Protein AF-0000000072684811 (afdb_homodimer)

Organism: Carya illinoinensis (NCBI:txid32201)

Solvent-accessible surface area (backbone atoms only — not comparable to full-atom values): 31897 Å² total; per-residue (Å²): 138,84,77,80,78,78,78,79,78,76,81,78,76,78,75,79,83,72,78,75,75,75,71,75,68,74,71,71,73,69,72,66,71,70,75,69,68,48,78,41,71,23,36,31,42,34,60,44,72,69,71,34,32,23,38,40,35,23,22,73,71,52,10,38,34,35,30,30,27,61,14,56,20,38,48,39,40,23,39,50,95,50,65,58,49,30,25,57,48,91,82,46,50,52,75,75,81,54,53,59,46,35,7,36,27,38,18,27,60,26,54,50,76,67,95,47,62,64,22,32,51,45,25,64,34,72,26,26,43,66,41,30,43,65,63,92,50,23,14,30,42,30,33,39,42,63,56,45,75,72,49,35,73,71,46,80,54,45,39,39,36,39,42,34,42,37,38,40,63,52,33,45,33,39,35,43,35,42,33,27,68,24,94,55,66,52,69,31,24,31,31,37,59,24,25,28,36,20,29,26,89,56,23,34,37,34,54,54,48,70,20,44,28,38,28,24,68,90,38,70,89,60,47,45,76,47,62,35,78,50,67,61,46,68,54,95,47,71,37,44,34,37,29,45,73,32,62,50,50,36,39,34,34,25,46,75,85,49,54,35,39,45,33,45,42,77,40,43,17,32,35,40,37,32,60,26,78,83,36,67,90,52,33,57,47,29,40,28,67,18,49,18,27,77,64,72,45,77,31,49,54,74,31,72,50,67,34,37,40,41,38,33,51,128,139,85,78,79,80,79,80,79,78,77,79,78,76,77,76,80,83,74,78,74,77,76,72,76,70,76,71,74,72,70,73,66,70,73,75,70,68,48,78,40,69,22,36,31,41,34,59,43,70,70,70,34,32,22,38,38,35,23,22,74,71,53,10,36,35,35,33,29,25,60,15,56,18,38,46,38,39,24,39,51,94,50,64,58,51,31,25,59,46,89,82,44,51,55,74,74,81,52,54,60,46,36,8,36,26,39,18,27,59,26,53,50,75,66,96,48,59,64,22,32,52,47,25,64,34,72,25,26,43,66,40,30,42,65,60,93,50,23,15,30,41,29,32,40,43,63,57,45,75,73,49,34,73,71,47,80,55,47,39,39,35,39,41,34,40,36,39,40,63,51,32,44,34,38,37,43,35,41,32,26,67,23,93,56,66,51,68,31,22,31,30,36,59,24,24,28,36,21,29,28,90,54,24,36,38,33,54,54,48,70,20,43,29,39,27,24,69,91,38,69,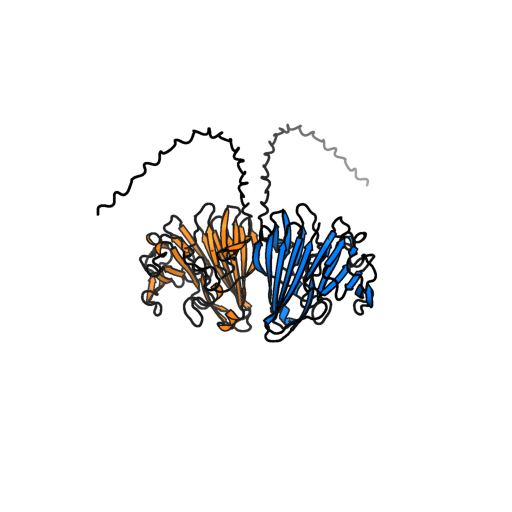89,62,46,46,76,49,65,36,80,49,66,61,46,69,53,94,46,73,38,43,33,38,28,47,74,33,63,54,50,37,39,34,35,24,46,74,84,48,54,35,40,44,33,48,44,77,30,51,22,32,35,41,39,32,60,26,77,82,36,68,90,52,34,56,47,29,41,28,67,18,52,18,26,78,66,72,45,77,32,48,53,75,31,69,49,68,32,38,38,41,36,34,53,126

Foldseek 3Di:
DPPPPPPPPPDPPPPDPPDPPPPPPPPPPPPPVPCPVPPDAAWDWAQDPQRFIWIWHAFPQGWIWIATQQQRFTAFTAAHVGDTFKDFDPPADDNLPDFGRIGFGKQPQEDADDQAPHSACSSSGGWAWDDWDQDPRKIKTKTKDWDDPVRCVRPNFTKIWIWMWIDDNFKIKIKIKIAGQGQFKDKGKMKTFTKTFAQQQQKKKAQQAQFWKFWCPPPVVHTDTDGHHDRIGGPPAFGWMKTFQTDQWMWMDRHPPWIKIKGKDPLRIWIKGAHGVVCPPPSRTIITIMRIGNDMDMDHHGDMDMMMIMIGTD/DPPPPDPPPPDPPPDDPPPPPPPPPPPPPPPPVPCPVPPDAAWDWAQDPQRFIWIWHAFPQGWIWIATQQQRFTAFTAAHVGDTFKDFDPPADDNLPDFGRIGFGKQPQEDADDQAPHSACSSSGGWAWDDWDQDPRKIKTKTKDWDDPVRCVRPVFTKIWIWMWIDDNFKIKIKIKIAGQGQFKDKGKMKTFTKTFAQQQQKKKAQQAQFWKFWCPPPVVHTDTDGHHDRIGGPPAFGWMKTAQTDQWMWMDRHPPWIKIKGKPPLRIWIKGAHGVVCPPPSRTIITIMRIGNDMDMDHHGDMDMMMIMIGTD

Radius of gyration: 33.16 Å; Cα contacts (8 Å, |Δi|>4): 1675; chains: 2; bounding box: 83×86×167 Å

Secondary structure (DSSP, 8-state):
----------------------------------------SEEEEEE-GGG-EEEEEE-TTS-EEEEETBTTEEEEEE-TT--BSB-B-TT---SSSS--SBSS-EEBS--SSSSSSTTBSGGGSB-EEEEEEEETTEEEEEEEEE--HHHHHHS---EEEEEEEEE-SSEEEEEEEEEE-SSS-EEEEEEE--EEE--TTT-EEES-TT-EEEE-SS-TTSPEEEE---SEEE-SS-EEEEEET--SEEEEE-SSS-EEEEEEES--EEEEEE-GGGGTTTGGGEEEEEEEEEEEEEE-TT-EEEEEEEEEE-/----------------------------------------SEEEEEE-GGG-EEEEEE-TTS-EEEEETBTTEEEEEE-TT--BSB-B-TT---SSSS--SBSS-EEBS-SSSSSSSTTBSGGGSB-EEEEEEEETTEEEEEEEEE--HHHHHHS---EEEEEEEEE-SSEEEEEEEEEE-SSS-EEEEEEE--EEE--TTT-EEES-TT-EEEE-SS-TTSPEEEE---SEEE-SS-EEEEEET--SEEEEE-SSS-EEEEEEES--EEEEEE-GGGGTTTGGGEEEEEEEEEEEEEE-TT-EEEEEEEEEE-

Sequence (628 aa):
MALVSMAFSLSTLCPPNLRRVNRYNSGKAYATVGKEASTSLGVRVTEGEGNLPKAVLTSATGSEADVYLFGGCVTSWKVANGKDLLFVRPDAVFNKKKPISGGLPHCFPQFGPGQIQQHGFARNLDWSVVDSENVEGNPVVTLELKDGTYSRSMWDYSFQALYKVILHTRSLSTELTITNTDNKPFSFNTALHTYFSASVTGASVKGLKGCKTLNKDPDPKNPLEGKEERDVVTFPGFVDCVYLDAPNELQLDNGLGDMISIRNTNWTDAVLWNPYLQMEACYKDFVCVENAKIGNVQLEPAQSWTATQHLSIDMALVSMAFSLSTLCPPNLRRVNRYNSGKAYATVGKEASTSLGVRVTEGEGNLPKAVLTSATGSEADVYLFGGCVTSWKVANGKDLLFVRPDAVFNKKKPISGGLPHCFPQFGPGQIQQHGFARNLDWSVVDSENVEGNPVVTLELKDGTYSRSMWDYSFQALYKVILHTRSLSTELTITNTDNKPFSFNTALHTYFSASVTGASVKGLKGCKTLNKDPDPKNPLEGKEERDVVTFPGFVDCVYLDAPNELQLDNGLGDMISIRNTNWTDAVLWNPYLQMEACYKDFVCVENAKIGNVQLEPAQSWTATQHLSID

pLDDT: mean 87.81, std 23.79, range [20.56, 98.94]

InterPro domains:
  IPR008183 Aldose 1-/Glucose-6-phosphate 1-epimerase [PF01263] (56-311)
  IPR025532 Glucose-6-phosphate 1-epimerase [PIRSF016020] (56-312)
  IPR025532 Glucose-6-phosphate 1-epimerase [cd09020] (55-312)

Nearest PDB structures (foldseek):
  3k25-assembly2_B  TM=8.082E-01  e=4.447E-17  Synechocystis sp. PCC 6803
  3os7-assembly1_A  TM=8.405E-01  e=4.283E-15  Clostridium acetobutylicum
  3mwx-assembly2_B  TM=8.320E-01  e=1.224E-14  Bacillus subtilis
  3dcd-assembly2_B  TM=7.575E-01  e=1.754E-15  Lactobacillus acidophilus
  3q1n-assembly1_A  TM=7.123E-01  e=1.767E-14  Lacticaseibacillus paracasei ATCC 334

Structure (mmCIF, N/CA/C/O backbone):
data_AF-0000000072684811-model_v1
#
loop_
_entity.id
_entity.type
_entity.pdbx_description
1 polymer 'Glucose-6-phosphate 1-epimerase'
#
loop_
_atom_site.group_PDB
_atom_site.id
_atom_site.type_symbol
_atom_site.label_atom_id
_atom_site.label_alt_id
_atom_site.label_comp_id
_atom_site.label_asym_id
_atom_site.label_entity_id
_atom_site.label_seq_id
_atom_site.pdbx_PDB_ins_code
_atom_site.Cartn_x
_atom_site.Cartn_y
_atom_site.Cartn_z
_atom_site.occupancy
_atom_site.B_iso_or_equiv
_atom_site.auth_seq_id
_atom_site.auth_comp_id
_atom_site.auth_asym_id
_atom_site.auth_atom_id
_atom_site.pdbx_PDB_model_num
ATOM 1 N N . MET A 1 1 ? 35.625 -8.141 79.562 1 21.81 1 MET A N 1
ATOM 2 C CA . MET A 1 1 ? 36.594 -9.164 79.188 1 21.81 1 MET A CA 1
ATOM 3 C C . MET A 1 1 ? 37 -9.016 77.688 1 21.81 1 MET A C 1
ATOM 5 O O . MET A 1 1 ? 36.188 -9.172 76.812 1 21.81 1 MET A O 1
ATOM 9 N N . ALA A 1 2 ? 37.938 -8.102 77.5 1 23.25 2 ALA A N 1
ATOM 10 C CA . ALA A 1 2 ? 38.531 -7.168 76.562 1 23.25 2 ALA A CA 1
ATOM 11 C C . ALA A 1 2 ? 39.375 -7.906 75.5 1 23.25 2 ALA A C 1
ATOM 13 O O . ALA A 1 2 ? 40.469 -8.383 75.812 1 23.25 2 ALA A O 1
ATOM 14 N N . LEU A 1 3 ? 38.562 -8.82 74.75 1 22.66 3 LEU A N 1
ATOM 15 C CA . LEU A 1 3 ? 39.125 -9.875 73.875 1 22.66 3 LEU A CA 1
ATOM 16 C C . LEU A 1 3 ? 40.125 -9.297 72.875 1 22.66 3 LEU A C 1
ATOM 18 O O . LEU A 1 3 ? 39.906 -8.211 72.312 1 22.66 3 LEU A O 1
ATOM 22 N N . VAL A 1 4 ? 41.375 -9.672 73 1 23.28 4 VAL A N 1
ATOM 23 C CA . VAL A 1 4 ? 42.719 -9.375 72.5 1 23.28 4 VAL A CA 1
ATOM 24 C C . VAL A 1 4 ? 42.812 -9.641 71 1 23.28 4 VAL A C 1
ATOM 26 O O . VAL A 1 4 ? 42.688 -10.789 70.562 1 23.28 4 VAL A O 1
ATOM 29 N N . SER A 1 5 ? 42.219 -8.75 70.125 1 23.73 5 SER A N 1
ATOM 30 C CA . SER A 1 5 ? 41.906 -8.789 68.688 1 23.73 5 SER A CA 1
ATOM 31 C C . SER A 1 5 ? 43.156 -8.852 67.875 1 23.73 5 SER A C 1
ATOM 33 O O . SER A 1 5 ? 43.969 -7.918 67.875 1 23.73 5 SER A O 1
ATOM 35 N N . MET A 1 6 ? 43.844 -10.062 67.938 1 21.19 6 MET A N 1
ATOM 36 C CA . MET A 1 6 ? 45.219 -10.242 67.438 1 21.19 6 MET A CA 1
ATOM 37 C C . MET A 1 6 ? 45.281 -9.922 65.938 1 21.19 6 MET A C 1
ATOM 39 O O . MET A 1 6 ? 44.5 -10.43 65.125 1 21.19 6 MET A O 1
ATOM 43 N N . ALA A 1 7 ? 45.969 -8.859 65.438 1 22.55 7 ALA A N 1
ATOM 44 C CA . ALA A 1 7 ? 46.188 -8.055 64.25 1 22.55 7 ALA A CA 1
ATOM 45 C C . ALA A 1 7 ? 47.094 -8.797 63.281 1 22.55 7 ALA A C 1
ATOM 47 O O . ALA A 1 7 ? 48.281 -8.969 63.5 1 22.55 7 ALA A O 1
ATOM 48 N N . PHE A 1 8 ? 46.656 -10.102 62.875 1 21.11 8 PHE A N 1
ATOM 49 C CA . PHE A 1 8 ? 47.656 -10.875 62.125 1 21.11 8 PHE A CA 1
ATOM 50 C C . PHE A 1 8 ? 48.062 -10.156 60.844 1 21.11 8 PHE A C 1
ATOM 52 O O . PHE A 1 8 ? 47.188 -9.711 60.094 1 21.11 8 PHE A O 1
ATOM 59 N N . SER A 1 9 ? 49.219 -9.539 60.75 1 21.52 9 SER A N 1
ATOM 60 C CA . SER A 1 9 ? 49.938 -8.672 59.812 1 21.52 9 SER A CA 1
ATOM 61 C C . SER A 1 9 ? 50.281 -9.422 58.531 1 21.52 9 SER A C 1
ATOM 63 O O . SER A 1 9 ? 51.188 -10.273 58.531 1 21.52 9 SER A O 1
ATOM 65 N N . LEU A 1 10 ? 49.312 -10.141 57.906 1 23.23 10 LEU A N 1
ATOM 66 C CA . LEU A 1 10 ? 49.719 -11.016 56.812 1 23.23 10 LEU A CA 1
ATOM 67 C C . LEU A 1 10 ? 50.531 -10.242 55.75 1 23.23 10 LEU A C 1
ATOM 69 O O . LEU A 1 10 ? 50.156 -9.117 55.406 1 23.23 10 LEU A O 1
ATOM 73 N N . SER A 1 11 ? 51.812 -10.633 55.562 1 22.14 11 SER A N 1
ATOM 74 C CA . SER A 1 11 ? 52.938 -10.211 54.75 1 22.14 11 SER A CA 1
ATOM 75 C C . SER A 1 11 ? 52.594 -10.188 53.281 1 22.14 11 SER A C 1
ATOM 77 O O . SER A 1 11 ? 51.969 -11.117 52.781 1 22.14 11 SER A O 1
ATOM 79 N N . THR A 1 12 ? 52.438 -8.977 52.688 1 22.91 12 THR A N 1
ATOM 80 C CA . THR A 1 12 ? 52.062 -8.438 51.375 1 22.91 12 THR A CA 1
ATOM 81 C C . THR A 1 12 ? 53.031 -8.867 50.312 1 22.91 12 THR A C 1
ATOM 83 O O . THR A 1 12 ? 54.188 -8.445 50.281 1 22.91 12 THR A O 1
ATOM 86 N N . LEU A 1 13 ? 53.156 -10.273 50.125 1 22.88 13 LEU A N 1
ATOM 87 C CA . LEU A 1 13 ? 54.156 -10.703 49.156 1 22.88 13 LEU A CA 1
ATOM 88 C C . LEU A 1 13 ? 53.969 -9.984 47.812 1 22.88 13 LEU A C 1
ATOM 90 O O . LEU A 1 13 ? 52.844 -9.734 47.406 1 22.88 13 LEU A O 1
ATOM 94 N N . CYS A 1 14 ? 55.031 -9.203 47.438 1 23.92 14 CYS A N 1
ATOM 95 C CA . CYS A 1 14 ? 55.281 -8.289 46.312 1 23.92 14 CYS A CA 1
ATOM 96 C C . CYS A 1 14 ? 55.219 -9.023 44.969 1 23.92 14 CYS A C 1
ATOM 98 O O . CYS A 1 14 ? 56 -9.922 44.719 1 23.92 14 CYS A O 1
ATOM 100 N N . PRO A 1 15 ? 54 -9.391 44.5 1 24.89 15 PRO A N 1
ATOM 101 C CA . PRO A 1 15 ? 54 -10.25 43.312 1 24.89 15 PRO A CA 1
ATOM 102 C C . PRO A 1 15 ? 54.812 -9.68 42.156 1 24.89 15 PRO A C 1
ATOM 104 O O . PRO A 1 15 ? 55 -8.461 42.062 1 24.89 15 PRO A O 1
ATOM 107 N N . PRO A 1 16 ? 55.688 -10.578 41.531 1 25.05 16 PRO A N 1
ATOM 108 C CA . PRO A 1 16 ? 56.656 -10.289 40.469 1 25.05 16 PRO A CA 1
ATOM 109 C C . PRO A 1 16 ? 56 -9.594 39.281 1 25.05 16 PRO A C 1
ATOM 111 O O . PRO A 1 16 ? 54.781 -9.672 39.062 1 25.05 16 PRO A O 1
ATOM 114 N N . ASN A 1 17 ? 56.75 -8.562 38.781 1 23.22 17 ASN A N 1
ATOM 115 C CA . ASN A 1 17 ? 56.562 -7.574 37.719 1 23.22 17 ASN A CA 1
ATOM 116 C C . ASN A 1 17 ? 56.406 -8.242 36.344 1 23.22 17 ASN A C 1
ATOM 118 O O . ASN A 1 17 ? 57.344 -8.812 35.812 1 23.22 17 ASN A O 1
ATOM 122 N N . LEU A 1 18 ? 55.469 -9.203 36.281 1 22.34 18 LEU A N 1
ATOM 123 C CA . LEU A 1 18 ? 55.406 -9.852 34.969 1 22.34 18 LEU A CA 1
ATOM 124 C C . LEU A 1 18 ? 55.406 -8.812 33.844 1 22.34 18 LEU A C 1
ATOM 126 O O . LEU A 1 18 ? 54.812 -7.746 34 1 22.34 18 LEU A O 1
ATOM 130 N N . ARG A 1 19 ? 56.281 -9.055 32.812 1 22.44 19 ARG A N 1
ATOM 131 C CA . ARG A 1 19 ? 56.688 -8.461 31.531 1 22.44 19 ARG A CA 1
ATOM 132 C C . ARG A 1 19 ? 55.5 -8.266 30.609 1 22.44 19 ARG A C 1
ATOM 134 O O . ARG A 1 19 ? 54.844 -9.242 30.219 1 22.44 19 ARG A O 1
ATOM 141 N N . ARG A 1 20 ? 54.656 -7.336 30.906 1 22.03 20 ARG A N 1
ATOM 142 C CA . ARG A 1 20 ? 53.531 -7.172 29.984 1 22.03 20 ARG A CA 1
ATOM 143 C C . ARG A 1 20 ? 54.031 -6.973 28.562 1 22.03 20 ARG A C 1
ATOM 145 O O . ARG A 1 20 ? 54.781 -6.027 28.281 1 22.03 20 ARG A O 1
ATOM 152 N N . VAL A 1 21 ? 54.438 -8.094 27.859 1 24.53 21 VAL A N 1
ATOM 153 C CA . VAL A 1 21 ? 54.656 -7.988 26.422 1 24.53 21 VAL A CA 1
ATOM 154 C C . VAL A 1 21 ? 53.531 -7.18 25.781 1 24.53 21 VAL A C 1
ATOM 156 O O . VAL A 1 21 ? 52.344 -7.473 25.984 1 24.53 21 VAL A O 1
ATOM 159 N N . ASN A 1 22 ? 53.812 -5.887 25.594 1 20.56 22 ASN A N 1
ATOM 160 C CA . ASN A 1 22 ? 52.969 -4.934 24.891 1 20.56 22 ASN A CA 1
ATOM 161 C C . ASN A 1 22 ? 52.562 -5.457 23.516 1 20.56 22 ASN A C 1
ATOM 163 O O . ASN A 1 22 ? 53.406 -5.57 22.625 1 20.56 22 ASN A O 1
ATOM 167 N N . ARG A 1 23 ? 51.938 -6.688 23.469 1 24.06 23 ARG A N 1
ATOM 168 C CA . ARG A 1 23 ? 51.531 -7.023 22.109 1 24.06 23 ARG A CA 1
ATOM 169 C C . ARG A 1 23 ? 50.812 -5.852 21.453 1 24.06 23 ARG A C 1
ATOM 171 O O . ARG A 1 23 ? 49.875 -5.305 22.016 1 24.06 23 ARG A O 1
ATOM 178 N N . TYR A 1 24 ? 51.625 -5.031 20.688 1 22.12 24 TYR A N 1
ATOM 179 C CA . TYR A 1 24 ? 51.094 -4.023 19.766 1 22.12 24 TYR A CA 1
ATOM 180 C C . TYR A 1 24 ? 49.906 -4.57 18.984 1 22.12 24 TYR A C 1
ATOM 182 O O . TYR A 1 24 ? 50.062 -5.527 18.219 1 22.12 24 TYR A O 1
ATOM 190 N N . ASN A 1 25 ? 48.875 -4.902 19.688 1 22.41 25 ASN A N 1
ATOM 191 C CA . ASN A 1 25 ? 47.719 -5.262 18.859 1 22.41 25 ASN A CA 1
ATOM 192 C C . ASN A 1 25 ? 47.5 -4.266 17.719 1 22.41 25 ASN A C 1
ATOM 194 O O . ASN A 1 25 ? 47.406 -3.059 17.953 1 22.41 25 ASN A O 1
ATOM 198 N N . SER A 1 26 ? 48.281 -4.473 16.609 1 26.12 26 SER A N 1
ATOM 199 C CA . SER A 1 26 ? 47.969 -3.793 15.352 1 26.12 26 SER A CA 1
ATOM 200 C C . SER A 1 26 ? 46.438 -3.668 15.172 1 26.12 26 SER A C 1
ATOM 202 O O . SER A 1 26 ? 45.719 -4.668 15.219 1 26.12 26 SER A O 1
ATOM 204 N N . GLY A 1 27 ? 45.938 -2.652 15.836 1 23.7 27 GLY A N 1
ATOM 205 C CA . GLY A 1 27 ? 44.562 -2.275 15.602 1 23.7 27 GLY A CA 1
ATOM 206 C C . GLY A 1 27 ? 44.156 -2.379 14.148 1 23.7 27 GLY A C 1
ATOM 207 O O . GLY A 1 27 ? 44.75 -1.729 13.281 1 23.7 27 GLY A O 1
ATOM 208 N N . LYS A 1 28 ? 43.938 -3.664 13.688 1 25.84 28 LYS A N 1
ATOM 209 C CA . LYS A 1 28 ? 43.312 -3.75 12.367 1 25.84 28 LYS A CA 1
ATOM 210 C C . LYS A 1 28 ? 42.219 -2.68 12.203 1 25.84 28 LYS A C 1
ATOM 212 O O . LYS A 1 28 ? 41.312 -2.576 13.016 1 25.84 28 LYS A O 1
ATOM 217 N N . ALA A 1 29 ? 42.656 -1.58 11.547 1 24.48 29 ALA A N 1
ATOM 218 C CA . ALA A 1 29 ? 41.719 -0.635 10.992 1 24.48 29 ALA A CA 1
ATOM 219 C C . ALA A 1 29 ? 40.531 -1.366 10.336 1 24.48 29 ALA A C 1
ATOM 221 O O . ALA A 1 29 ? 40.719 -2.08 9.352 1 24.48 29 ALA A O 1
ATOM 222 N N . TYR A 1 30 ? 39.688 -1.958 11.156 1 24.36 30 TYR A N 1
ATOM 223 C CA . TYR A 1 30 ? 38.438 -2.297 10.453 1 24.36 30 TYR A CA 1
ATOM 224 C C . TYR A 1 30 ? 37.969 -1.122 9.609 1 24.36 30 TYR A C 1
ATOM 226 O O . TYR A 1 30 ? 37.719 -0.03 10.133 1 24.36 30 TYR A O 1
ATOM 234 N N . ALA A 1 31 ? 38.594 -0.957 8.438 1 25.73 31 ALA A N 1
ATOM 235 C CA . ALA A 1 31 ? 37.875 -0.11 7.484 1 25.73 31 ALA A CA 1
ATOM 236 C C . ALA A 1 31 ? 36.344 -0.259 7.641 1 25.73 31 ALA A C 1
ATOM 238 O O . ALA A 1 31 ? 35.812 -1.332 7.391 1 25.73 31 ALA A O 1
ATOM 239 N N . THR A 1 32 ? 35.875 0.308 8.672 1 24.23 32 THR A N 1
ATOM 240 C CA . THR A 1 32 ? 34.406 0.524 8.609 1 24.23 32 THR A CA 1
ATOM 241 C C . THR A 1 32 ? 34 0.973 7.211 1 24.23 32 THR A C 1
ATOM 243 O O . THR A 1 32 ? 34.406 2.045 6.75 1 24.23 32 THR A O 1
ATOM 246 N N . VAL A 1 33 ? 34.156 0.154 6.23 1 28 33 VAL A N 1
ATOM 247 C CA . VAL A 1 33 ? 33.438 0.548 5.023 1 28 33 VAL A CA 1
ATOM 248 C C . VAL A 1 33 ? 32.219 1.375 5.398 1 28 33 VAL A C 1
ATOM 250 O O . VAL A 1 33 ? 31.344 0.896 6.117 1 28 33 VAL A O 1
ATOM 253 N N . GLY A 1 34 ? 32.438 2.566 5.699 1 29.36 34 GLY A N 1
ATOM 254 C CA . GLY A 1 34 ? 31.375 3.549 5.828 1 29.36 34 GLY A CA 1
ATOM 255 C C . GLY A 1 34 ? 30.141 3.207 5.004 1 29.36 34 GLY A C 1
ATOM 256 O O . GLY A 1 34 ? 30.25 2.971 3.797 1 29.36 34 GLY A O 1
ATOM 257 N N . LYS A 1 35 ? 29.297 2.396 5.523 1 32.72 35 LYS A N 1
ATOM 258 C CA . LYS A 1 35 ? 27.969 2.131 4.977 1 32.72 35 LYS A CA 1
ATOM 259 C C . LYS A 1 35 ? 27.391 3.379 4.324 1 32.72 35 LYS A C 1
ATOM 261 O O . LYS A 1 35 ? 26.812 4.227 5 1 32.72 35 LYS A O 1
ATOM 266 N N . GLU A 1 36 ? 28.125 4.117 3.625 1 32 36 GLU A N 1
ATOM 267 C CA . GLU A 1 36 ? 27.375 5.117 2.879 1 32 36 GLU A CA 1
ATOM 268 C C . GLU A 1 36 ? 26.078 4.527 2.32 1 32 36 GLU A C 1
ATOM 270 O O . GLU A 1 36 ? 26.109 3.668 1.438 1 32 36 GLU A O 1
ATOM 275 N N . ALA A 1 37 ? 25.172 4.207 3.104 1 37.09 37 ALA A N 1
ATOM 276 C CA . ALA A 1 37 ? 23.797 3.859 2.701 1 37.09 37 ALA A CA 1
ATOM 277 C C . ALA A 1 37 ? 23.391 4.637 1.459 1 37.09 37 ALA A C 1
ATOM 279 O O . ALA A 1 37 ? 23.328 5.871 1.48 1 37.09 37 ALA A O 1
ATOM 280 N N . SER A 1 38 ? 23.859 4.41 0.325 1 41.59 38 SER A N 1
ATOM 281 C CA . SER A 1 38 ? 23.344 5.016 -0.896 1 41.59 38 SER A CA 1
ATOM 282 C C . SER A 1 38 ? 21.875 5.41 -0.737 1 41.59 38 SER A C 1
ATOM 284 O O . SER A 1 38 ? 21.031 4.562 -0.444 1 41.59 38 SER A O 1
ATOM 286 N N . THR A 1 39 ? 21.609 6.52 -0.128 1 51.41 39 THR A N 1
ATOM 287 C CA . THR A 1 39 ? 20.281 7.102 -0.118 1 51.41 39 THR A CA 1
ATOM 288 C C . THR A 1 39 ? 19.594 6.918 -1.472 1 51.41 39 THR A C 1
ATOM 290 O O . THR A 1 39 ? 20.125 7.336 -2.502 1 51.41 39 THR A O 1
ATOM 293 N N . SER A 1 40 ? 18.844 5.848 -1.648 1 65.62 40 SER A N 1
ATOM 294 C CA . SER A 1 40 ? 18.172 5.535 -2.904 1 65.62 40 SER A CA 1
ATOM 295 C C . SER A 1 40 ? 17.078 6.555 -3.213 1 65.62 40 SER A C 1
ATOM 297 O O . SER A 1 40 ? 16.281 6.898 -2.338 1 65.62 40 SER A O 1
ATOM 299 N N . LEU A 1 41 ? 17.203 7.316 -4.344 1 81.06 41 LEU A N 1
ATOM 300 C CA . LEU A 1 41 ? 16.234 8.227 -4.926 1 81.06 41 LEU A CA 1
ATOM 301 C C . LEU A 1 41 ? 14.859 7.57 -5.016 1 81.06 41 LEU A C 1
ATOM 303 O O . LEU A 1 41 ? 14.758 6.371 -5.273 1 81.06 41 LEU A O 1
ATOM 307 N N . GLY A 1 42 ? 13.898 8.414 -4.645 1 91.94 42 GLY A N 1
ATOM 308 C CA . GLY A 1 42 ? 12.555 7.898 -4.848 1 91.94 42 GLY A CA 1
ATOM 309 C C . GLY A 1 42 ? 11.836 7.566 -3.551 1 91.94 42 GLY A C 1
ATOM 310 O O . GLY A 1 42 ? 11.977 8.281 -2.557 1 91.94 42 GLY A O 1
ATOM 311 N N . VAL A 1 43 ? 10.953 6.598 -3.602 1 95 43 VAL A N 1
ATOM 312 C CA . VAL A 1 43 ? 10.125 6.207 -2.461 1 95 43 VAL A CA 1
ATOM 313 C C . VAL A 1 43 ? 10.539 4.82 -1.976 1 95 43 VAL A C 1
ATOM 315 O O . VAL A 1 43 ? 10.508 3.854 -2.742 1 95 43 VAL A O 1
ATOM 318 N N . ARG A 1 44 ? 10.906 4.73 -0.755 1 94.31 44 ARG A N 1
ATOM 319 C CA . ARG A 1 44 ? 11.25 3.473 -0.098 1 94.31 44 ARG A CA 1
ATOM 320 C C . ARG A 1 44 ? 10.305 3.184 1.061 1 94.31 44 ARG A C 1
ATOM 322 O O . ARG A 1 44 ? 9.953 4.086 1.821 1 94.31 44 ARG A O 1
ATOM 329 N N . VAL A 1 45 ? 9.875 1.968 1.174 1 95.12 45 VAL A N 1
ATOM 330 C CA . VAL A 1 45 ? 9.094 1.576 2.342 1 95.12 45 VAL A CA 1
ATOM 331 C C . VAL A 1 45 ? 9.984 0.825 3.33 1 95.12 45 VAL A C 1
ATOM 333 O O . VAL A 1 45 ? 10.633 -0.155 2.965 1 95.12 45 VAL A O 1
ATOM 336 N N . THR A 1 46 ? 9.992 1.304 4.551 1 92.94 46 THR A N 1
ATOM 337 C CA . THR A 1 46 ? 10.859 0.734 5.578 1 92.94 46 THR A CA 1
ATOM 338 C C . THR A 1 46 ? 10.164 0.753 6.941 1 92.94 46 THR A C 1
ATOM 340 O O . THR A 1 46 ? 9.039 1.244 7.066 1 92.94 46 THR A O 1
ATOM 343 N N . GLU A 1 47 ? 10.859 0.13 7.91 1 92.94 47 GLU A N 1
ATOM 344 C CA . GLU A 1 47 ? 10.367 0.213 9.281 1 92.94 47 GLU A CA 1
ATOM 345 C C . GLU A 1 47 ? 10.867 1.479 9.969 1 92.94 47 GLU A C 1
ATOM 347 O O . GLU A 1 47 ? 12.047 1.824 9.867 1 92.94 47 GLU A O 1
ATOM 352 N N . GLY A 1 48 ? 9.93 2.127 10.633 1 95.06 48 GLY A N 1
ATOM 353 C CA . GLY A 1 48 ? 10.273 3.283 11.445 1 95.06 48 GLY A CA 1
ATOM 354 C C . GLY A 1 48 ? 10.203 3.006 12.93 1 95.06 48 GLY A C 1
ATOM 355 O O . GLY A 1 48 ? 10.359 1.864 13.367 1 95.06 48 GLY A O 1
ATOM 356 N N . GLU A 1 49 ? 10.047 4.109 13.672 1 95.12 49 GLU A N 1
ATOM 357 C CA . GLU A 1 49 ? 9.867 3.977 15.117 1 95.12 49 GLU A CA 1
ATOM 358 C C . GLU A 1 49 ? 8.68 3.068 15.438 1 95.12 49 GLU A C 1
ATOM 360 O O . GLU A 1 49 ? 7.648 3.123 14.773 1 95.12 49 GLU A O 1
ATOM 365 N N . GLY A 1 50 ? 8.875 2.215 16.453 1 94.56 50 GLY A N 1
ATOM 366 C CA . GLY A 1 50 ? 7.824 1.289 16.859 1 94.56 50 GLY A CA 1
ATOM 367 C C . GLY A 1 50 ? 7.637 0.143 15.883 1 94.56 50 GLY A C 1
ATOM 368 O O . GLY A 1 50 ? 6.609 -0.537 15.906 1 94.56 50 GLY A O 1
ATOM 369 N N . ASN A 1 51 ? 8.57 0.011 14.969 1 92.94 51 ASN A N 1
ATOM 370 C CA . ASN A 1 51 ? 8.5 -0.994 13.914 1 92.94 51 ASN A CA 1
ATOM 371 C C . ASN A 1 51 ? 7.277 -0.783 13.016 1 92.94 51 ASN A C 1
ATOM 373 O O . ASN A 1 51 ? 6.703 -1.746 12.508 1 92.94 51 ASN A O 1
ATOM 377 N N . LEU A 1 52 ? 6.91 0.448 12.984 1 96.44 52 LEU A N 1
ATOM 378 C CA . LEU A 1 52 ? 5.801 0.793 12.102 1 96.44 52 LEU A CA 1
ATOM 379 C C . LEU A 1 52 ? 6.301 1.075 10.688 1 96.44 52 LEU A C 1
ATOM 381 O O . LEU A 1 52 ? 7.34 1.719 10.508 1 96.44 52 LEU A O 1
ATOM 385 N N . PRO A 1 53 ? 5.613 0.589 9.711 1 96.62 53 PRO A N 1
ATOM 386 C CA . PRO A 1 53 ? 6.043 0.885 8.336 1 96.62 53 PRO A CA 1
ATOM 387 C C . PRO A 1 53 ? 5.871 2.357 7.973 1 96.62 53 PRO A C 1
ATOM 389 O O . PRO A 1 53 ? 4.891 2.988 8.375 1 96.62 53 PRO A O 1
ATOM 392 N N . LYS A 1 54 ? 6.82 2.83 7.242 1 97.56 54 LYS A N 1
ATOM 393 C CA . LYS A 1 54 ? 6.75 4.191 6.719 1 97.56 54 LYS A CA 1
ATOM 394 C C . LYS A 1 54 ? 7.359 4.277 5.32 1 97.56 54 LYS A C 1
ATOM 396 O O . LYS A 1 54 ? 8.219 3.471 4.965 1 97.56 54 LYS A O 1
ATOM 401 N N . ALA A 1 55 ? 6.887 5.18 4.543 1 97.69 55 ALA A N 1
ATOM 402 C CA . ALA A 1 55 ? 7.492 5.57 3.27 1 97.69 55 ALA A CA 1
ATOM 403 C C . ALA A 1 55 ? 8.508 6.688 3.469 1 97.69 55 ALA A C 1
ATOM 405 O O . ALA A 1 55 ? 8.219 7.699 4.109 1 97.69 55 ALA A O 1
ATOM 406 N N . VAL A 1 56 ? 9.68 6.461 2.975 1 97.12 56 VAL A N 1
ATOM 407 C CA . VAL A 1 56 ? 10.719 7.48 2.975 1 97.12 56 VAL A CA 1
ATOM 408 C C . VAL A 1 56 ? 10.906 8.031 1.561 1 97.12 56 VAL A C 1
ATOM 410 O O . VAL A 1 56 ? 11.227 7.277 0.636 1 97.12 56 VAL A O 1
ATOM 413 N N . LEU A 1 57 ? 10.648 9.297 1.409 1 97.5 57 LEU A N 1
ATOM 414 C CA . LEU A 1 57 ? 10.859 9.977 0.136 1 97.5 57 LEU A CA 1
ATOM 415 C C . LEU A 1 57 ? 12.211 10.68 0.112 1 97.5 57 LEU A C 1
ATOM 417 O O . LEU A 1 57 ? 12.586 11.352 1.08 1 97.5 57 LEU A O 1
ATOM 421 N N . THR A 1 58 ? 12.922 10.523 -0.937 1 95.31 58 THR A N 1
ATOM 422 C CA . THR A 1 58 ? 14.188 11.211 -1.144 1 95.31 58 THR A CA 1
ATOM 423 C C . THR A 1 58 ? 14.242 11.836 -2.537 1 95.31 58 THR A C 1
ATOM 425 O O . THR A 1 58 ? 14.141 11.125 -3.541 1 95.31 58 THR A O 1
ATOM 428 N N . SER A 1 59 ? 14.422 13.102 -2.596 1 94.25 59 SER A N 1
ATOM 429 C CA . SER A 1 59 ? 14.492 13.812 -3.873 1 94.25 59 SER A CA 1
ATOM 430 C C . SER A 1 59 ? 15.891 13.742 -4.465 1 94.25 59 SER A C 1
ATOM 432 O O . SER A 1 59 ? 16.844 13.375 -3.779 1 94.25 59 SER A O 1
ATOM 434 N N . ALA A 1 60 ? 15.992 14.156 -5.719 1 91.81 60 ALA A N 1
ATOM 435 C CA . ALA A 1 60 ? 17.281 14.141 -6.422 1 91.81 60 ALA A CA 1
ATOM 436 C C . ALA A 1 60 ? 18.25 15.141 -5.801 1 91.81 60 ALA A C 1
ATOM 438 O O . ALA A 1 60 ? 19.469 14.961 -5.879 1 91.81 60 ALA A O 1
ATOM 439 N N . THR A 1 61 ? 17.672 16.109 -5.168 1 92.5 61 THR A N 1
ATOM 440 C CA . THR A 1 61 ? 18.516 17.172 -4.625 1 92.5 61 THR A CA 1
ATOM 441 C C . THR A 1 61 ? 18.844 16.906 -3.156 1 92.5 61 THR A C 1
ATOM 443 O O . THR A 1 61 ? 19.531 17.703 -2.52 1 92.5 61 THR A O 1
ATOM 446 N N . GLY A 1 62 ? 18.266 15.867 -2.586 1 93.31 62 GLY A N 1
ATOM 447 C CA . GLY A 1 62 ? 18.656 15.469 -1.246 1 93.31 62 GLY A CA 1
ATOM 448 C C . GLY A 1 62 ? 17.625 15.805 -0.189 1 93.31 62 GLY A C 1
ATOM 449 O O . GLY A 1 62 ? 17.828 15.555 0.998 1 93.31 62 GLY A O 1
ATOM 450 N N . SER A 1 63 ? 16.516 16.391 -0.562 1 96.62 63 SER A N 1
ATOM 451 C CA . SER A 1 63 ? 15.422 16.578 0.385 1 96.62 63 SER A CA 1
ATOM 452 C C . SER A 1 63 ? 14.789 15.25 0.775 1 96.62 63 SER A C 1
ATOM 454 O O . SER A 1 63 ? 14.789 14.305 -0.01 1 96.62 63 SER A O 1
ATOM 456 N N . GLU A 1 64 ? 14.266 15.18 2.004 1 97.56 64 GLU A N 1
ATOM 457 C CA . GLU A 1 64 ? 13.688 13.93 2.494 1 97.56 64 GLU A CA 1
ATOM 458 C C . GLU A 1 64 ? 12.383 14.18 3.24 1 97.56 64 GLU A C 1
ATOM 460 O O . GLU A 1 64 ? 12.211 15.227 3.871 1 97.56 64 GLU A O 1
ATOM 465 N N . ALA A 1 65 ? 11.5 13.234 3.166 1 98.5 65 ALA A N 1
ATOM 466 C CA . ALA A 1 65 ? 10.273 13.227 3.955 1 98.5 65 ALA A CA 1
ATOM 467 C C . ALA A 1 65 ? 9.914 11.812 4.406 1 98.5 65 ALA A C 1
ATOM 469 O O . ALA A 1 65 ? 10.148 10.844 3.676 1 98.5 65 ALA A O 1
ATOM 470 N N . ASP A 1 66 ? 9.391 11.711 5.617 1 98.5 66 ASP A N 1
ATOM 471 C CA . ASP A 1 66 ? 8.875 10.453 6.152 1 98.5 66 ASP A CA 1
ATOM 472 C C . ASP A 1 66 ? 7.352 10.477 6.246 1 98.5 66 ASP A C 1
ATOM 474 O O . ASP A 1 66 ? 6.773 11.43 6.773 1 98.5 66 ASP A O 1
ATOM 478 N N . VAL A 1 67 ? 6.75 9.438 5.746 1 98.75 67 VAL A N 1
ATOM 479 C CA . VAL A 1 67 ? 5.301 9.281 5.859 1 98.75 67 VAL A CA 1
ATOM 480 C C . VAL A 1 67 ? 4.973 7.938 6.5 1 98.75 67 VAL A C 1
ATOM 482 O O . VAL A 1 67 ? 5.137 6.887 5.871 1 98.75 67 VAL A O 1
ATOM 485 N N . TYR A 1 68 ? 4.516 7.973 7.727 1 98.75 68 TYR A N 1
ATOM 486 C CA . TYR A 1 68 ? 4.078 6.734 8.359 1 98.75 68 TYR A CA 1
ATOM 487 C C . TYR A 1 68 ? 2.75 6.262 7.781 1 98.75 68 TYR A C 1
ATOM 489 O O . TYR A 1 68 ? 1.842 7.066 7.562 1 98.75 68 TYR A O 1
ATOM 497 N N . LEU A 1 69 ? 2.715 4.941 7.547 1 98.69 69 LEU A N 1
ATOM 498 C CA . LEU A 1 69 ? 1.456 4.391 7.051 1 98.69 69 LEU A CA 1
ATOM 499 C C . LEU A 1 69 ? 0.369 4.48 8.117 1 98.69 69 LEU A C 1
ATOM 501 O O . LEU A 1 69 ? -0.8 4.707 7.801 1 98.69 69 LEU A O 1
ATOM 505 N N . PHE A 1 70 ? 0.803 4.293 9.336 1 98.5 70 PHE A N 1
ATOM 506 C CA . PHE A 1 70 ? -0.155 4.516 10.414 1 98.5 70 PHE A CA 1
ATOM 507 C C . PHE A 1 70 ? -0.579 5.98 10.461 1 98.5 70 PHE A C 1
ATOM 509 O O . PHE A 1 70 ? 0.26 6.871 10.617 1 98.5 70 PHE A O 1
ATOM 516 N N . GLY A 1 71 ? -1.834 6.172 10.203 1 98.69 71 GLY A N 1
ATOM 517 C CA . GLY A 1 71 ? -2.414 7.504 10.211 1 98.69 71 GLY A CA 1
ATOM 518 C C . GLY A 1 71 ? -2.176 8.266 8.914 1 98.69 71 GLY A C 1
ATOM 519 O O . GLY A 1 71 ? -2.693 9.367 8.734 1 98.69 71 GLY A O 1
ATOM 520 N N . GLY A 1 72 ? -1.378 7.652 7.969 1 98.75 72 GLY A N 1
ATOM 521 C CA . GLY A 1 72 ? -0.991 8.445 6.812 1 98.75 72 GLY A CA 1
ATOM 522 C C . GLY A 1 72 ? -0.312 9.75 7.184 1 98.75 72 GLY A C 1
ATOM 523 O O . GLY A 1 72 ? -0.602 10.797 6.598 1 98.75 72 GLY A O 1
ATOM 524 N N . CYS A 1 73 ? 0.542 9.719 8.109 1 98.88 73 CYS A N 1
ATOM 525 C CA . CYS A 1 73 ? 1.04 10.93 8.758 1 98.88 73 CYS A CA 1
ATOM 526 C C . CYS A 1 73 ? 2.445 11.266 8.273 1 98.88 73 CYS A C 1
ATOM 528 O O . CYS A 1 73 ? 3.387 10.508 8.508 1 98.88 73 CYS A O 1
ATOM 530 N N . VAL A 1 74 ? 2.549 12.414 7.586 1 98.94 74 VAL A N 1
ATOM 531 C CA . VAL A 1 74 ? 3.889 12.93 7.332 1 98.94 74 VAL A CA 1
ATOM 532 C C . VAL A 1 74 ? 4.523 13.383 8.648 1 98.94 74 VAL A C 1
ATOM 534 O O . VAL A 1 74 ? 3.988 14.258 9.328 1 98.94 74 VAL A O 1
ATOM 537 N N . THR A 1 75 ? 5.684 12.812 8.969 1 98.81 75 THR A N 1
ATOM 538 C CA . THR A 1 75 ? 6.242 13.102 10.281 1 98.81 75 THR A CA 1
ATOM 539 C C . THR A 1 75 ? 7.547 13.883 10.156 1 98.81 75 THR A C 1
ATOM 541 O O . THR A 1 75 ? 8.047 14.43 11.141 1 98.81 75 THR A O 1
ATOM 544 N N . SER A 1 76 ? 8.047 13.945 8.945 1 98.75 76 SER A N 1
ATOM 545 C CA . SER A 1 76 ? 9.312 14.648 8.734 1 98.75 76 SER A CA 1
ATOM 546 C C . SER A 1 76 ? 9.383 15.234 7.328 1 98.75 76 SER A C 1
ATOM 548 O O . SER A 1 76 ? 8.867 14.656 6.375 1 98.75 76 SER A O 1
ATOM 550 N N . TRP A 1 77 ? 9.953 16.391 7.254 1 98.75 77 TRP A N 1
ATOM 551 C CA . TRP A 1 77 ? 10.297 17.078 6.016 1 98.75 77 TRP A CA 1
ATOM 552 C C . TRP A 1 77 ? 11.586 17.891 6.176 1 98.75 77 TRP A C 1
ATOM 554 O O . TRP A 1 77 ? 11.617 18.875 6.918 1 98.75 77 TRP A O 1
ATOM 564 N N . LYS A 1 78 ? 12.625 17.516 5.48 1 97.88 78 LYS A N 1
ATOM 565 C CA . LYS A 1 78 ? 13.938 18.141 5.531 1 97.88 78 LYS A CA 1
ATOM 566 C C . LYS A 1 78 ? 14.406 18.547 4.137 1 97.88 78 LYS A C 1
ATOM 568 O O . LYS A 1 78 ? 14.445 17.703 3.23 1 97.88 78 LYS A O 1
ATOM 573 N N . VAL A 1 79 ? 14.719 19.781 4.008 1 95.19 79 VAL A N 1
ATOM 574 C CA . VAL A 1 79 ? 15.438 20.172 2.801 1 95.19 79 VAL A CA 1
ATOM 575 C C . VAL A 1 79 ? 16.891 19.703 2.887 1 95.19 79 VAL A C 1
ATOM 577 O O . VAL A 1 79 ? 17.375 19.359 3.969 1 95.19 79 VAL A O 1
ATOM 580 N N . ALA A 1 80 ? 17.516 19.641 1.778 1 91.19 80 ALA A N 1
ATOM 581 C CA . ALA A 1 80 ? 18.891 19.141 1.765 1 91.19 80 ALA A CA 1
ATOM 582 C C . ALA A 1 80 ? 19.75 19.875 2.793 1 91.19 80 ALA A C 1
ATOM 584 O O . ALA A 1 80 ? 19.797 21.094 2.809 1 91.19 80 ALA A O 1
ATOM 585 N N . ASN A 1 81 ? 20.344 19.094 3.615 1 84.44 81 ASN A N 1
ATOM 586 C CA . ASN A 1 81 ? 21.25 19.594 4.652 1 84.44 81 ASN A CA 1
ATOM 587 C C . ASN A 1 81 ? 20.516 20.484 5.648 1 84.44 81 ASN A C 1
ATOM 589 O O . ASN A 1 81 ? 21.141 21.266 6.363 1 84.44 81 ASN A O 1
ATOM 593 N N . GLY A 1 82 ? 19.266 20.469 5.66 1 87.44 82 GLY A N 1
ATOM 594 C CA . GLY A 1 82 ? 18.5 21.297 6.57 1 87.44 82 GLY A CA 1
ATOM 595 C C . GLY A 1 82 ? 17.953 20.547 7.77 1 87.44 82 GLY A C 1
ATOM 596 O O . GLY A 1 82 ? 18.188 19.344 7.902 1 87.44 82 GLY A O 1
ATOM 597 N N . LYS A 1 83 ? 17.344 21.359 8.609 1 92.5 83 LYS A N 1
ATOM 598 C CA . LYS A 1 83 ? 16.672 20.797 9.766 1 92.5 83 LYS A CA 1
ATOM 599 C C . LYS A 1 83 ? 15.25 20.344 9.406 1 92.5 83 LYS A C 1
ATOM 601 O O . LYS A 1 83 ? 14.734 20.688 8.344 1 92.5 83 LYS A O 1
ATOM 606 N N . ASP A 1 84 ? 14.789 19.5 10.281 1 98.31 84 ASP A N 1
ATOM 607 C CA . ASP A 1 84 ? 13.414 19.062 10.094 1 98.31 84 ASP A CA 1
ATOM 608 C C . ASP A 1 84 ? 12.43 20.203 10.297 1 98.31 84 ASP A C 1
ATOM 610 O O . ASP A 1 84 ? 12.438 20.859 11.336 1 98.31 84 ASP A O 1
ATOM 614 N N . LEU A 1 85 ? 11.586 20.484 9.336 1 98.75 85 LEU A N 1
ATOM 615 C CA . LEU A 1 85 ? 10.656 21.594 9.375 1 98.75 85 LEU A CA 1
ATOM 616 C C . LEU A 1 85 ? 9.359 21.203 10.086 1 98.75 85 LEU A C 1
ATOM 618 O O . LEU A 1 85 ? 8.555 22.078 10.438 1 98.75 85 LEU A O 1
ATOM 622 N N . LEU A 1 86 ? 9.188 19.953 10.32 1 98.88 86 LEU A N 1
ATOM 623 C CA . LEU A 1 86 ? 8.031 19.469 11.062 1 98.88 86 LEU A CA 1
ATOM 624 C C . LEU A 1 86 ? 8.438 19.016 12.461 1 98.88 86 LEU A C 1
ATOM 626 O O . LEU A 1 86 ? 9.617 18.75 12.711 1 98.88 86 LEU A O 1
ATOM 630 N N . PHE A 1 87 ? 7.477 19.016 13.312 1 98.81 87 PHE A N 1
ATOM 631 C CA . PHE A 1 87 ? 7.727 18.672 14.711 1 98.81 87 PHE A CA 1
ATOM 632 C C . PHE A 1 87 ? 6.914 17.453 15.133 1 98.81 87 PHE A C 1
ATOM 634 O O . PHE A 1 87 ? 5.73 17.359 14.812 1 98.81 87 PHE A O 1
ATOM 641 N N . VAL A 1 88 ? 7.574 16.547 15.727 1 98.69 88 VAL A N 1
ATOM 642 C CA . VAL A 1 88 ? 6.949 15.43 16.438 1 98.69 88 VAL A CA 1
ATOM 643 C C . VAL A 1 88 ? 7.273 15.516 17.922 1 98.69 88 VAL A C 1
ATOM 645 O O . VAL A 1 88 ? 8.438 15.656 18.312 1 98.69 88 VAL A O 1
ATOM 648 N N . ARG A 1 89 ? 6.23 15.438 18.719 1 98.25 89 ARG A N 1
ATOM 649 C CA . ARG A 1 89 ? 6.422 15.578 20.156 1 98.25 89 ARG A CA 1
ATOM 650 C C . ARG A 1 89 ? 7.359 14.5 20.688 1 98.25 89 ARG A C 1
ATOM 652 O O . ARG A 1 89 ? 7.332 13.359 20.219 1 98.25 89 ARG A O 1
ATOM 659 N N . PRO A 1 90 ? 8.062 14.922 21.719 1 96.38 90 PRO A N 1
ATOM 660 C CA . PRO A 1 90 ? 8.961 13.93 22.297 1 96.38 90 PRO A CA 1
ATOM 661 C C . PRO A 1 90 ? 8.219 12.766 22.953 1 96.38 90 PRO A C 1
ATOM 663 O O . PRO A 1 90 ? 8.758 11.664 23.062 1 96.38 90 PRO A O 1
ATOM 666 N N . ASP A 1 91 ? 6.996 12.992 23.344 1 95.56 91 ASP A N 1
ATOM 667 C CA . ASP A 1 91 ? 6.238 11.938 24.016 1 95.56 91 ASP A CA 1
ATOM 668 C C . ASP A 1 91 ? 5.355 11.188 23.031 1 95.56 91 ASP A C 1
ATOM 670 O O . ASP A 1 91 ? 4.48 10.414 23.422 1 95.56 91 ASP A O 1
ATOM 674 N N . ALA A 1 92 ? 5.547 11.461 21.781 1 96.81 92 ALA A N 1
ATOM 675 C CA . ALA A 1 92 ? 4.777 10.719 20.781 1 96.81 92 ALA A CA 1
ATOM 676 C C . ALA A 1 92 ? 5.059 9.227 20.875 1 96.81 92 ALA A C 1
ATOM 678 O O . ALA A 1 92 ? 6.207 8.812 21.062 1 96.81 92 ALA A O 1
ATOM 679 N N . VAL A 1 93 ? 4.02 8.484 20.766 1 95.31 93 VAL A N 1
ATOM 680 C CA . VAL A 1 93 ? 4.164 7.031 20.781 1 95.31 93 VAL A CA 1
ATOM 681 C C . VAL A 1 93 ? 3.848 6.469 19.391 1 95.31 93 VAL A C 1
ATOM 683 O O . VAL A 1 93 ? 2.943 6.957 18.703 1 95.31 93 VAL A O 1
ATOM 686 N N . PHE A 1 94 ? 4.602 5.48 19.031 1 96.38 94 PHE A N 1
ATOM 687 C CA . PHE A 1 94 ? 4.453 4.816 17.75 1 96.38 94 PHE A CA 1
ATOM 688 C C . PHE A 1 94 ? 4.062 3.357 17.922 1 96.38 94 PHE A C 1
ATOM 690 O O . PHE A 1 94 ? 4.824 2.453 17.578 1 96.38 94 PHE A O 1
ATOM 697 N N . ASN A 1 95 ? 2.869 3.156 18.484 1 94.38 95 ASN A N 1
ATOM 698 C CA . ASN A 1 95 ? 2.449 1.806 18.844 1 94.38 95 ASN A CA 1
ATOM 699 C C . ASN A 1 95 ? 1.036 1.509 18.359 1 94.38 95 ASN A C 1
ATOM 701 O O . ASN A 1 95 ? 0.434 0.509 18.75 1 94.38 95 ASN A O 1
ATOM 705 N N . LYS A 1 96 ? 0.41 2.406 17.641 1 94.94 96 LYS A N 1
ATOM 706 C CA . LYS A 1 96 ? -0.899 2.299 17 1 94.94 96 LYS A CA 1
ATOM 707 C C . LYS A 1 96 ? -2.021 2.42 18.031 1 94.94 96 LYS A C 1
ATOM 709 O O . LYS A 1 96 ? -3.197 2.275 17.688 1 94.94 96 LYS A O 1
ATOM 714 N N . LYS A 1 97 ? -1.727 2.67 19.234 1 94.06 97 LYS A N 1
ATOM 715 C CA . LYS A 1 97 ? -2.75 2.812 20.266 1 94.06 97 LYS A CA 1
ATOM 716 C C . LYS A 1 97 ? -3.312 4.23 20.281 1 94.06 97 LYS A C 1
ATOM 718 O O . LYS A 1 97 ? -4.461 4.441 20.672 1 94.06 97 LYS A O 1
ATOM 723 N N . LYS A 1 98 ? -2.52 5.203 19.906 1 95.25 98 LYS A N 1
ATOM 724 C CA . LYS A 1 98 ? -2.908 6.605 19.781 1 95.25 98 LYS A CA 1
ATOM 725 C C . LYS A 1 98 ? -2.326 7.23 18.516 1 95.25 98 LYS A C 1
ATOM 727 O O . LYS A 1 98 ? -1.313 6.758 18 1 95.25 98 LYS A O 1
ATOM 732 N N . PRO A 1 99 ? -3.021 8.281 18.062 1 97.38 99 PRO A N 1
ATOM 733 C CA . PRO A 1 99 ? -2.447 8.953 16.891 1 97.38 99 PRO A CA 1
ATOM 734 C C . PRO A 1 99 ? -1.042 9.492 17.156 1 97.38 99 PRO A C 1
ATOM 736 O O . PRO A 1 99 ? -0.713 9.844 18.297 1 97.38 99 PRO A O 1
ATOM 739 N N . ILE A 1 100 ? -0.205 9.539 16.109 1 98.19 100 ILE A N 1
ATOM 740 C CA . ILE A 1 100 ? 1.119 10.141 16.219 1 98.19 100 ILE A CA 1
ATOM 741 C C . ILE A 1 100 ? 0.986 11.633 16.531 1 98.19 100 ILE A C 1
ATOM 743 O O . ILE A 1 100 ? 0.311 12.367 15.805 1 98.19 100 ILE A O 1
ATOM 747 N N . SER A 1 101 ? 1.642 12.016 17.625 1 98.06 101 SER A N 1
ATOM 748 C CA . SER A 1 101 ? 1.547 13.398 18.078 1 98.06 101 SER A CA 1
ATOM 749 C C . SER A 1 101 ? 2.598 14.273 17.406 1 98.06 101 SER A C 1
ATOM 751 O O . SER A 1 101 ? 3.637 14.578 18 1 98.06 101 SER A O 1
ATOM 753 N N . GLY A 1 102 ? 2.287 14.781 16.234 1 98.5 102 GLY A N 1
ATOM 754 C CA . GLY A 1 102 ? 3.203 15.609 15.461 1 98.5 102 GLY A CA 1
ATOM 755 C C . GLY A 1 102 ? 3.088 15.398 13.961 1 98.5 102 GLY A C 1
ATOM 756 O O . GLY A 1 102 ? 2.311 14.555 13.508 1 98.5 102 GLY A O 1
ATOM 757 N N . GLY A 1 103 ? 3.789 16.172 13.242 1 98.75 103 GLY A N 1
ATOM 758 C CA . GLY A 1 103 ? 3.742 16.062 11.789 1 98.75 103 GLY A CA 1
ATOM 759 C C . GLY A 1 103 ? 2.492 16.688 11.188 1 98.75 103 GLY A C 1
ATOM 760 O O . GLY A 1 103 ? 2.141 17.828 11.508 1 98.75 103 GLY A O 1
ATOM 761 N N . LEU A 1 104 ? 1.896 15.945 10.172 1 98.81 104 LEU A N 1
ATOM 762 C CA . LEU A 1 104 ? 0.673 16.375 9.508 1 98.81 104 LEU A CA 1
ATOM 763 C C . LEU A 1 104 ? -0.454 15.375 9.742 1 98.81 104 LEU A C 1
ATOM 765 O O . LEU A 1 104 ? -0.988 14.797 8.789 1 98.81 104 LEU A O 1
ATOM 769 N N . PRO A 1 105 ? -0.924 15.219 10.961 1 98.75 105 PRO A N 1
ATOM 770 C CA . PRO A 1 105 ? -2.018 14.266 11.18 1 98.75 105 PRO A CA 1
ATOM 771 C C . PRO A 1 105 ? -3.312 14.695 10.484 1 98.75 105 PRO A C 1
ATOM 773 O O . PRO A 1 105 ? -3.617 15.883 10.422 1 98.75 105 PRO A O 1
ATOM 776 N N . HIS A 1 106 ? -4.02 13.648 10.031 1 98.88 106 HIS A N 1
ATOM 777 C CA . HIS A 1 106 ? -5.316 13.883 9.406 1 98.88 106 HIS A CA 1
ATOM 778 C C . HIS A 1 106 ? -6.422 13.977 10.445 1 98.88 106 HIS A C 1
ATOM 780 O O . HIS A 1 106 ? -6.562 13.094 11.297 1 98.88 106 HIS A O 1
ATOM 786 N N . CYS A 1 107 ? -7.207 15 10.359 1 98.81 107 CYS A N 1
ATOM 787 C CA . CYS A 1 107 ? -8.523 15.031 10.992 1 98.81 107 CYS A CA 1
ATOM 788 C C . CYS A 1 107 ? -9.617 14.695 9.984 1 98.81 107 CYS A C 1
ATOM 790 O O . CYS A 1 107 ? -9.984 15.531 9.156 1 98.81 107 CYS A O 1
ATOM 792 N N . PHE A 1 108 ? -10.094 13.562 10.039 1 98.75 108 PHE A N 1
ATOM 793 C CA . PHE A 1 108 ? -11.125 13.078 9.125 1 98.75 108 PHE A CA 1
ATOM 794 C C . PHE A 1 108 ? -11.852 11.883 9.727 1 98.75 108 PHE A C 1
ATOM 796 O O . PHE A 1 108 ? -11.234 11.008 10.344 1 98.75 108 PHE A O 1
ATOM 803 N N . PRO A 1 109 ? -13.125 11.891 9.586 1 98.81 109 PRO A N 1
ATOM 804 C CA . PRO A 1 109 ? -14.07 12.766 8.891 1 98.81 109 PRO A CA 1
ATOM 805 C C . PRO A 1 109 ? -14.609 13.875 9.789 1 98.81 109 PRO A C 1
ATOM 807 O O . PRO A 1 109 ? -15.688 14.422 9.531 1 98.81 109 PRO A O 1
ATOM 810 N N . GLN A 1 110 ? -13.883 14.18 10.836 1 98.44 110 GLN A N 1
ATOM 811 C CA . GLN A 1 110 ? -14.344 15.164 11.812 1 98.44 110 GLN A CA 1
ATOM 812 C C . GLN A 1 110 ? -13.172 15.953 12.383 1 98.44 110 GLN A C 1
ATOM 814 O O . GLN A 1 110 ? -12.219 15.367 12.914 1 98.44 110 GLN A O 1
ATOM 819 N N . PHE A 1 111 ? -13.258 17.203 12.273 1 97.62 111 PHE A N 1
ATOM 820 C CA . PHE A 1 111 ? -12.328 18.078 12.977 1 97.62 111 PHE A CA 1
ATOM 821 C C . PHE A 1 111 ? -12.891 18.516 14.32 1 97.62 111 PHE A C 1
ATOM 823 O O . PHE A 1 111 ? -14.008 19.031 14.398 1 97.62 111 PHE A O 1
ATOM 830 N N . GLY A 1 112 ? -12.039 18.344 15.344 1 95.5 112 GLY A N 1
ATOM 831 C CA . GLY A 1 112 ? -12.477 18.75 16.672 1 95.5 112 GLY A CA 1
ATOM 832 C C . GLY A 1 112 ? -13.492 17.797 17.281 1 95.5 112 GLY A C 1
ATOM 833 O O . GLY A 1 112 ? -13.594 16.641 16.859 1 95.5 112 GLY A O 1
ATOM 834 N N . PRO A 1 113 ? -14.109 18.219 18.297 1 93.94 113 PRO A N 1
ATOM 835 C CA . PRO A 1 113 ? -15.141 17.391 18.922 1 93.94 113 PRO A CA 1
ATOM 836 C C . PRO A 1 113 ? -16.406 17.281 18.078 1 93.94 113 PRO A C 1
ATOM 838 O O . PRO A 1 113 ? -16.656 18.141 17.234 1 93.94 113 PRO A O 1
ATOM 841 N N . GLY A 1 114 ? -17.125 16.219 18.281 1 93.19 114 GLY A N 1
ATOM 842 C CA . GLY A 1 114 ? -18.375 16 17.578 1 93.19 114 GLY A CA 1
ATOM 843 C C . GLY A 1 114 ? -19.016 14.664 17.906 1 93.19 114 GLY A C 1
ATOM 844 O O . GLY A 1 114 ? -18.938 14.188 19.047 1 93.19 114 GLY A O 1
ATOM 845 N N . GLN A 1 115 ? -19.688 14.117 16.953 1 94.38 115 GLN A N 1
ATOM 846 C CA . GLN A 1 115 ? -20.453 12.891 17.141 1 94.38 115 GLN A CA 1
ATOM 847 C C . GLN A 1 115 ? -19.547 11.688 17.328 1 94.38 115 GLN A C 1
ATOM 849 O O . GLN A 1 115 ? -19.938 10.695 17.953 1 94.38 115 GLN A O 1
ATOM 854 N N . ILE A 1 116 ? -18.422 11.766 16.734 1 96.5 116 ILE A N 1
ATOM 855 C CA . ILE A 1 116 ? -17.469 10.672 16.859 1 96.5 116 ILE A CA 1
ATOM 856 C C . ILE A 1 116 ? -16.234 11.141 17.609 1 96.5 116 ILE A C 1
ATOM 858 O O . ILE A 1 116 ? -16.219 12.25 18.156 1 96.5 116 ILE A O 1
ATOM 862 N N . GLN A 1 117 ? -15.234 10.25 17.734 1 95.75 117 GLN A N 1
ATOM 863 C CA . GLN A 1 117 ? -14.008 10.609 18.453 1 95.75 117 GLN A CA 1
ATOM 864 C C . GLN A 1 117 ? -13.414 11.906 17.906 1 95.75 117 GLN A C 1
ATOM 866 O O . GLN A 1 117 ? -13.516 12.195 16.719 1 95.75 117 GLN A O 1
ATOM 871 N N . GLN A 1 118 ? -12.773 12.656 18.781 1 95.81 118 GLN A N 1
ATOM 872 C CA . GLN A 1 118 ? -12.18 13.938 18.391 1 95.81 118 GLN A CA 1
ATOM 873 C C . GLN A 1 118 ? -11.25 13.781 17.203 1 95.81 118 GLN A C 1
ATOM 875 O O . GLN A 1 118 ? -10.383 12.906 17.188 1 95.81 118 GLN A O 1
ATOM 880 N N . HIS A 1 119 ? -11.445 14.578 16.219 1 98.06 119 HIS A N 1
ATOM 881 C CA . HIS A 1 119 ? -10.641 14.672 15 1 98.06 119 HIS A CA 1
ATOM 882 C C . HIS A 1 119 ? -10.867 13.469 14.094 1 98.06 119 HIS A C 1
ATOM 884 O O . HIS A 1 119 ? -10.156 13.297 13.102 1 98.06 119 HIS A O 1
ATOM 890 N N . GLY A 1 120 ? -11.812 12.586 14.43 1 98.31 120 GLY A N 1
ATOM 891 C CA . GLY A 1 120 ? -12.133 11.469 13.562 1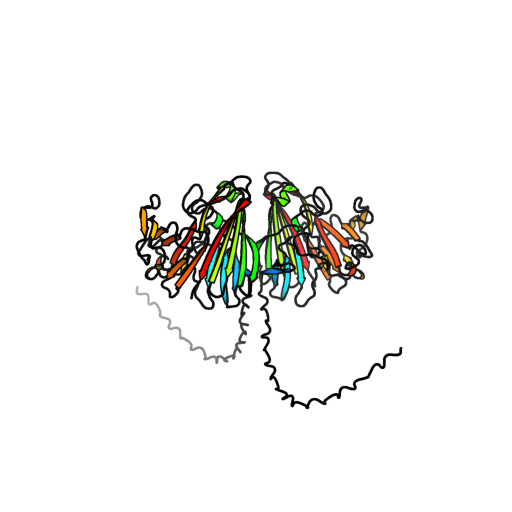 98.31 120 GLY A CA 1
ATOM 892 C C . GLY A 1 120 ? -11.18 10.297 13.719 1 98.31 120 GLY A C 1
ATOM 893 O O . GLY A 1 120 ? -10.594 10.109 14.789 1 98.31 120 GLY A O 1
ATOM 894 N N . PHE A 1 121 ? -11.141 9.406 12.648 1 98.5 121 PHE A N 1
ATOM 895 C CA . PHE A 1 121 ? -10.453 8.133 12.852 1 98.5 121 PHE A CA 1
ATOM 896 C C . PHE A 1 121 ? -9.297 7.98 11.859 1 98.5 121 PHE A C 1
ATOM 898 O O . PHE A 1 121 ? -8.523 7.027 11.945 1 98.5 121 PHE A O 1
ATOM 905 N N . ALA A 1 122 ? -9.156 8.859 10.922 1 98.75 122 ALA A N 1
ATOM 906 C CA . ALA A 1 122 ? -8.188 8.648 9.852 1 98.75 122 ALA A CA 1
ATOM 907 C C . ALA A 1 122 ? -6.77 8.539 10.406 1 98.75 122 ALA A C 1
ATOM 909 O O . ALA A 1 122 ? -5.945 7.797 9.875 1 98.75 122 ALA A O 1
ATOM 910 N N . ARG A 1 123 ? -6.492 9.266 11.484 1 98.69 123 ARG A N 1
ATOM 911 C CA . ARG A 1 123 ? -5.16 9.281 12.078 1 98.69 123 ARG A CA 1
ATOM 912 C C . ARG A 1 123 ? -4.945 8.07 12.969 1 98.69 123 ARG A C 1
ATOM 914 O O . ARG A 1 123 ? -3.85 7.863 13.5 1 98.69 123 ARG A O 1
ATOM 921 N N . ASN A 1 124 ? -5.984 7.207 13.141 1 97.88 124 ASN A N 1
ATOM 922 C CA . ASN A 1 124 ? -5.918 6.035 14.008 1 97.88 124 ASN A CA 1
ATOM 923 C C . ASN A 1 124 ? -5.816 4.742 13.203 1 97.88 124 ASN A C 1
ATOM 925 O O . ASN A 1 124 ? -5.828 3.648 13.766 1 97.88 124 ASN A O 1
ATOM 929 N N . LEU A 1 125 ? -5.738 4.875 11.93 1 98 125 LEU A N 1
ATOM 930 C CA . LEU A 1 125 ? -5.816 3.699 11.07 1 98 125 LEU A CA 1
ATOM 931 C C . LEU A 1 125 ? -4.578 3.59 10.188 1 98 125 LEU A C 1
ATOM 933 O O . LEU A 1 125 ? -3.893 4.586 9.945 1 98 125 LEU A O 1
ATOM 937 N N . ASP A 1 126 ? -4.332 2.367 9.711 1 97.69 126 ASP A N 1
ATOM 938 C CA . ASP A 1 126 ? -3.256 2.148 8.75 1 97.69 126 ASP A CA 1
ATOM 939 C C . ASP A 1 126 ? -3.703 2.502 7.336 1 97.69 126 ASP A C 1
ATOM 941 O O . ASP A 1 126 ? -4.715 1.992 6.852 1 97.69 126 ASP A O 1
ATOM 945 N N . TRP A 1 127 ? -2.949 3.4 6.766 1 98.56 127 TRP A N 1
ATOM 946 C CA . TRP A 1 127 ? -3.066 3.645 5.332 1 98.56 127 TRP A CA 1
ATOM 947 C C . TRP A 1 127 ? -2.188 2.68 4.543 1 98.56 127 TRP A C 1
ATOM 949 O O . TRP A 1 127 ? -1.353 1.978 5.117 1 98.56 127 TRP A O 1
ATOM 959 N N . SER A 1 128 ? -2.406 2.588 3.23 1 98.12 128 SER A N 1
ATOM 960 C CA . SER A 1 128 ? -1.619 1.695 2.385 1 98.12 128 SER A CA 1
ATOM 961 C C . SER A 1 128 ? -1.044 2.438 1.183 1 98.12 128 SER A C 1
ATOM 963 O O . SER A 1 128 ? -1.668 3.363 0.661 1 98.12 128 SER A O 1
ATOM 965 N N . VAL A 1 129 ? 0.141 1.988 0.733 1 98.44 129 VAL A N 1
ATOM 966 C CA . VAL A 1 129 ? 0.723 2.572 -0.471 1 98.44 129 VAL A CA 1
ATOM 967 C C . VAL A 1 129 ? 0.076 1.955 -1.709 1 98.44 129 VAL A C 1
ATOM 969 O O . VAL A 1 129 ? 0.068 0.732 -1.869 1 98.44 129 VAL A O 1
ATOM 972 N N . VAL A 1 130 ? -0.397 2.84 -2.623 1 96.81 130 VAL A N 1
ATOM 973 C CA . VAL A 1 130 ? -1.104 2.293 -3.777 1 96.81 130 VAL A CA 1
ATOM 974 C C . VAL A 1 130 ? -0.42 2.748 -5.066 1 96.81 130 VAL A C 1
ATOM 976 O O . VAL A 1 130 ? -0.665 2.189 -6.137 1 96.81 130 VAL A O 1
ATOM 979 N N . ASP A 1 131 ? 0.4 3.82 -4.922 1 94.25 131 ASP A N 1
ATOM 980 C CA . ASP A 1 131 ? 1.084 4.324 -6.109 1 94.25 131 ASP A CA 1
ATOM 981 C C . ASP A 1 131 ? 2.346 5.098 -5.727 1 94.25 131 ASP A C 1
ATOM 983 O O . ASP A 1 131 ? 2.449 5.617 -4.613 1 94.25 131 ASP A O 1
ATOM 987 N N . SER A 1 132 ? 3.271 5.035 -6.609 1 93.5 132 SER A N 1
ATOM 988 C CA . SER A 1 132 ? 4.48 5.836 -6.473 1 93.5 132 SER A CA 1
ATOM 989 C C . SER A 1 132 ? 5.031 6.242 -7.836 1 93.5 132 SER A C 1
ATOM 991 O O . SER A 1 132 ? 4.973 5.465 -8.789 1 93.5 132 SER A O 1
ATOM 993 N N . GLU A 1 133 ? 5.508 7.512 -7.848 1 89.94 133 GLU A N 1
ATOM 994 C CA . GLU A 1 133 ? 6.109 8.078 -9.055 1 89.94 133 GLU A CA 1
ATOM 995 C C . GLU A 1 133 ? 7.355 8.891 -8.719 1 89.94 133 GLU A C 1
ATOM 997 O O . GLU A 1 133 ? 7.629 9.172 -7.551 1 89.94 133 GLU A O 1
ATOM 1002 N N . ASN A 1 134 ? 8.133 9.008 -9.688 1 89 134 ASN A N 1
ATOM 1003 C CA . ASN A 1 134 ? 9.219 9.984 -9.672 1 89 134 ASN A CA 1
ATOM 1004 C C . ASN A 1 134 ? 9.148 10.93 -10.859 1 89 134 ASN A C 1
ATOM 1006 O O . ASN A 1 134 ? 9.508 10.555 -11.984 1 89 134 ASN A O 1
ATOM 1010 N N . VAL A 1 135 ? 8.711 12.094 -10.617 1 88.38 135 VAL A N 1
ATOM 1011 C CA . VAL A 1 135 ? 8.523 13.062 -11.688 1 88.38 135 VAL A CA 1
ATOM 1012 C C . VAL A 1 135 ? 9.703 14.039 -11.719 1 88.38 135 VAL A C 1
ATOM 1014 O O . VAL A 1 135 ? 9.773 14.961 -10.898 1 88.38 135 VAL A O 1
ATOM 1017 N N . GLU A 1 136 ? 10.594 13.859 -12.641 1 87.44 136 GLU A N 1
ATOM 1018 C CA . GLU A 1 136 ? 11.758 14.734 -12.812 1 87.44 136 GLU A CA 1
ATOM 1019 C C . GLU A 1 136 ? 12.547 14.852 -11.516 1 87.44 136 GLU A C 1
ATOM 1021 O O . GLU A 1 136 ? 12.867 15.961 -11.078 1 87.44 136 GLU A O 1
ATOM 1026 N N . GLY A 1 137 ? 12.703 13.75 -10.859 1 89.56 137 GLY A N 1
ATOM 1027 C CA . GLY A 1 137 ? 13.531 13.727 -9.664 1 89.56 137 GLY A CA 1
ATOM 1028 C C . GLY A 1 137 ? 12.75 14.039 -8.398 1 89.56 137 GLY A C 1
ATOM 1029 O O . GLY A 1 137 ? 13.32 14.039 -7.301 1 89.56 137 GLY A O 1
ATOM 1030 N N . ASN A 1 138 ? 11.461 14.258 -8.531 1 94.75 138 ASN A N 1
ATOM 1031 C CA . ASN A 1 138 ? 10.594 14.508 -7.395 1 94.75 138 ASN A CA 1
ATOM 1032 C C . ASN A 1 138 ? 9.742 13.289 -7.051 1 94.75 138 ASN A C 1
ATOM 1034 O O . ASN A 1 138 ? 8.82 12.945 -7.785 1 94.75 138 ASN A O 1
ATOM 1038 N N . PRO A 1 139 ? 10.055 12.664 -5.93 1 96.69 139 PRO A N 1
ATOM 1039 C CA . PRO A 1 139 ? 9.289 11.469 -5.57 1 96.69 139 PRO A CA 1
ATOM 1040 C C . PRO A 1 139 ? 7.863 11.797 -5.137 1 96.69 139 PRO A C 1
ATOM 1042 O O . PRO A 1 139 ? 7.629 12.812 -4.477 1 96.69 139 PRO A O 1
ATOM 1045 N N . VAL A 1 140 ? 6.965 10.938 -5.566 1 97.31 140 VAL A N 1
ATOM 1046 C CA . VAL A 1 140 ? 5.547 11.016 -5.242 1 97.31 140 VAL A CA 1
ATOM 1047 C C . VAL A 1 140 ? 5.07 9.68 -4.672 1 97.31 140 VAL A C 1
ATOM 1049 O O . VAL A 1 140 ? 5.41 8.617 -5.199 1 97.31 140 VAL A O 1
ATOM 1052 N N . VAL A 1 141 ? 4.363 9.727 -3.553 1 98.31 141 VAL A N 1
ATOM 1053 C CA . VAL A 1 141 ? 3.709 8.531 -3.035 1 98.31 141 VAL A CA 1
ATOM 1054 C C . VAL A 1 141 ? 2.221 8.805 -2.824 1 98.31 141 VAL A C 1
ATOM 1056 O O . VAL A 1 141 ? 1.839 9.914 -2.432 1 98.31 141 VAL A O 1
ATOM 1059 N N . THR A 1 142 ? 1.38 7.824 -3.176 1 98.5 142 THR A N 1
ATOM 1060 C CA . THR A 1 142 ? -0.051 7.91 -2.904 1 98.5 142 THR A CA 1
ATOM 1061 C C . THR A 1 142 ? -0.474 6.848 -1.896 1 98.5 142 THR A C 1
ATOM 1063 O O . THR A 1 142 ? -0.219 5.656 -2.098 1 98.5 142 THR A O 1
ATOM 1066 N N . LEU A 1 143 ? -1.067 7.301 -0.812 1 98.81 143 LEU A N 1
ATOM 1067 C CA . LEU A 1 143 ? -1.629 6.426 0.212 1 98.81 143 LEU A CA 1
ATOM 1068 C C . LEU A 1 143 ? -3.148 6.359 0.096 1 98.81 143 LEU A C 1
ATOM 1070 O O . LEU A 1 143 ? -3.779 7.297 -0.4 1 98.81 143 LEU A O 1
ATOM 1074 N N . GLU A 1 144 ? -3.68 5.254 0.57 1 98.62 144 GLU A N 1
ATOM 1075 C CA . GLU A 1 144 ? -5.125 5.062 0.506 1 98.62 144 GLU A CA 1
ATOM 1076 C C . GLU A 1 144 ? -5.68 4.594 1.85 1 98.62 144 GLU A C 1
ATOM 1078 O O . GLU A 1 144 ? -5.066 3.768 2.527 1 98.62 144 GLU A O 1
ATOM 1083 N N . LEU A 1 145 ? -6.793 5.172 2.252 1 98.56 145 LEU A N 1
ATOM 1084 C CA . LEU A 1 145 ? -7.629 4.703 3.352 1 98.56 145 LEU A CA 1
ATOM 1085 C C . LEU A 1 145 ? -9.055 4.438 2.875 1 98.56 145 LEU A C 1
ATOM 1087 O O . LEU A 1 145 ? -9.641 5.258 2.164 1 98.56 145 LEU A O 1
ATOM 1091 N N . LYS A 1 146 ? -9.594 3.305 3.199 1 96.94 146 LYS A N 1
ATOM 1092 C CA . LYS A 1 146 ? -10.984 2.955 2.93 1 96.94 146 LYS A CA 1
ATOM 1093 C C . LYS A 1 146 ? -11.711 2.564 4.211 1 96.94 146 LYS A C 1
ATOM 1095 O O . LYS A 1 146 ? -11.078 2.301 5.234 1 96.94 146 LYS A O 1
ATOM 1100 N N . ASP A 1 147 ? -13.016 2.539 4.125 1 96.19 147 ASP A N 1
ATOM 1101 C CA . ASP A 1 147 ? -13.812 2.148 5.285 1 96.19 147 ASP A CA 1
ATOM 1102 C C . ASP A 1 147 ? -13.531 0.699 5.676 1 96.19 147 ASP A C 1
ATOM 1104 O O . ASP A 1 147 ? -13.078 -0.096 4.852 1 96.19 147 ASP A O 1
ATOM 1108 N N . GLY A 1 148 ? -13.695 0.426 6.938 1 90.88 148 GLY A N 1
ATOM 1109 C CA . GLY A 1 148 ? -13.656 -0.898 7.539 1 90.88 148 GLY A CA 1
ATOM 1110 C C . GLY A 1 148 ? -14.547 -1.023 8.766 1 90.88 148 GLY A C 1
ATOM 1111 O O . GLY A 1 148 ? -15.352 -0.133 9.047 1 90.88 148 GLY A O 1
ATOM 1112 N N . THR A 1 149 ? -14.383 -2.137 9.383 1 89.56 149 THR A N 1
ATOM 1113 C CA . THR A 1 149 ? -15.234 -2.404 10.539 1 89.56 149 THR A CA 1
ATOM 1114 C C . THR A 1 149 ? -15.109 -1.291 11.57 1 89.56 149 THR A C 1
ATOM 1116 O O . THR A 1 149 ? -16.109 -0.811 12.102 1 89.56 149 THR A O 1
ATOM 1119 N N . TYR A 1 150 ? -13.898 -0.794 11.797 1 93.56 150 TYR A N 1
ATOM 1120 C CA . TYR A 1 150 ? -13.641 0.226 12.812 1 93.56 150 TYR A CA 1
ATOM 1121 C C . TYR A 1 150 ? -14.305 1.544 12.438 1 93.56 150 TYR A C 1
ATOM 1123 O O . TYR A 1 150 ? -15.055 2.117 13.234 1 93.56 150 TYR A O 1
ATOM 1131 N N . SER A 1 151 ? -14.062 1.984 11.242 1 96.5 151 SER A N 1
ATOM 1132 C CA . SER A 1 151 ? -14.617 3.262 10.812 1 96.5 151 SER A CA 1
ATOM 1133 C C . SER A 1 151 ? -16.141 3.199 10.719 1 96.5 151 SER A C 1
ATOM 1135 O O . SER A 1 151 ? -16.828 4.145 11.102 1 96.5 151 SER A O 1
ATOM 1137 N N . ARG A 1 152 ? -16.672 2.082 10.328 1 94.69 152 ARG A N 1
ATOM 1138 C CA . ARG A 1 152 ? -18.109 1.946 10.125 1 94.69 152 ARG A CA 1
ATOM 1139 C C . ARG A 1 152 ? -18.859 1.874 11.453 1 94.69 152 ARG A C 1
ATOM 1141 O O . ARG A 1 152 ? -20.047 2.17 11.523 1 94.69 152 ARG A O 1
ATOM 1148 N N . SER A 1 153 ? -18.156 1.492 12.445 1 95.38 153 SER A N 1
ATOM 1149 C CA . SER A 1 153 ? -18.781 1.432 13.766 1 95.38 153 SER A CA 1
ATOM 1150 C C . SER A 1 153 ? -19.094 2.828 14.289 1 95.38 153 SER A C 1
ATOM 1152 O O . SER A 1 153 ? -19.969 2.99 15.141 1 95.38 153 SER A O 1
ATOM 1154 N N . MET A 1 154 ? -18.469 3.852 13.781 1 95.81 154 MET A N 1
ATOM 1155 C CA . MET A 1 154 ? -18.656 5.215 14.273 1 95.81 154 MET A CA 1
ATOM 1156 C C . MET A 1 154 ? -19.25 6.109 13.188 1 95.81 154 MET A C 1
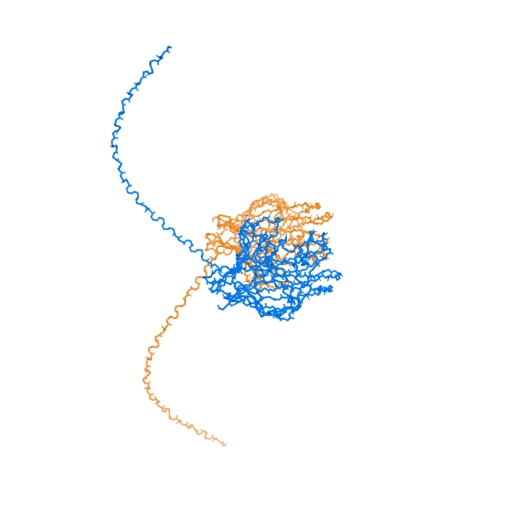ATOM 1158 O O . MET A 1 154 ? -19.938 7.086 13.492 1 95.81 154 MET A O 1
ATOM 1162 N N . TRP A 1 155 ? -18.984 5.82 12.055 1 97.44 155 TRP A N 1
ATOM 1163 C CA . TRP A 1 155 ? -19.375 6.539 10.852 1 97.44 155 TRP A CA 1
ATOM 1164 C C . TRP A 1 155 ? -19.688 5.574 9.711 1 97.44 155 TRP A C 1
ATOM 1166 O O . TRP A 1 155 ? -18.812 5.258 8.906 1 97.44 155 TRP A O 1
ATOM 1176 N N . ASP A 1 156 ? -20.984 5.164 9.641 1 97.12 156 ASP A N 1
ATOM 1177 C CA . ASP A 1 156 ? -21.375 4 8.852 1 97.12 156 ASP A CA 1
ATOM 1178 C C . ASP A 1 156 ? -21.547 4.367 7.383 1 97.12 156 ASP A C 1
ATOM 1180 O O . ASP A 1 156 ? -22.656 4.32 6.844 1 97.12 156 ASP A O 1
ATOM 1184 N N . TYR A 1 157 ? -20.391 4.719 6.734 1 97.62 157 TYR A N 1
ATOM 1185 C CA . TYR A 1 157 ? -20.344 5.023 5.309 1 97.62 157 TYR A CA 1
ATOM 1186 C C . TYR A 1 157 ? -19.141 4.344 4.652 1 97.62 157 TYR A C 1
ATOM 1188 O O . TYR A 1 157 ? -18.078 4.203 5.273 1 97.62 157 TYR A O 1
ATOM 1196 N N . SER A 1 158 ? -19.312 3.904 3.428 1 96.12 158 SER A N 1
ATOM 1197 C CA . SER A 1 158 ? -18.172 3.545 2.59 1 96.12 158 SER A CA 1
ATOM 1198 C C . SER A 1 158 ? -17.516 4.781 1.984 1 96.12 158 SER A C 1
ATOM 1200 O O . SER A 1 158 ? -18.219 5.695 1.525 1 96.12 158 SER A O 1
ATOM 1202 N N . PHE A 1 159 ? -16.188 4.852 2.047 1 98.12 159 PHE A N 1
ATOM 1203 C CA . PHE A 1 159 ? -15.453 5.988 1.508 1 98.12 159 PHE A CA 1
ATOM 1204 C C . PHE A 1 159 ? -14.094 5.551 0.982 1 98.12 159 PHE A C 1
ATOM 1206 O O . PHE A 1 159 ? -13.641 4.438 1.264 1 98.12 159 PHE A O 1
ATOM 1213 N N . GLN A 1 160 ? -13.555 6.371 0.172 1 98 160 GLN A N 1
ATOM 1214 C CA . GLN A 1 160 ? -12.156 6.277 -0.225 1 98 160 GLN A CA 1
ATOM 1215 C C . GLN A 1 160 ? -11.43 7.598 0.006 1 98 160 GLN A C 1
ATOM 1217 O O . GLN A 1 160 ? -11.891 8.656 -0.43 1 98 160 GLN A O 1
ATOM 1222 N N . ALA A 1 161 ? -10.336 7.551 0.703 1 98.88 161 ALA A N 1
ATOM 1223 C CA . ALA A 1 161 ? -9.438 8.688 0.855 1 98.88 161 ALA A CA 1
ATOM 1224 C C . ALA A 1 161 ? -8.094 8.422 0.192 1 98.88 161 ALA A C 1
ATOM 1226 O O . ALA A 1 161 ? -7.438 7.414 0.487 1 98.88 161 ALA A O 1
ATOM 1227 N N . LEU A 1 162 ? -7.746 9.234 -0.739 1 98.81 162 LEU A N 1
ATOM 1228 C CA . LEU A 1 162 ? -6.418 9.203 -1.337 1 98.81 162 LEU A CA 1
ATOM 1229 C C . LEU A 1 162 ? -5.582 10.391 -0.867 1 98.81 162 LEU A C 1
ATOM 1231 O O . LEU A 1 162 ? -6.051 11.531 -0.889 1 98.81 162 LEU A O 1
ATOM 1235 N N . TYR A 1 163 ? -4.414 10.086 -0.392 1 98.88 163 TYR A N 1
ATOM 1236 C CA . TYR A 1 163 ? -3.486 11.109 0.087 1 98.88 163 TYR A CA 1
ATOM 1237 C C . TYR A 1 163 ? -2.162 11.031 -0.665 1 98.88 163 TYR A C 1
ATOM 1239 O O . TYR A 1 163 ? -1.408 10.07 -0.515 1 98.88 163 TYR A O 1
ATOM 1247 N N . LYS A 1 164 ? -1.916 12.008 -1.485 1 98.69 164 LYS A N 1
ATOM 1248 C CA . LYS A 1 164 ? -0.705 12.094 -2.297 1 98.69 164 LYS A CA 1
ATOM 1249 C C . LYS A 1 164 ? 0.309 13.047 -1.672 1 98.69 164 LYS A C 1
ATOM 1251 O O . LYS A 1 164 ? -0.048 14.148 -1.247 1 98.69 164 LYS A O 1
ATOM 1256 N N . VAL A 1 165 ? 1.54 12.609 -1.549 1 98.81 165 VAL A N 1
ATOM 1257 C CA . VAL A 1 165 ? 2.639 13.422 -1.037 1 98.81 165 VAL A CA 1
ATOM 1258 C C . VAL A 1 165 ? 3.715 13.578 -2.111 1 98.81 165 VAL A C 1
ATOM 1260 O O . VAL A 1 165 ? 4.191 12.586 -2.664 1 98.81 165 VAL A O 1
ATOM 1263 N N . ILE A 1 166 ? 4.082 14.789 -2.424 1 98.19 166 ILE A N 1
ATOM 1264 C CA . ILE A 1 166 ? 5.074 15.117 -3.445 1 98.19 166 ILE A CA 1
ATOM 1265 C C . ILE A 1 166 ? 6.227 15.891 -2.816 1 98.19 166 ILE A C 1
ATOM 1267 O O . ILE A 1 166 ? 6.016 16.953 -2.217 1 98.19 166 ILE A O 1
ATOM 1271 N N . LEU A 1 167 ? 7.402 15.414 -2.957 1 98.25 167 LEU A N 1
ATOM 1272 C CA . LEU A 1 167 ? 8.578 16.062 -2.389 1 98.25 167 LEU A CA 1
ATOM 1273 C C . LEU A 1 167 ? 9.414 16.734 -3.479 1 98.25 167 LEU A C 1
ATOM 1275 O O . LEU A 1 167 ? 9.82 16.078 -4.438 1 98.25 167 LEU A O 1
ATOM 1279 N N . HIS A 1 168 ? 9.586 18.016 -3.342 1 96.19 168 HIS A N 1
ATOM 1280 C CA . HIS A 1 168 ? 10.453 18.797 -4.223 1 96.19 168 HIS A CA 1
ATOM 1281 C C . HIS A 1 168 ? 11.734 19.219 -3.512 1 96.19 168 HIS A C 1
ATOM 1283 O O . HIS A 1 168 ? 11.969 18.812 -2.369 1 96.19 168 HIS A O 1
ATOM 1289 N N . THR A 1 169 ? 12.531 19.953 -4.215 1 94.62 169 THR A N 1
ATOM 1290 C CA . THR A 1 169 ? 13.812 20.391 -3.672 1 94.62 169 THR A CA 1
ATOM 1291 C C . THR A 1 169 ? 13.609 21.203 -2.396 1 94.62 169 THR A C 1
ATOM 1293 O O . THR A 1 169 ? 14.312 21 -1.404 1 94.62 169 THR A O 1
ATOM 1296 N N . ARG A 1 170 ? 12.656 22.109 -2.41 1 96.56 170 ARG A N 1
ATOM 1297 C CA . ARG A 1 170 ? 12.484 23 -1.263 1 96.56 170 ARG A CA 1
ATOM 1298 C C . ARG A 1 170 ? 11.008 23.125 -0.892 1 96.56 170 ARG A C 1
ATOM 1300 O O . ARG A 1 170 ? 10.594 24.172 -0.365 1 96.56 170 ARG A O 1
ATOM 1307 N N . SER A 1 171 ? 10.242 22.125 -1.329 1 97.75 171 SER A N 1
ATOM 1308 C CA . SER A 1 171 ? 8.828 22.172 -0.994 1 97.75 171 SER A CA 1
ATOM 1309 C C . SER A 1 171 ? 8.25 20.781 -0.819 1 97.75 171 SER A C 1
ATOM 1311 O O . SER A 1 171 ? 8.828 19.797 -1.287 1 97.75 171 SER A O 1
ATOM 1313 N N . LEU A 1 172 ? 7.191 20.719 -0.081 1 98.62 172 LEU A N 1
ATOM 1314 C CA . LEU A 1 172 ? 6.379 19.531 0.151 1 98.62 172 LEU A CA 1
ATOM 1315 C C . LEU A 1 172 ? 4.914 19.797 -0.19 1 98.62 172 LEU A C 1
ATOM 1317 O O . LEU A 1 172 ? 4.293 20.688 0.386 1 98.62 172 LEU A O 1
ATOM 1321 N N . SER A 1 173 ? 4.414 19.031 -1.149 1 98.75 173 SER A N 1
ATOM 1322 C CA . SER A 1 173 ? 3.014 19.172 -1.528 1 98.75 173 SER A CA 1
ATOM 1323 C C . SER A 1 173 ? 2.203 17.953 -1.119 1 98.75 173 SER A C 1
ATOM 1325 O O . SER A 1 173 ? 2.709 16.828 -1.148 1 98.75 173 SER A O 1
ATOM 1327 N N . THR A 1 174 ? 0.994 18.203 -0.686 1 98.81 174 THR A N 1
ATOM 1328 C CA . THR A 1 174 ? 0.065 17.125 -0.381 1 98.81 174 THR A CA 1
ATOM 1329 C C . THR A 1 174 ? -1.267 17.344 -1.096 1 98.81 174 THR A C 1
ATOM 1331 O O . THR A 1 174 ? -1.647 18.469 -1.385 1 98.81 174 THR A O 1
ATOM 1334 N N . GLU A 1 175 ? -1.896 16.297 -1.489 1 98.81 175 GLU A N 1
ATOM 1335 C CA . GLU A 1 175 ? -3.232 16.266 -2.078 1 98.81 175 GLU A CA 1
ATOM 1336 C C . GLU A 1 175 ? -4.117 15.227 -1.397 1 98.81 175 GLU A C 1
ATOM 1338 O O . GLU A 1 175 ? -3.758 14.055 -1.321 1 98.81 175 GLU A O 1
ATOM 1343 N N . LEU A 1 176 ? -5.242 15.688 -0.822 1 98.94 176 LEU A N 1
ATOM 1344 C CA . LEU A 1 176 ? -6.227 14.797 -0.221 1 98.94 176 LEU A CA 1
ATOM 1345 C C . LEU A 1 176 ? -7.496 14.742 -1.061 1 98.94 176 LEU A C 1
ATOM 1347 O O . LEU A 1 176 ? -8.086 15.781 -1.367 1 98.94 176 LEU A O 1
ATOM 1351 N N . THR A 1 177 ? -7.887 13.57 -1.5 1 98.88 177 THR A N 1
ATOM 1352 C CA . THR A 1 177 ? -9.133 13.352 -2.219 1 98.88 177 THR A CA 1
ATOM 1353 C C . THR A 1 177 ? -10.047 12.406 -1.441 1 98.88 177 THR A C 1
ATOM 1355 O O . THR A 1 177 ? -9.656 11.289 -1.103 1 98.88 177 THR A O 1
ATOM 1358 N N . ILE A 1 178 ? -11.188 12.891 -1.11 1 98.88 178 ILE A N 1
ATOM 1359 C CA . ILE A 1 178 ? -12.227 12.078 -0.492 1 98.88 178 ILE A CA 1
ATOM 1360 C C . ILE A 1 178 ? -13.305 11.742 -1.522 1 98.88 178 ILE A C 1
ATOM 1362 O O . ILE A 1 178 ? -13.859 12.641 -2.16 1 98.88 178 ILE A O 1
ATOM 1366 N N . THR A 1 179 ? -13.562 10.477 -1.684 1 98.75 179 THR A N 1
ATOM 1367 C CA . THR A 1 179 ? -14.617 10.016 -2.582 1 98.75 179 THR A CA 1
ATOM 1368 C C . THR A 1 179 ? -15.695 9.258 -1.808 1 98.75 179 THR A C 1
ATOM 1370 O O . THR A 1 179 ? -15.391 8.43 -0.955 1 98.75 179 THR A O 1
ATOM 1373 N N . ASN A 1 180 ? -17 9.609 -2.068 1 98.69 180 ASN A N 1
ATOM 1374 C CA . ASN A 1 180 ? -18.125 8.844 -1.533 1 98.69 180 ASN A CA 1
ATOM 1375 C C . ASN A 1 180 ? -18.375 7.574 -2.336 1 98.69 180 ASN A C 1
ATOM 1377 O O . ASN A 1 180 ? -18.953 7.621 -3.422 1 98.69 180 ASN A O 1
ATOM 1381 N N . THR A 1 181 ? -17.984 6.477 -1.74 1 96.5 181 THR A N 1
ATOM 1382 C CA . THR A 1 181 ? -18.203 5.203 -2.424 1 96.5 181 THR A CA 1
ATOM 1383 C C . THR A 1 181 ? -19.438 4.492 -1.879 1 96.5 181 THR A C 1
ATOM 1385 O O . THR A 1 181 ? -19.656 3.316 -2.172 1 96.5 181 THR A O 1
ATOM 1388 N N . ASP A 1 182 ? -20.141 5.168 -0.98 1 95.94 182 ASP A N 1
ATOM 1389 C CA . ASP A 1 182 ? -21.406 4.652 -0.459 1 95.94 182 ASP A CA 1
ATOM 1390 C C . ASP A 1 182 ? -22.547 4.902 -1.44 1 95.94 182 ASP A C 1
ATOM 1392 O O . ASP A 1 182 ? -22.375 5.617 -2.432 1 95.94 182 ASP A O 1
ATOM 1396 N N . ASN A 1 183 ? -23.672 4.211 -1.158 1 95.38 183 ASN A N 1
ATOM 1397 C CA . ASN A 1 183 ? -24.859 4.434 -1.969 1 95.38 183 ASN A CA 1
ATOM 1398 C C . ASN A 1 183 ? -25.719 5.555 -1.4 1 95.38 183 ASN A C 1
ATOM 1400 O O . ASN A 1 183 ? -26.719 5.949 -2.014 1 95.38 183 ASN A O 1
ATOM 1404 N N . LYS A 1 184 ? -25.328 6.176 -0.277 1 97.5 184 LYS A N 1
ATOM 1405 C CA . LYS A 1 184 ? -26 7.312 0.34 1 97.5 184 LYS A CA 1
ATOM 1406 C C . LYS A 1 184 ? -25.062 8.5 0.489 1 97.5 184 LYS A C 1
ATOM 1408 O O . LYS A 1 184 ? -23.844 8.328 0.601 1 97.5 184 LYS A O 1
ATOM 1413 N N . PRO A 1 185 ? -25.641 9.672 0.496 1 98.5 185 PRO A N 1
ATOM 1414 C CA . PRO A 1 185 ? -24.797 10.844 0.725 1 98.5 185 PRO A CA 1
ATOM 1415 C C . PRO A 1 185 ? -24.203 10.883 2.133 1 98.5 185 PRO A C 1
ATOM 1417 O O . PRO A 1 185 ? -24.781 10.32 3.064 1 98.5 185 PRO A O 1
ATOM 1420 N N . PHE A 1 186 ? -22.969 11.492 2.248 1 98.38 186 PHE A N 1
ATOM 1421 C CA . PHE A 1 186 ? -22.422 11.75 3.574 1 98.38 186 PHE A CA 1
ATOM 1422 C C . PHE A 1 186 ? -21.75 13.117 3.625 1 98.38 186 PHE A C 1
ATOM 1424 O O . PHE A 1 186 ? -21.562 13.758 2.59 1 98.38 186 PHE A O 1
ATOM 1431 N N . SER A 1 187 ? -21.531 13.602 4.758 1 98.38 187 SER A N 1
ATOM 1432 C CA . SER A 1 187 ? -20.844 14.867 5.004 1 98.38 187 SER A CA 1
ATOM 1433 C C . SER A 1 187 ? -19.656 14.68 5.926 1 98.38 187 SER A C 1
ATOM 1435 O O . SER A 1 187 ? -19.594 13.711 6.688 1 98.38 187 SER A O 1
ATOM 1437 N N . PHE A 1 188 ? -18.75 15.539 5.781 1 98.69 188 PHE A N 1
ATOM 1438 C CA . PHE A 1 188 ? -17.547 15.5 6.621 1 98.69 188 PHE A CA 1
ATOM 1439 C C . PHE A 1 188 ? -16.922 16.875 6.723 1 98.69 188 PHE A C 1
ATOM 1441 O O . PHE A 1 188 ? -17.266 17.797 5.969 1 98.69 188 PHE A O 1
ATOM 1448 N N . ASN A 1 189 ? -16.125 17.125 7.652 1 98.44 189 ASN A N 1
ATOM 1449 C CA . ASN A 1 189 ? -15.133 18.188 7.711 1 98.44 189 ASN A CA 1
ATOM 1450 C C . ASN A 1 189 ? -13.742 17.625 8.016 1 98.44 189 ASN A C 1
ATOM 1452 O O . ASN A 1 189 ? -13.594 16.438 8.312 1 98.44 189 ASN A O 1
ATOM 1456 N N . THR A 1 190 ? -12.695 18.375 7.758 1 98.69 190 THR A N 1
ATOM 1457 C CA . THR A 1 190 ? -11.352 17.812 7.773 1 98.69 190 THR A CA 1
ATOM 1458 C C . THR A 1 190 ? -10.297 18.891 7.973 1 98.69 190 THR A C 1
ATOM 1460 O O . THR A 1 190 ? -10.602 20.078 7.848 1 98.69 190 THR A O 1
ATOM 1463 N N . ALA A 1 191 ? -9.148 18.5 8.391 1 98.81 191 ALA A N 1
ATOM 1464 C CA . ALA A 1 191 ? -7.984 19.375 8.531 1 98.81 191 ALA A CA 1
ATOM 1465 C C . ALA A 1 191 ? -6.688 18.578 8.492 1 98.81 191 ALA A C 1
ATOM 1467 O O . ALA A 1 191 ? -6.695 17.359 8.703 1 98.81 191 ALA A O 1
ATOM 1468 N N . LEU A 1 192 ? -5.664 19.172 8.109 1 98.75 192 LEU A N 1
ATOM 1469 C CA . LEU A 1 192 ? -4.316 18.719 8.422 1 98.75 192 LEU A CA 1
ATOM 1470 C C . LEU A 1 192 ? -3.773 19.406 9.664 1 98.75 192 LEU A C 1
ATOM 1472 O O . LEU A 1 192 ? -3.453 20.594 9.633 1 98.75 192 LEU A O 1
ATOM 1476 N N . HIS A 1 193 ? -3.691 18.672 10.773 1 98.44 193 HIS A N 1
ATOM 1477 C CA . HIS A 1 193 ? -3.223 19.203 12.047 1 98.44 193 HIS A CA 1
ATOM 1478 C C . HIS A 1 193 ? -1.704 19.344 12.055 1 98.44 193 HIS A C 1
ATOM 1480 O O . HIS A 1 193 ? -1.025 18.703 12.859 1 98.44 193 HIS A O 1
ATOM 1486 N N . THR A 1 194 ? -1.177 20.297 11.375 1 98.81 194 THR A N 1
ATOM 1487 C CA . THR A 1 194 ? 0.24 20.406 11.047 1 98.81 194 THR A CA 1
ATOM 1488 C C . THR A 1 194 ? 1.02 21.031 12.203 1 98.81 194 THR A C 1
ATOM 1490 O O . THR A 1 194 ? 0.721 22.141 12.633 1 98.81 194 THR A O 1
ATOM 1493 N N . TYR A 1 195 ? 2.051 20.312 12.648 1 98.88 195 TYR A N 1
ATOM 1494 C CA . TYR A 1 195 ? 3.031 20.766 13.625 1 98.88 195 TYR A CA 1
ATOM 1495 C C . TYR A 1 195 ? 4.305 21.25 12.938 1 98.88 195 TYR A C 1
ATOM 1497 O O . TYR A 1 195 ? 5.051 20.438 12.367 1 98.88 195 TYR A O 1
ATOM 1505 N N . PHE A 1 196 ? 4.586 22.531 13.039 1 98.88 196 PHE A N 1
ATOM 1506 C CA . PHE A 1 196 ? 5.848 23.031 12.508 1 98.88 196 PHE A CA 1
ATOM 1507 C C . PHE A 1 196 ? 6.883 23.188 13.617 1 98.88 196 PHE A C 1
ATOM 1509 O O . PHE A 1 196 ? 6.562 23.641 14.711 1 98.88 196 PHE A O 1
ATOM 1516 N N . SER A 1 197 ? 8.109 22.75 13.305 1 98.81 197 SER A N 1
ATOM 1517 C CA . SER A 1 197 ? 9.211 23.125 14.18 1 98.81 197 SER A CA 1
ATOM 1518 C C . SER A 1 197 ? 9.352 24.641 14.266 1 98.81 197 SER A C 1
ATOM 1520 O O . SER A 1 197 ? 9.414 25.328 13.242 1 98.81 197 SER A O 1
ATOM 1522 N N . ALA A 1 198 ? 9.445 25.109 15.516 1 98.81 198 ALA A N 1
ATOM 1523 C CA . ALA A 1 198 ? 9.469 26.562 15.711 1 98.81 198 ALA A CA 1
ATOM 1524 C C . ALA A 1 198 ? 10 26.922 17.094 1 98.81 198 ALA A C 1
ATOM 1526 O O . ALA A 1 198 ? 10.031 26.078 17.984 1 98.81 198 ALA A O 1
ATOM 1527 N N . SER A 1 199 ? 10.508 28.109 17.125 1 98.62 199 SER A N 1
ATOM 1528 C CA . SER A 1 199 ? 10.609 28.797 18.406 1 98.62 199 SER A CA 1
ATOM 1529 C C . SER A 1 199 ? 9.367 29.641 18.688 1 98.62 199 SER A C 1
ATOM 1531 O O . SER A 1 199 ? 9.148 30.656 18.016 1 98.62 199 SER A O 1
ATOM 1533 N N . VAL A 1 200 ? 8.688 29.203 19.688 1 98.44 200 VAL A N 1
ATOM 1534 C CA . VAL A 1 200 ? 7.355 29.781 19.875 1 98.44 200 VAL A CA 1
ATOM 1535 C C . VAL A 1 200 ? 7.465 31.281 20.094 1 98.44 200 VAL A C 1
ATOM 1537 O O . VAL A 1 200 ? 6.598 32.062 19.672 1 98.44 200 VAL A O 1
ATOM 1540 N N . THR A 1 201 ? 8.508 31.75 20.75 1 97.44 201 THR A N 1
ATOM 1541 C CA . THR A 1 201 ? 8.688 33.156 21.078 1 97.44 201 THR A CA 1
ATOM 1542 C C . THR A 1 201 ? 8.961 33.969 19.812 1 97.44 201 THR A C 1
ATOM 1544 O O . THR A 1 201 ? 8.641 35.156 19.75 1 97.44 201 THR A O 1
ATOM 1547 N N . GLY A 1 202 ? 9.477 33.344 18.828 1 98.06 202 GLY A N 1
ATOM 1548 C CA . GLY A 1 202 ? 9.812 34.062 17.594 1 98.06 202 GLY A CA 1
ATOM 1549 C C . GLY A 1 202 ? 8.883 33.75 16.453 1 98.06 202 GLY A C 1
ATOM 1550 O O . GLY A 1 202 ? 8.977 34.344 15.375 1 98.06 202 GLY A O 1
ATOM 1551 N N . ALA A 1 203 ? 7.969 32.875 16.656 1 98.81 203 ALA A N 1
ATOM 1552 C CA . ALA A 1 203 ? 7.109 32.406 15.578 1 98.81 203 ALA A CA 1
ATOM 1553 C C . ALA A 1 203 ? 5.965 33.375 15.328 1 98.81 203 ALA A C 1
ATOM 1555 O O . ALA A 1 203 ? 5.43 33.969 16.266 1 98.81 203 ALA A O 1
ATOM 1556 N N . SER A 1 204 ? 5.613 33.531 14.055 1 98.88 204 SER A N 1
ATOM 1557 C CA . SER A 1 204 ? 4.496 34.406 13.688 1 98.88 204 SER A CA 1
ATOM 1558 C C . SER A 1 204 ? 3.893 33.969 12.344 1 98.88 204 SER A C 1
ATOM 1560 O O . SER A 1 204 ? 4.543 33.312 11.547 1 98.88 204 SER A O 1
ATOM 1562 N N . VAL A 1 205 ? 2.643 34.375 12.141 1 98.88 205 VAL A N 1
ATOM 1563 C CA . VAL A 1 205 ? 1.917 34.062 10.914 1 98.88 205 VAL A CA 1
ATOM 1564 C C . VAL A 1 205 ? 1.361 35.312 10.289 1 98.88 205 VAL A C 1
ATOM 1566 O O . VAL A 1 205 ? 0.725 36.125 10.969 1 98.88 205 VAL A O 1
ATOM 1569 N N . LYS A 1 206 ? 1.614 35.5 9.062 1 98.81 206 LYS A N 1
ATOM 1570 C CA . LYS A 1 206 ? 1.062 36.594 8.281 1 98.81 206 LYS A CA 1
ATOM 1571 C C . LYS A 1 206 ? -0.025 36.125 7.328 1 98.81 206 LYS A C 1
ATOM 1573 O O . LYS A 1 206 ? 0.039 35 6.828 1 98.81 206 LYS A O 1
ATOM 1578 N N . GLY A 1 207 ? -1.01 36.969 7.078 1 98.56 207 GLY A N 1
ATOM 1579 C CA . GLY A 1 207 ? -1.996 36.719 6.043 1 98.56 207 GLY A CA 1
ATOM 1580 C C . GLY A 1 207 ? -3.402 36.562 6.59 1 98.56 207 GLY A C 1
ATOM 1581 O O . GLY A 1 207 ? -4.359 36.438 5.82 1 98.56 207 GLY A O 1
ATOM 1582 N N . LEU A 1 208 ? -3.6 36.719 7.898 1 98.81 208 LEU A N 1
ATOM 1583 C CA . LEU A 1 208 ? -4.871 36.344 8.508 1 98.81 208 LEU A CA 1
ATOM 1584 C C . LEU A 1 208 ? -5.719 37.562 8.797 1 98.81 208 LEU A C 1
ATOM 1586 O O . LEU A 1 208 ? -6.871 37.438 9.227 1 98.81 208 LEU A O 1
ATOM 1590 N N . LYS A 1 209 ? -5.16 38.75 8.547 1 98.5 209 LYS A N 1
ATOM 1591 C CA . LYS A 1 209 ? -5.906 39.969 8.836 1 98.5 209 LYS A CA 1
ATOM 1592 C C . LYS A 1 209 ? -7.242 40 8.102 1 98.5 209 LYS A C 1
ATOM 1594 O O . LYS A 1 209 ? -7.305 39.656 6.914 1 98.5 209 LYS A O 1
ATOM 1599 N N . GLY A 1 210 ? -8.32 40.375 8.859 1 98.25 210 GLY A N 1
ATOM 1600 C CA . GLY A 1 210 ? -9.641 40.5 8.266 1 98.25 210 GLY A CA 1
ATOM 1601 C C . GLY A 1 210 ? -10.484 39.25 8.398 1 98.25 210 GLY A C 1
ATOM 1602 O O . GLY A 1 210 ? -11.703 39.312 8.258 1 98.25 210 GLY A O 1
ATOM 1603 N N . CYS A 1 211 ? -9.898 38.125 8.734 1 98.5 211 CYS A N 1
ATOM 1604 C CA . CYS A 1 211 ? -10.633 36.875 8.867 1 98.5 211 CYS A CA 1
ATOM 1605 C C . CYS A 1 211 ? -11.562 36.906 10.07 1 98.5 211 CYS A C 1
ATOM 1607 O O . CYS A 1 211 ? -11.219 37.469 11.117 1 98.5 211 CYS A O 1
ATOM 1609 N N . LYS A 1 212 ? -12.727 36.312 9.867 1 98.25 212 LYS A N 1
ATOM 1610 C CA . LYS A 1 212 ? -13.547 35.969 11.023 1 98.25 212 LYS A CA 1
ATOM 1611 C C . LYS A 1 212 ? -12.875 34.906 11.875 1 98.25 212 LYS A C 1
ATOM 1613 O O . LYS A 1 212 ? -12.312 33.938 11.344 1 98.25 212 LYS A O 1
ATOM 1618 N N . THR A 1 213 ? -12.914 35.094 13.203 1 98.06 213 THR A N 1
ATOM 1619 C CA . THR A 1 213 ? -12.195 34.156 14.078 1 98.06 213 THR A CA 1
ATOM 1620 C C . THR A 1 213 ? -13.156 33.469 15.047 1 98.06 213 THR A C 1
ATOM 1622 O O . THR A 1 213 ? -14.188 34.062 15.414 1 98.06 213 THR A O 1
ATOM 1625 N N . LEU A 1 214 ? -12.883 32.281 15.328 1 97.12 214 LEU A N 1
ATOM 1626 C CA . LEU A 1 214 ? -13.438 31.531 16.453 1 97.12 214 LEU A CA 1
ATOM 1627 C C . LEU A 1 214 ? -12.344 31.156 17.453 1 97.12 214 LEU A C 1
ATOM 1629 O O . LEU A 1 214 ? -11.68 30.125 17.281 1 97.12 214 LEU A O 1
ATOM 1633 N N . ASN A 1 215 ? -12.227 31.922 18.453 1 96.19 215 ASN A N 1
ATOM 1634 C CA . ASN A 1 215 ? -11.172 31.734 19.453 1 96.19 215 ASN A CA 1
ATOM 1635 C C . ASN A 1 215 ? -11.625 30.812 20.578 1 96.19 215 ASN A C 1
ATOM 1637 O O . ASN A 1 215 ? -12.586 31.109 21.297 1 96.19 215 ASN A O 1
ATOM 1641 N N . LYS A 1 216 ? -10.93 29.766 20.75 1 92.31 216 LYS A N 1
ATOM 1642 C CA . LYS A 1 216 ? -11.352 28.719 21.688 1 92.31 216 LYS A CA 1
ATOM 1643 C C . LYS A 1 216 ? -10.773 28.969 23.078 1 92.31 216 LYS A C 1
ATOM 1645 O O . LYS A 1 216 ? -11 28.172 24 1 92.31 216 LYS A O 1
ATOM 1650 N N . ASP A 1 217 ? -10.008 29.891 23.188 1 87.38 217 ASP A N 1
ATOM 1651 C CA . ASP A 1 217 ? -9.547 30.344 24.5 1 87.38 217 ASP A CA 1
ATOM 1652 C C . ASP A 1 217 ? -10.438 31.484 25.031 1 87.38 217 ASP A C 1
ATOM 1654 O O . ASP A 1 217 ? -10.648 32.469 24.344 1 87.38 217 ASP A O 1
ATOM 1658 N N . PRO A 1 218 ? -10.992 31.344 26.188 1 82.69 218 PRO A N 1
ATOM 1659 C CA . PRO A 1 218 ? -10.664 30.391 27.266 1 82.69 218 PRO A CA 1
ATOM 1660 C C . PRO A 1 218 ? -11.547 29.156 27.234 1 82.69 218 PRO A C 1
ATOM 1662 O O . PRO A 1 218 ? -11.242 28.156 27.906 1 82.69 218 PRO A O 1
ATOM 1665 N N . ASP A 1 219 ? -12.641 29.219 26.484 1 83.38 219 ASP A N 1
ATOM 1666 C CA . ASP A 1 219 ? -13.609 28.125 26.531 1 83.38 219 ASP A CA 1
ATOM 1667 C C . ASP A 1 219 ? -13.758 27.453 25.172 1 83.38 219 ASP A C 1
ATOM 1669 O O . ASP A 1 219 ? -14.453 27.969 24.297 1 83.38 219 ASP A O 1
ATOM 1673 N N . PRO A 1 220 ? -13.195 26.266 25.031 1 81.25 220 PRO A N 1
ATOM 1674 C CA . PRO A 1 220 ? -13.258 25.578 23.734 1 81.25 220 PRO A CA 1
ATOM 1675 C C . PRO A 1 220 ? -14.68 25.219 23.312 1 81.25 220 PRO A C 1
ATOM 1677 O O . PRO A 1 220 ? -14.969 25.094 22.125 1 81.25 220 PRO A O 1
ATOM 1680 N N . LYS A 1 221 ? -15.547 25.109 24.188 1 83.12 221 LYS A N 1
ATOM 1681 C CA . LYS A 1 221 ? -16.938 24.75 23.906 1 83.12 221 LYS A CA 1
ATOM 1682 C C . LYS A 1 221 ? -17.719 25.938 23.375 1 83.12 221 LYS A C 1
ATOM 1684 O O . LYS A 1 221 ? -18.719 25.75 22.672 1 83.12 221 LYS A O 1
ATOM 1689 N N . ASN A 1 222 ? -17.25 27.078 23.812 1 88.44 222 ASN A N 1
ATOM 1690 C CA . ASN A 1 222 ? -17.891 28.312 23.375 1 88.44 222 ASN A CA 1
ATOM 1691 C C . ASN A 1 222 ? -16.875 29.297 22.797 1 88.44 222 ASN A C 1
ATOM 1693 O O . ASN A 1 222 ? -16.594 30.328 23.406 1 88.44 222 ASN A O 1
ATOM 1697 N N . PRO A 1 223 ? -16.484 29.047 21.594 1 92.25 223 PRO A N 1
ATOM 1698 C CA . PRO A 1 223 ? -15.453 29.922 21.016 1 92.25 223 PRO A CA 1
ATOM 1699 C C . PRO A 1 223 ? -15.93 31.359 20.844 1 92.25 223 PRO A C 1
ATOM 1701 O O . PRO A 1 223 ? -17.094 31.594 20.5 1 92.25 223 PRO A O 1
ATOM 1704 N N . LEU A 1 224 ? -15.094 32.312 21.094 1 94.12 224 LEU A N 1
ATOM 1705 C CA . LEU A 1 224 ? -15.391 33.719 20.938 1 94.12 224 LEU A CA 1
ATOM 1706 C C . LEU A 1 224 ? -15.258 34.156 19.484 1 94.12 224 LEU A C 1
ATOM 1708 O O . LEU A 1 224 ? -14.203 33.938 18.875 1 94.12 224 LEU A O 1
ATOM 1712 N N . GLU A 1 225 ? -16.328 34.719 19.016 1 95.81 225 GLU A N 1
ATOM 1713 C CA . GLU A 1 225 ? -16.297 35.25 17.656 1 95.81 225 GLU A CA 1
ATOM 1714 C C . GLU A 1 225 ? -15.586 36.594 17.594 1 95.81 225 GLU A C 1
ATOM 1716 O O . GLU A 1 225 ? -15.703 37.406 18.516 1 95.81 225 GLU A O 1
ATOM 1721 N N . GLY A 1 226 ? -14.812 36.75 16.562 1 97.25 226 GLY A N 1
ATOM 1722 C CA . GLY A 1 226 ? -14.125 38 16.344 1 97.25 226 GLY A CA 1
ATOM 1723 C C . GLY A 1 226 ? -13.602 38.156 14.93 1 97.25 226 GLY A C 1
ATOM 1724 O O . GLY A 1 226 ? -14.086 37.5 14.008 1 97.25 226 GLY A O 1
ATOM 1725 N N . LYS A 1 227 ? -12.805 39.188 14.805 1 98.12 227 LYS A N 1
ATOM 1726 C CA . LYS A 1 227 ? -12.117 39.469 13.555 1 98.12 227 LYS A CA 1
ATOM 1727 C C . LYS A 1 227 ? -10.633 39.75 13.797 1 98.12 227 LYS A C 1
ATOM 1729 O O . LYS A 1 227 ? -10.273 40.469 14.719 1 98.12 227 LYS A O 1
ATOM 1734 N N . GLU A 1 228 ? -9.867 39.125 12.992 1 98.31 228 GLU A N 1
ATOM 1735 C CA . GLU A 1 228 ? -8.43 39.344 13.156 1 98.31 228 GLU A CA 1
ATOM 1736 C C . GLU A 1 228 ? -8.023 40.719 12.641 1 98.31 228 GLU A C 1
ATOM 1738 O O . GLU A 1 228 ? -8.211 41.031 11.461 1 98.31 228 GLU A O 1
ATOM 1743 N N . GLU A 1 229 ? -7.363 41.5 13.461 1 97.81 229 GLU A N 1
ATOM 1744 C CA . GLU A 1 229 ? -7 42.844 13.086 1 97.81 229 GLU A CA 1
ATOM 1745 C C . GLU A 1 229 ? -5.496 43 12.875 1 97.81 229 GLU A C 1
ATOM 1747 O O . GLU A 1 229 ? -5.031 43.938 12.258 1 97.81 229 GLU A O 1
ATOM 1752 N N . ARG A 1 230 ? -4.809 42.062 13.406 1 97.44 230 ARG A N 1
ATOM 1753 C CA . ARG A 1 230 ? -3.352 42.156 13.359 1 97.44 230 ARG A CA 1
ATOM 1754 C C . ARG A 1 230 ? -2.824 41.75 11.984 1 97.44 230 ARG A C 1
ATOM 1756 O O . ARG A 1 230 ? -3.359 40.844 11.352 1 97.44 230 ARG A O 1
ATOM 1763 N N . ASP A 1 231 ? -1.766 42.406 11.594 1 97.75 231 ASP A N 1
ATOM 1764 C CA . ASP A 1 231 ? -1.056 42.031 10.375 1 97.75 231 ASP A CA 1
ATOM 1765 C C . ASP A 1 231 ? -0.254 40.75 10.578 1 97.75 231 ASP A C 1
ATOM 1767 O O . ASP A 1 231 ? -0.034 39.969 9.641 1 97.75 231 ASP A O 1
ATOM 1771 N N . VAL A 1 232 ? 0.225 40.625 11.727 1 98.44 232 VAL A N 1
ATOM 1772 C CA . VAL A 1 232 ? 1.055 39.5 12.117 1 98.44 232 VAL A CA 1
ATOM 1773 C C . VAL A 1 232 ? 0.514 38.875 13.406 1 98.44 232 VAL A C 1
ATOM 1775 O O . VAL A 1 232 ? 0.348 39.562 14.414 1 98.44 232 VAL A O 1
ATOM 1778 N N . VAL A 1 233 ? 0.191 37.594 13.367 1 98.62 233 VAL A N 1
ATOM 1779 C CA . VAL A 1 233 ? -0.32 36.875 14.539 1 98.62 233 VAL A CA 1
ATOM 1780 C C . VAL A 1 233 ? 0.813 36.125 15.211 1 98.62 233 VAL A C 1
ATOM 1782 O O . VAL A 1 233 ? 1.532 35.375 14.555 1 98.62 233 VAL A O 1
ATOM 1785 N N . THR A 1 234 ? 1.024 36.312 16.469 1 98.56 234 THR A N 1
ATOM 1786 C CA . THR A 1 234 ? 2.059 35.625 17.234 1 98.56 234 THR A CA 1
ATOM 1787 C C . THR A 1 234 ? 1.438 34.625 18.203 1 98.56 234 THR A C 1
ATOM 1789 O O . THR A 1 234 ? 0.223 34.406 18.203 1 98.56 234 THR A O 1
ATOM 1792 N N . PHE A 1 235 ? 2.289 33.938 19.016 1 98 235 PHE A N 1
ATOM 1793 C CA . PHE A 1 235 ? 1.869 32.906 19.969 1 98 235 PHE A CA 1
ATOM 1794 C C . PHE A 1 235 ? 2.305 33.25 21.391 1 98 235 PHE A C 1
ATOM 1796 O O . PHE A 1 235 ? 3.156 32.594 21.969 1 98 235 PHE A O 1
ATOM 1803 N N . PRO A 1 236 ? 1.684 34.219 22.016 1 96.38 236 PRO A N 1
ATOM 1804 C CA . PRO A 1 236 ? 2.152 34.719 23.312 1 96.38 236 PRO A CA 1
ATOM 1805 C C . PRO A 1 236 ? 1.767 33.812 24.469 1 96.38 236 PRO A C 1
ATOM 1807 O O . PRO A 1 236 ? 2.26 33.969 25.594 1 96.38 236 PRO A O 1
ATOM 1810 N N . GLY A 1 237 ? 0.948 32.875 24.344 1 96 237 GLY A N 1
ATOM 1811 C CA . GLY A 1 237 ? 0.401 31.906 25.266 1 96 237 GLY A CA 1
ATOM 1812 C C . GLY A 1 237 ? -0.378 30.812 24.578 1 96 237 GLY A C 1
ATOM 1813 O O . GLY A 1 237 ? -0.041 30.406 23.469 1 96 237 GLY A O 1
ATOM 1814 N N . PHE A 1 238 ? -1.349 30.281 25.359 1 96.19 238 PHE A N 1
ATOM 1815 C CA . PHE A 1 238 ? -2.23 29.297 24.734 1 96.19 238 PHE A CA 1
ATOM 1816 C C . PHE A 1 238 ? -2.965 29.906 23.547 1 96.19 238 PHE A C 1
ATOM 1818 O O . PHE A 1 238 ? -3.594 30.969 23.672 1 96.19 238 PHE A O 1
ATOM 1825 N N . VAL A 1 239 ? -2.787 29.391 22.391 1 97 239 VAL A N 1
ATOM 1826 C CA . VAL A 1 239 ? -3.477 29.797 21.172 1 97 239 VAL A CA 1
ATOM 1827 C C . VAL A 1 239 ? -4.27 28.625 20.609 1 97 239 VAL A C 1
ATOM 1829 O O . VAL A 1 239 ? -3.729 27.516 20.438 1 97 239 VAL A O 1
ATOM 1832 N N . ASP A 1 240 ? -5.461 28.781 20.406 1 97.75 240 ASP A N 1
ATOM 1833 C CA . ASP A 1 240 ? -6.383 27.875 19.719 1 97.75 240 ASP A CA 1
ATOM 1834 C C . ASP A 1 240 ? -7.484 28.656 19 1 97.75 240 ASP A C 1
ATOM 1836 O O . ASP A 1 240 ? -8.539 28.922 19.594 1 97.75 240 ASP A O 1
ATOM 1840 N N . CYS A 1 241 ? -7.203 28.938 17.766 1 98.25 241 CYS A N 1
ATOM 1841 C CA . CYS A 1 241 ? -8.086 29.859 17.078 1 98.25 241 CYS A CA 1
ATOM 1842 C C . CYS A 1 241 ? -8.352 29.406 15.641 1 98.25 241 CYS A C 1
ATOM 1844 O O . CYS A 1 241 ? -7.41 29.062 14.914 1 98.25 241 CYS A O 1
ATOM 1846 N N . VAL A 1 242 ? -9.578 29.391 15.289 1 98.25 242 VAL A N 1
ATOM 1847 C CA . VAL A 1 242 ? -10 29.125 13.922 1 98.25 242 VAL A CA 1
ATOM 1848 C C . VAL A 1 242 ? -10.148 30.422 13.148 1 98.25 242 VAL A C 1
ATOM 1850 O O . VAL A 1 242 ? -10.695 31.406 13.672 1 98.25 242 VAL A O 1
ATOM 1853 N N . TYR A 1 243 ? -9.609 30.484 12 1 98.75 243 TYR A N 1
ATOM 1854 C CA . TYR A 1 243 ? -9.797 31.578 11.055 1 98.75 243 TYR A CA 1
ATOM 1855 C C . TYR A 1 243 ? -10.633 31.125 9.859 1 98.75 243 TYR A C 1
ATOM 1857 O O . TYR A 1 243 ? -10.172 30.328 9.031 1 98.75 243 TYR A O 1
ATOM 1865 N N . LEU A 1 244 ? -11.828 31.594 9.797 1 98.31 244 LEU A N 1
ATOM 1866 C CA . LEU A 1 244 ? -12.758 31.188 8.75 1 98.31 244 LEU A CA 1
ATOM 1867 C C . LEU A 1 244 ? -12.484 31.953 7.453 1 98.31 244 LEU A C 1
ATOM 1869 O O . LEU A 1 244 ? -12.117 33.125 7.48 1 98.31 244 LEU A O 1
ATOM 1873 N N . ASP A 1 245 ? -12.672 31.203 6.305 1 97.69 245 ASP A N 1
ATOM 1874 C CA . ASP A 1 245 ? -12.445 31.75 4.973 1 97.69 245 ASP A CA 1
ATOM 1875 C C . ASP A 1 245 ? -11.078 32.438 4.879 1 97.69 245 ASP A C 1
ATOM 1877 O O . ASP A 1 245 ? -10.977 33.562 4.457 1 97.69 245 ASP A O 1
ATOM 1881 N N . ALA A 1 246 ? -10.102 31.719 5.387 1 98.5 246 ALA A N 1
ATOM 1882 C CA . ALA A 1 246 ? -8.734 32.25 5.375 1 98.5 246 ALA A CA 1
ATOM 1883 C C . ALA A 1 246 ? -8.18 32.312 3.951 1 98.5 246 ALA A C 1
ATOM 1885 O O . ALA A 1 246 ? -8.633 31.562 3.074 1 98.5 246 ALA A O 1
ATOM 1886 N N . PRO A 1 247 ? -7.227 33.188 3.703 1 98.06 247 PRO A N 1
ATOM 1887 C CA . PRO A 1 247 ? -6.586 33.25 2.387 1 98.06 247 PRO A CA 1
ATOM 1888 C C . PRO A 1 247 ? -5.879 31.938 2.023 1 98.06 247 PRO A C 1
ATOM 1890 O O . PRO A 1 247 ? -5.504 31.172 2.91 1 98.06 247 PRO A O 1
ATOM 1893 N N . ASN A 1 248 ? -5.652 31.734 0.759 1 98.06 248 ASN A N 1
ATOM 1894 C CA . ASN A 1 248 ? -5.055 30.484 0.284 1 98.06 248 ASN A CA 1
ATOM 1895 C C . ASN A 1 248 ? -3.539 30.484 0.458 1 98.06 248 ASN A C 1
ATOM 1897 O O . ASN A 1 248 ? -2.861 29.547 0.051 1 98.06 248 ASN A O 1
ATOM 1901 N N . GLU A 1 249 ? -3.01 31.594 0.992 1 98.19 249 GLU A N 1
ATOM 1902 C CA . GLU A 1 249 ? -1.581 31.641 1.284 1 98.19 249 GLU A CA 1
ATOM 1903 C C . GLU A 1 249 ? -1.315 32.312 2.625 1 98.19 249 GLU A C 1
ATOM 1905 O O . GLU A 1 249 ? -1.809 33.438 2.879 1 98.19 249 GLU A O 1
ATOM 1910 N N . LEU A 1 250 ? -0.572 31.688 3.459 1 98.69 250 LEU A N 1
ATOM 1911 C CA . LEU A 1 250 ? -0.05 32.219 4.711 1 98.69 250 LEU A CA 1
ATOM 1912 C C . LEU A 1 250 ? 1.471 32.125 4.75 1 98.69 250 LEU A C 1
ATOM 1914 O O . LEU A 1 250 ? 2.066 31.328 4.023 1 98.69 250 LEU A O 1
ATOM 1918 N N . GLN A 1 251 ? 2.021 32.969 5.516 1 98.81 251 GLN A N 1
ATOM 1919 C CA . GLN A 1 251 ? 3.465 32.906 5.738 1 98.81 251 GLN A CA 1
ATOM 1920 C C . GLN A 1 251 ? 3.789 32.656 7.207 1 98.81 251 GLN A C 1
ATOM 1922 O O . GLN A 1 251 ? 3.379 33.438 8.086 1 98.81 251 GLN A O 1
ATOM 1927 N N . LEU A 1 252 ? 4.508 31.641 7.43 1 98.81 252 LEU A N 1
ATOM 1928 C CA . LEU A 1 252 ? 4.953 31.312 8.781 1 98.81 252 LEU A CA 1
ATOM 1929 C C . LEU A 1 252 ? 6.438 31.625 8.953 1 98.81 252 LEU A C 1
ATOM 1931 O O . LEU A 1 252 ? 7.281 31.078 8.242 1 98.81 252 LEU A O 1
ATOM 1935 N N . ASP A 1 253 ? 6.715 32.562 9.797 1 98.81 253 ASP A N 1
ATOM 1936 C CA . ASP A 1 253 ? 8.047 32.656 10.375 1 98.81 253 ASP A CA 1
ATOM 1937 C C . ASP A 1 253 ? 8.203 31.719 11.578 1 98.81 253 ASP A C 1
ATOM 1939 O O . ASP A 1 253 ? 7.574 31.938 12.617 1 98.81 253 ASP A O 1
ATOM 1943 N N . ASN A 1 254 ? 9.039 30.734 11.414 1 98.5 254 ASN A N 1
ATOM 1944 C CA . ASN A 1 254 ? 9.07 29.734 12.484 1 98.5 254 ASN A CA 1
ATOM 1945 C C . ASN A 1 254 ? 10.008 30.156 13.609 1 98.5 254 ASN A C 1
ATOM 1947 O O . ASN A 1 254 ? 10.188 29.406 14.578 1 98.5 254 ASN A O 1
ATOM 1951 N N . GLY A 1 255 ? 10.641 31.281 13.5 1 98.38 255 GLY A N 1
ATOM 1952 C CA . GLY A 1 255 ? 11.516 31.797 14.539 1 98.38 255 GLY A CA 1
ATOM 1953 C C . GLY A 1 255 ? 12.836 31.062 14.617 1 98.38 255 GLY A C 1
ATOM 1954 O O . GLY A 1 255 ? 13.602 31.234 15.57 1 98.38 255 GLY A O 1
ATOM 1955 N N . LEU A 1 256 ? 13.062 30.219 13.719 1 97.62 256 LEU A N 1
ATOM 1956 C CA . LEU A 1 256 ? 14.289 29.422 13.68 1 97.62 256 LEU A CA 1
ATOM 1957 C C . LEU A 1 256 ? 15.109 29.766 12.445 1 97.62 256 LEU A C 1
ATOM 1959 O O . LEU A 1 256 ? 16.062 29.047 12.117 1 97.62 256 LEU A O 1
ATOM 1963 N N . GLY A 1 257 ? 14.633 30.734 11.734 1 96.06 257 GLY A N 1
ATOM 1964 C CA . GLY A 1 257 ? 15.383 31.188 10.57 1 96.06 257 GLY A CA 1
ATOM 1965 C C . GLY A 1 257 ? 14.734 30.797 9.258 1 96.06 257 GLY A C 1
ATOM 1966 O O . GLY A 1 257 ? 15.25 31.125 8.18 1 96.06 257 GLY A O 1
ATOM 1967 N N . ASP A 1 258 ? 13.609 30.156 9.312 1 96.38 258 ASP A N 1
ATOM 1968 C CA . ASP A 1 258 ? 12.914 29.766 8.086 1 96.38 258 ASP A CA 1
ATOM 1969 C C . ASP A 1 258 ? 11.594 30.516 7.938 1 96.38 258 ASP A C 1
ATOM 1971 O O . ASP A 1 258 ? 10.867 30.703 8.914 1 96.38 258 ASP A O 1
ATOM 1975 N N . MET A 1 259 ? 11.406 31.016 6.77 1 97.94 259 MET A N 1
ATOM 1976 C CA . MET A 1 259 ? 10.094 31.484 6.34 1 97.94 259 MET A CA 1
ATOM 1977 C C . MET A 1 259 ? 9.391 30.422 5.496 1 97.94 259 MET A C 1
ATOM 1979 O O . MET A 1 259 ? 9.859 30.078 4.41 1 97.94 259 MET A O 1
ATOM 1983 N N . ILE A 1 260 ? 8.266 29.938 5.992 1 98.5 260 ILE A N 1
ATOM 1984 C CA . ILE A 1 260 ? 7.547 28.875 5.305 1 98.5 260 ILE A CA 1
ATOM 1985 C C . ILE A 1 260 ? 6.273 29.438 4.676 1 98.5 260 ILE A C 1
ATOM 1987 O O . ILE A 1 260 ? 5.426 29.984 5.371 1 98.5 260 ILE A O 1
ATOM 1991 N N . SER A 1 261 ? 6.191 29.297 3.387 1 98.81 261 SER A N 1
ATOM 1992 C CA . SER A 1 261 ? 4.949 29.609 2.686 1 98.81 261 SER A CA 1
ATOM 1993 C C . SER A 1 261 ? 3.979 28.422 2.732 1 98.81 261 SER A C 1
ATOM 1995 O O . SER A 1 261 ? 4.344 27.297 2.387 1 98.81 261 SER A O 1
ATOM 1997 N N . ILE A 1 262 ? 2.76 28.703 3.195 1 98.81 262 ILE A N 1
ATOM 1998 C CA . ILE A 1 262 ? 1.699 27.703 3.268 1 98.81 262 ILE A CA 1
ATOM 1999 C C . ILE A 1 262 ? 0.584 28.062 2.287 1 98.81 262 ILE A C 1
ATOM 2001 O O . ILE A 1 262 ? -0.289 28.875 2.602 1 98.81 262 ILE A O 1
ATOM 2005 N N . ARG A 1 263 ? 0.578 27.391 1.135 1 98.69 263 ARG A N 1
ATOM 2006 C CA . ARG A 1 263 ? -0.434 27.625 0.108 1 98.69 263 ARG A CA 1
ATOM 2007 C C . ARG A 1 263 ? -1.392 26.438 0.009 1 98.69 263 ARG A C 1
ATOM 2009 O O . ARG A 1 263 ? -1.033 25.312 0.357 1 98.69 263 ARG A O 1
ATOM 2016 N N . ASN A 1 264 ? -2.625 26.734 -0.377 1 98.56 264 ASN A N 1
ATOM 2017 C CA . ASN A 1 264 ? -3.566 25.625 -0.482 1 98.56 264 ASN A CA 1
ATOM 2018 C C . ASN A 1 264 ? -4.66 25.906 -1.51 1 98.56 264 ASN A C 1
ATOM 2020 O O . ASN A 1 264 ? -4.801 27.047 -1.969 1 98.56 264 ASN A O 1
ATOM 2024 N N . THR A 1 265 ? -5.246 24.844 -1.979 1 98.31 265 THR A N 1
ATOM 2025 C CA . THR A 1 265 ? -6.516 24.922 -2.691 1 98.31 265 THR A CA 1
ATOM 2026 C C . THR A 1 265 ? -7.594 24.125 -1.955 1 98.31 265 THR A C 1
ATOM 2028 O O . THR A 1 265 ? -7.324 23.047 -1.43 1 98.31 265 THR A O 1
ATOM 2031 N N . ASN A 1 266 ? -8.688 24.703 -1.701 1 97.88 266 ASN A N 1
ATOM 2032 C CA . ASN A 1 266 ? -9.93 24.094 -1.236 1 97.88 266 ASN A CA 1
ATOM 2033 C C . ASN A 1 266 ? -9.891 23.812 0.263 1 97.88 266 ASN A C 1
ATOM 2035 O O . ASN A 1 266 ? -10.812 23.203 0.811 1 97.88 266 ASN A O 1
ATOM 2039 N N . TRP A 1 267 ? -8.766 24.203 0.935 1 97.94 267 TRP A N 1
ATOM 2040 C CA . TRP A 1 267 ? -8.789 24.328 2.387 1 97.94 267 TRP A CA 1
ATOM 2041 C C . TRP A 1 267 ? -9.32 25.703 2.803 1 97.94 267 TRP A C 1
ATOM 2043 O O . TRP A 1 267 ? -8.578 26.688 2.812 1 97.94 267 TRP A O 1
ATOM 2053 N N . THR A 1 268 ? -10.516 25.859 3.139 1 98.12 268 THR A N 1
ATOM 2054 C CA . THR A 1 268 ? -11.18 27.156 3.201 1 98.12 268 THR A CA 1
ATOM 2055 C C . THR A 1 268 ? -10.812 27.891 4.488 1 98.12 268 THR A C 1
ATOM 2057 O O . THR A 1 268 ? -11.031 29.094 4.605 1 98.12 268 THR A O 1
ATOM 2060 N N . ASP A 1 269 ? -10.273 27.219 5.473 1 98.81 269 ASP A N 1
ATOM 2061 C CA . ASP A 1 269 ? -10.055 27.812 6.785 1 98.81 269 ASP A CA 1
ATOM 2062 C C . ASP A 1 269 ? -8.648 27.5 7.297 1 98.81 269 ASP A C 1
ATOM 2064 O O . ASP A 1 269 ? -7.934 26.672 6.711 1 98.81 269 ASP A O 1
ATOM 2068 N N . ALA A 1 270 ? -8.242 28.188 8.297 1 98.88 270 ALA A N 1
ATOM 2069 C CA . ALA A 1 270 ? -6.973 27.953 8.977 1 98.88 270 ALA A CA 1
ATOM 2070 C C . ALA A 1 270 ? -7.172 27.828 10.484 1 98.88 270 ALA A C 1
ATOM 2072 O O . ALA A 1 270 ? -8.125 28.375 11.039 1 98.88 270 ALA A O 1
ATOM 2073 N N . VAL A 1 271 ? -6.312 27.078 11.094 1 98.75 271 VAL A N 1
ATOM 2074 C CA . VAL A 1 271 ? -6.309 26.969 12.547 1 98.75 271 VAL A CA 1
ATOM 2075 C C . VAL A 1 271 ? -4.898 27.219 13.078 1 98.75 271 VAL A C 1
ATOM 2077 O O . VAL A 1 271 ? -3.924 26.672 12.555 1 98.75 271 VAL A O 1
ATOM 2080 N N . LEU A 1 272 ? -4.762 28.078 14.023 1 98.81 272 LEU A N 1
ATOM 2081 C CA . LEU A 1 272 ? -3.52 28.25 14.766 1 98.81 272 LEU A CA 1
ATOM 2082 C C . LEU A 1 272 ? -3.641 27.641 16.156 1 98.81 272 LEU A C 1
ATOM 2084 O O . LEU A 1 272 ? -4.648 27.844 16.844 1 98.81 272 LEU A O 1
ATOM 2088 N N . TRP A 1 273 ? -2.576 26.891 16.578 1 98.44 273 TRP A N 1
ATOM 2089 C CA . TRP A 1 273 ? -2.652 26.25 17.891 1 98.44 273 TRP A CA 1
ATOM 2090 C C . TRP A 1 273 ? -1.271 26.141 18.516 1 98.44 273 TRP A C 1
ATOM 2092 O O . TRP A 1 273 ? -0.282 25.859 17.844 1 98.44 273 TRP A O 1
ATOM 2102 N N . ASN A 1 274 ? -1.174 26.391 19.719 1 98.44 274 ASN A N 1
ATOM 2103 C CA . ASN A 1 274 ? -0.089 26.078 20.641 1 98.44 274 ASN A CA 1
ATOM 2104 C C . ASN A 1 274 ? -0.607 25.875 22.062 1 98.44 274 ASN A C 1
ATOM 2106 O O . ASN A 1 274 ? -1.328 26.719 22.594 1 98.44 274 ASN A O 1
ATOM 2110 N N . PRO A 1 275 ? -0.169 24.797 22.656 1 97.12 275 PRO A N 1
ATOM 2111 C CA . PRO A 1 275 ? -0.742 24.406 23.953 1 97.12 275 PRO A CA 1
ATOM 2112 C C . PRO A 1 275 ? -0.122 25.172 25.109 1 97.12 275 PRO A C 1
ATOM 2114 O O . PRO A 1 275 ? -0.638 25.125 26.234 1 97.12 275 PRO A O 1
ATOM 2117 N N . TYR A 1 276 ? 0.933 25.844 24.875 1 96.56 276 TYR A N 1
ATOM 2118 C CA . TYR A 1 276 ? 1.641 26.594 25.922 1 96.56 276 TYR A CA 1
ATOM 2119 C C . TYR A 1 276 ? 1.914 25.703 27.125 1 96.56 276 TYR A C 1
ATOM 2121 O O . TYR A 1 276 ? 2.518 24.641 27 1 96.56 276 TYR A O 1
ATOM 2129 N N . LEU A 1 277 ? 1.428 26.094 28.344 1 95.69 277 LEU A N 1
ATOM 2130 C CA . LEU A 1 277 ? 1.831 25.422 29.578 1 95.69 277 LEU A CA 1
ATOM 2131 C C . LEU A 1 277 ? 1.079 24.109 29.734 1 95.69 277 LEU A C 1
ATOM 2133 O O . LEU A 1 277 ? 1.451 23.266 30.562 1 95.69 277 LEU A O 1
ATOM 2137 N N . GLN A 1 278 ? 0.109 23.812 28.922 1 94 278 GLN A N 1
ATOM 2138 C CA . GLN A 1 278 ? -0.559 22.516 28.953 1 94 278 GLN A CA 1
ATOM 2139 C C . GLN A 1 278 ? 0.376 21.406 28.484 1 94 278 GLN A C 1
ATOM 2141 O O . GLN A 1 278 ? 0.135 20.234 28.75 1 94 278 GLN A O 1
ATOM 2146 N N . MET A 1 279 ? 1.39 21.812 27.75 1 95.62 279 MET A N 1
ATOM 2147 C CA . MET A 1 279 ? 2.475 20.906 27.359 1 95.62 279 MET A CA 1
ATOM 2148 C C . MET A 1 279 ? 3.832 21.547 27.641 1 95.62 279 MET A C 1
ATOM 2150 O O . MET A 1 279 ? 4.625 21.766 26.719 1 95.62 279 MET A O 1
ATOM 2154 N N . GLU A 1 280 ? 4.16 21.672 28.812 1 96.06 280 GLU A N 1
ATOM 2155 C CA . GLU A 1 280 ? 5.312 22.438 29.312 1 96.06 280 GLU A CA 1
ATOM 2156 C C . GLU A 1 280 ? 6.617 21.859 28.766 1 96.06 280 GLU A C 1
ATOM 2158 O O . GLU A 1 280 ? 7.57 22.609 28.516 1 96.06 280 GLU A O 1
ATOM 2163 N N . ALA A 1 281 ? 6.586 20.641 28.484 1 95.06 281 ALA A N 1
ATOM 2164 C CA . ALA A 1 281 ? 7.82 19.953 28.109 1 95.06 281 ALA A CA 1
ATOM 2165 C C . ALA A 1 281 ? 8.242 20.312 26.688 1 95.06 281 ALA A C 1
ATOM 2167 O O . ALA A 1 281 ? 9.414 20.188 26.328 1 95.06 281 ALA A O 1
ATOM 2168 N N . CYS A 1 282 ? 7.219 20.828 25.859 1 97.5 282 CYS A N 1
ATOM 2169 C CA . CYS A 1 282 ? 7.641 20.938 24.469 1 97.5 282 CYS A CA 1
ATOM 2170 C C . CYS A 1 282 ? 6.969 22.109 23.781 1 97.5 282 CYS A C 1
ATOM 2172 O O . CYS A 1 282 ? 7.238 22.391 22.609 1 97.5 282 CYS A O 1
ATOM 2174 N N . TYR A 1 283 ? 6.145 22.906 24.453 1 97.88 283 TYR A N 1
ATOM 2175 C CA . TYR A 1 283 ? 5.336 23.922 23.797 1 97.88 283 TYR A CA 1
ATOM 2176 C C . TYR A 1 283 ? 6.219 24.984 23.141 1 97.88 283 TYR A C 1
ATOM 2178 O O . TYR A 1 283 ? 5.781 25.688 22.234 1 97.88 283 TYR A O 1
ATOM 2186 N N . LYS A 1 284 ? 7.449 25.109 23.531 1 98.56 284 LYS A N 1
ATOM 2187 C CA . LYS A 1 284 ? 8.336 26.156 23.047 1 98.56 284 LYS A CA 1
ATOM 2188 C C . LYS A 1 284 ? 8.93 25.797 21.688 1 98.56 284 LYS A C 1
ATOM 2190 O O . LYS A 1 284 ? 9.5 26.641 21.016 1 98.56 284 LYS A O 1
ATOM 2195 N N . ASP A 1 285 ? 8.695 24.531 21.281 1 98.69 285 ASP A N 1
ATOM 2196 C CA . ASP A 1 285 ? 9.492 24.016 20.172 1 98.69 285 ASP A CA 1
ATOM 2197 C C . ASP A 1 285 ? 8.656 23.859 18.906 1 98.69 285 ASP A C 1
ATOM 2199 O O . ASP A 1 285 ? 9.141 23.375 17.891 1 98.69 285 ASP A O 1
ATOM 2203 N N . PHE A 1 286 ? 7.43 24.25 19.016 1 98.88 286 PHE A N 1
ATOM 2204 C CA . PHE A 1 286 ? 6.613 24.078 17.828 1 98.88 286 PHE A CA 1
ATOM 2205 C C . PHE A 1 286 ? 5.445 25.062 17.828 1 98.88 286 PHE A C 1
ATOM 2207 O O . PHE A 1 286 ? 5.141 25.672 18.859 1 98.88 286 PHE A O 1
ATOM 2214 N N . VAL A 1 287 ? 4.816 25.297 16.656 1 98.88 287 VAL A N 1
ATOM 2215 C CA . VAL A 1 287 ? 3.506 25.906 16.469 1 98.88 287 VAL A CA 1
ATOM 2216 C C . VAL A 1 287 ? 2.711 25.109 15.43 1 98.88 287 VAL A C 1
ATOM 2218 O O . VAL A 1 287 ? 3.291 24.469 14.555 1 98.88 287 VAL A O 1
ATOM 2221 N N . CYS A 1 288 ? 1.433 25.156 15.609 1 98.88 288 CYS A N 1
ATOM 2222 C CA . CYS A 1 288 ? 0.583 24.562 14.586 1 98.88 288 CYS A CA 1
ATOM 2223 C C . CYS A 1 288 ? -0.071 25.641 13.727 1 98.88 288 CYS A C 1
ATOM 2225 O O . CYS A 1 288 ? -0.633 26.609 14.25 1 98.88 288 CYS A O 1
ATOM 2227 N N . VAL A 1 289 ? 0.082 25.562 12.422 1 98.88 289 VAL A N 1
ATOM 2228 C CA . VAL A 1 289 ? -0.63 26.312 11.391 1 98.88 289 VAL A CA 1
ATOM 2229 C C . VAL A 1 289 ? -1.307 25.344 10.422 1 98.88 289 VAL A C 1
ATOM 2231 O O . VAL A 1 289 ? -0.641 24.703 9.594 1 98.88 289 VAL A O 1
ATOM 2234 N N . GLU A 1 290 ? -2.605 25.25 10.516 1 98.75 290 GLU A N 1
ATOM 2235 C CA . GLU A 1 290 ? -3.338 24.109 9.953 1 98.75 290 GLU A CA 1
ATOM 2236 C C . GLU A 1 290 ? -4.238 24.562 8.805 1 98.75 290 GLU A C 1
ATOM 2238 O O . GLU A 1 290 ? -4.941 25.562 8.914 1 98.75 290 GLU A O 1
ATOM 2243 N N . ASN A 1 291 ? -4.125 23.891 7.676 1 98.81 291 ASN A N 1
ATOM 2244 C CA . ASN A 1 291 ? -5.184 23.969 6.668 1 98.81 291 ASN A CA 1
ATOM 2245 C C . ASN A 1 291 ? -6.414 23.172 7.09 1 98.81 291 ASN A C 1
ATOM 2247 O O . ASN A 1 291 ? -6.297 22.016 7.504 1 98.81 291 ASN A O 1
ATOM 2251 N N . ALA A 1 292 ? -7.602 23.828 7 1 98.81 292 ALA A N 1
ATOM 2252 C CA . ALA A 1 292 ? -8.805 23.172 7.496 1 98.81 292 ALA A CA 1
ATOM 2253 C C . ALA A 1 292 ? -10 23.469 6.602 1 98.81 292 ALA A C 1
ATOM 2255 O O . ALA A 1 292 ? -10.023 24.484 5.895 1 98.81 292 ALA A O 1
ATOM 2256 N N . LYS A 1 293 ? -10.828 22.578 6.512 1 98.69 293 LYS A N 1
ATOM 2257 C CA . LYS A 1 293 ? -12.203 22.719 6.039 1 98.69 293 LYS A CA 1
ATOM 2258 C C . LYS A 1 293 ? -13.195 22.5 7.176 1 98.69 293 LYS A C 1
ATOM 2260 O O . LYS A 1 293 ? -13.672 21.391 7.395 1 98.69 293 LYS A O 1
ATOM 2265 N N . ILE A 1 294 ? -13.57 23.625 7.785 1 97.44 294 ILE A N 1
ATOM 2266 C CA . ILE A 1 294 ? -14.367 23.578 9 1 97.44 294 ILE A CA 1
ATOM 2267 C C . ILE A 1 294 ? -15.836 23.312 8.648 1 97.44 294 ILE A C 1
ATOM 2269 O O . ILE A 1 294 ? -16.516 22.547 9.32 1 97.44 294 ILE A O 1
ATOM 2273 N N . GLY A 1 295 ? -16.297 24.047 7.664 1 96.56 295 GLY A N 1
ATOM 2274 C CA . GLY A 1 295 ? -17.641 23.781 7.195 1 96.56 295 GLY A CA 1
ATOM 2275 C C . GLY A 1 295 ? -17.797 22.391 6.609 1 96.56 295 GLY A C 1
ATOM 2276 O O . GLY A 1 295 ? -16.891 21.875 5.957 1 96.56 295 GLY A O 1
ATOM 2277 N N . ASN A 1 296 ? -18.969 21.844 6.676 1 97.5 296 ASN A N 1
ATOM 2278 C CA . ASN A 1 296 ? -19.203 20.5 6.16 1 97.5 296 ASN A CA 1
ATOM 2279 C C . ASN A 1 296 ? -19.141 20.453 4.637 1 97.5 296 ASN A C 1
ATOM 2281 O O . ASN A 1 296 ? -19.625 21.375 3.965 1 97.5 296 ASN A O 1
ATOM 2285 N N . VAL A 1 297 ? -18.469 19.453 4.164 1 98.5 297 VAL A N 1
ATOM 2286 C CA . VAL A 1 297 ? -18.516 19.094 2.75 1 98.5 297 VAL A CA 1
ATOM 2287 C C . VAL A 1 297 ? -19.562 18 2.531 1 98.5 297 VAL A C 1
ATOM 2289 O O . VAL A 1 297 ? -19.547 16.969 3.215 1 98.5 297 VAL A O 1
ATOM 2292 N N . GLN A 1 298 ? -20.453 18.234 1.678 1 98.62 298 GLN A N 1
ATOM 2293 C CA . GLN A 1 298 ? -21.438 17.234 1.317 1 98.62 298 GLN A CA 1
ATOM 2294 C C . GLN A 1 298 ? -21.062 16.516 0.018 1 98.62 298 GLN A C 1
ATOM 2296 O O . GLN A 1 298 ? -20.766 17.172 -0.982 1 98.62 298 GLN A O 1
ATOM 2301 N N . LEU A 1 299 ? -21.062 15.219 0.093 1 98.75 299 LEU A N 1
ATOM 2302 C CA . LEU A 1 299 ? -20.766 14.445 -1.109 1 98.75 299 LEU A CA 1
ATOM 2303 C C . LEU A 1 299 ? -21.906 13.469 -1.412 1 98.75 299 LEU A C 1
ATOM 2305 O O . LEU A 1 299 ? -22.281 12.664 -0.559 1 98.75 299 LEU A O 1
ATOM 2309 N N . GLU A 1 300 ? -22.469 13.562 -2.668 1 98.62 300 GLU A N 1
ATOM 2310 C CA . GLU A 1 300 ? -23.344 12.523 -3.184 1 98.62 300 GLU A CA 1
ATOM 2311 C C . GLU A 1 300 ? -22.562 11.273 -3.562 1 98.62 300 GLU A C 1
ATOM 2313 O O . GLU A 1 300 ? -21.328 11.32 -3.709 1 98.62 300 GLU A O 1
ATOM 2318 N N . PRO A 1 301 ? -23.297 10.164 -3.686 1 97.75 301 PRO A N 1
ATOM 2319 C CA . PRO A 1 301 ? -22.609 8.961 -4.141 1 97.75 301 PRO A CA 1
ATOM 2320 C C . PRO A 1 301 ? -21.75 9.203 -5.383 1 97.75 301 PRO A C 1
ATOM 2322 O O . PRO A 1 301 ? -22.188 9.898 -6.305 1 97.75 301 PRO A O 1
ATOM 2325 N N . ALA A 1 302 ? -20.469 8.781 -5.344 1 96.5 302 ALA A N 1
ATOM 2326 C CA . ALA A 1 302 ? -19.516 8.805 -6.449 1 96.5 302 ALA A CA 1
ATOM 2327 C C . ALA A 1 302 ? -18.891 10.18 -6.598 1 96.5 302 ALA A C 1
ATOM 2329 O O . ALA A 1 302 ? -17.984 10.367 -7.418 1 96.5 302 ALA A O 1
ATOM 2330 N N . GLN A 1 303 ? -19.297 11.133 -5.809 1 98.56 303 GLN A N 1
ATOM 2331 C CA . GLN A 1 303 ? -18.672 12.461 -5.855 1 98.56 303 GLN A CA 1
ATOM 2332 C C . GLN A 1 303 ? -17.391 12.492 -5.047 1 98.56 303 GLN A C 1
ATOM 2334 O O . GLN A 1 303 ? -17.203 11.688 -4.133 1 98.56 303 GLN A O 1
ATOM 2339 N N . SER A 1 304 ? -16.531 13.445 -5.391 1 98.81 304 SER A N 1
ATOM 2340 C CA . SER A 1 304 ? -15.258 13.586 -4.695 1 98.81 304 SER A CA 1
ATOM 2341 C C . SER A 1 304 ? -14.992 15.039 -4.312 1 98.81 304 SER A C 1
ATOM 2343 O O . SER A 1 304 ? -15.539 15.961 -4.922 1 98.81 304 SER A O 1
ATOM 2345 N N . TRP A 1 305 ? -14.266 15.227 -3.299 1 98.81 305 TRP A N 1
ATOM 2346 C CA . TRP A 1 305 ? -13.688 16.5 -2.865 1 98.81 305 TRP A CA 1
ATOM 2347 C C . TRP A 1 305 ? -12.164 16.406 -2.797 1 98.81 305 TRP A C 1
ATOM 2349 O O . TRP A 1 305 ? -11.617 15.422 -2.277 1 98.81 305 TRP A O 1
ATOM 2359 N N . THR A 1 306 ? -11.5 17.406 -3.375 1 98.88 306 THR A N 1
ATOM 2360 C CA . THR A 1 306 ? -10.039 17.391 -3.377 1 98.88 306 THR A CA 1
ATOM 2361 C C . THR A 1 306 ? -9.492 18.719 -2.836 1 98.88 306 THR A C 1
ATOM 2363 O O . THR A 1 306 ? -9.977 19.781 -3.197 1 98.88 306 THR A O 1
ATOM 2366 N N . ALA A 1 307 ? -8.477 18.656 -1.979 1 98.88 307 ALA A N 1
ATOM 2367 C CA . ALA A 1 307 ? -7.754 19.812 -1.472 1 98.88 307 ALA A CA 1
ATOM 2368 C C . ALA A 1 307 ? -6.242 19.609 -1.548 1 98.88 307 ALA A C 1
ATOM 2370 O O . ALA A 1 307 ? -5.758 18.484 -1.361 1 98.88 307 ALA A O 1
ATOM 2371 N N . THR A 1 308 ? -5.547 20.656 -1.831 1 98.81 308 THR A N 1
ATOM 2372 C CA . THR A 1 308 ? -4.094 20.562 -1.935 1 98.81 308 THR A CA 1
ATOM 2373 C C . THR A 1 308 ? -3.418 21.531 -0.973 1 98.81 308 THR A C 1
ATOM 2375 O O . THR A 1 308 ? -3.998 22.562 -0.604 1 98.81 308 THR A O 1
ATOM 2378 N N . GLN A 1 309 ? -2.264 21.188 -0.51 1 98.75 309 GLN A N 1
ATOM 2379 C CA . GLN A 1 309 ? -1.353 22 0.287 1 98.75 309 GLN A CA 1
ATOM 2380 C C . GLN A 1 309 ? 0.039 22.047 -0.337 1 98.75 309 GLN A C 1
ATOM 2382 O O . GLN A 1 309 ? 0.544 21.016 -0.809 1 98.75 309 GLN A O 1
ATOM 2387 N N . HIS A 1 310 ? 0.588 23.25 -0.389 1 98.69 310 HIS A N 1
ATOM 2388 C CA . HIS A 1 310 ? 1.956 23.453 -0.855 1 98.69 310 HIS A CA 1
ATOM 2389 C C . HIS A 1 310 ? 2.787 24.203 0.176 1 98.69 310 HIS A C 1
ATOM 2391 O O . HIS A 1 310 ? 2.611 25.406 0.354 1 98.69 310 HIS A O 1
ATOM 2397 N N . LEU A 1 311 ? 3.691 23.484 0.855 1 98.75 311 LEU A N 1
ATOM 2398 C CA . LEU A 1 311 ? 4.637 24.078 1.796 1 98.75 311 LEU A CA 1
ATOM 2399 C C . LEU A 1 311 ? 5.98 24.344 1.123 1 98.75 311 LEU A C 1
ATOM 2401 O O . LEU A 1 311 ? 6.547 23.453 0.485 1 98.75 311 LEU A O 1
ATOM 2405 N N . SER A 1 312 ? 6.504 25.531 1.274 1 98.31 312 SER A N 1
ATOM 2406 C CA . SER A 1 312 ? 7.781 25.828 0.636 1 98.31 312 SER A CA 1
ATOM 2407 C C . SER A 1 312 ? 8.625 26.766 1.487 1 98.31 312 SER A C 1
ATOM 2409 O O . SER A 1 312 ? 8.086 27.531 2.289 1 98.31 312 SER A O 1
ATOM 2411 N N . ILE A 1 313 ? 9.938 26.656 1.337 1 96.44 313 ILE A N 1
ATOM 2412 C CA . ILE A 1 313 ? 10.852 27.594 1.978 1 96.44 313 ILE A CA 1
ATOM 2413 C C . ILE A 1 313 ? 11.695 28.297 0.915 1 96.44 313 ILE A C 1
ATOM 2415 O O . ILE A 1 313 ? 11.891 27.766 -0.182 1 96.44 313 ILE A O 1
ATOM 2419 N N . ASP A 1 314 ? 12.227 29.438 1.223 1 83.12 314 ASP A N 1
ATOM 2420 C CA . ASP A 1 314 ? 13.062 30.203 0.307 1 83.12 314 ASP A CA 1
ATOM 2421 C C . ASP A 1 314 ? 14.5 29.672 0.301 1 83.12 314 ASP A C 1
ATOM 2423 O O . ASP A 1 314 ? 14.977 29.156 1.312 1 83.12 314 ASP A O 1
ATOM 2427 N N . MET B 1 1 ? 12.711 15.008 -88.375 1 21.83 1 MET B N 1
ATOM 2428 C CA . MET B 1 1 ? 13.562 16.172 -88.188 1 21.83 1 MET B CA 1
ATOM 2429 C C . MET B 1 1 ? 14.18 16.109 -86.75 1 21.83 1 MET B C 1
ATOM 2431 O O . MET B 1 1 ? 13.469 16.031 -85.75 1 21.83 1 MET B O 1
ATOM 2435 N N . ALA B 1 2 ? 15.453 15.555 -86.688 1 23.8 2 ALA B N 1
ATOM 2436 C CA . ALA B 1 2 ? 16.484 14.867 -85.938 1 23.8 2 ALA B CA 1
ATOM 2437 C C . ALA B 1 2 ? 17.172 15.82 -84.938 1 23.8 2 ALA B C 1
ATOM 2439 O O . ALA B 1 2 ? 17.953 16.672 -85.375 1 23.8 2 ALA B O 1
ATOM 2440 N N . LEU B 1 3 ? 16.281 16.375 -83.938 1 22.11 3 LEU B N 1
ATOM 2441 C CA . LEU B 1 3 ? 16.562 17.547 -83.125 1 22.11 3 LEU B CA 1
ATOM 2442 C C . LEU B 1 3 ? 17.828 17.359 -82.312 1 22.11 3 LEU B C 1
ATOM 2444 O O . LEU B 1 3 ? 18.031 16.312 -81.688 1 22.11 3 LEU B O 1
ATOM 2448 N N . VAL B 1 4 ? 18.922 18.047 -82.562 1 23.12 4 VAL B N 1
ATOM 2449 C CA . VAL B 1 4 ? 20.359 18.125 -82.375 1 23.12 4 VAL B CA 1
ATOM 2450 C C . VAL B 1 4 ? 20.641 18.578 -80.938 1 23.12 4 VAL B C 1
ATOM 2452 O O . VAL B 1 4 ? 20.422 19.734 -80.625 1 23.12 4 VAL B O 1
ATOM 2455 N N . SER B 1 5 ? 20.188 17.766 -79.875 1 23.77 5 SER B N 1
ATOM 2456 C CA . SER B 1 5 ? 20.094 18.172 -78.438 1 23.77 5 SER B CA 1
ATOM 2457 C C . SER B 1 5 ? 21.469 18.469 -77.875 1 23.77 5 SER B C 1
ATOM 2459 O O . SER B 1 5 ? 22.375 17.641 -77.938 1 23.77 5 SER B O 1
ATOM 2461 N N . MET B 1 6 ? 21.906 19.75 -77.875 1 21.5 6 MET B N 1
ATOM 2462 C CA . MET B 1 6 ? 23.219 20.359 -77.688 1 21.5 6 MET B CA 1
ATOM 2463 C C . MET B 1 6 ? 23.719 20.141 -76.25 1 21.5 6 MET B C 1
ATOM 2465 O O . MET B 1 6 ? 23.016 20.453 -75.312 1 21.5 6 MET B O 1
ATOM 2469 N N . ALA B 1 7 ? 24.734 19.25 -75.938 1 23.11 7 ALA B N 1
ATOM 2470 C CA . ALA B 1 7 ? 25.391 18.578 -74.812 1 23.11 7 ALA B CA 1
ATOM 2471 C C . ALA B 1 7 ? 26.297 19.547 -74.062 1 23.11 7 ALA B C 1
ATOM 2473 O O . ALA B 1 7 ? 27.375 19.906 -74.562 1 23.11 7 ALA B O 1
ATOM 2474 N N . PHE B 1 8 ? 25.703 20.75 -73.562 1 21.05 8 PHE B N 1
ATOM 2475 C CA . PHE B 1 8 ? 26.625 21.797 -73.062 1 21.05 8 PHE B CA 1
ATOM 2476 C C . PHE B 1 8 ? 27.469 21.281 -71.938 1 21.05 8 PHE B C 1
ATOM 2478 O O . PHE B 1 8 ? 26.953 20.672 -71 1 21.05 8 PHE B O 1
ATOM 2485 N N . SER B 1 9 ? 28.812 21.078 -72.062 1 21.33 9 SER B N 1
ATOM 2486 C CA . SER B 1 9 ? 29.953 20.516 -71.375 1 21.33 9 SER B CA 1
ATOM 2487 C C . SER B 1 9 ? 30.359 21.391 -70.188 1 21.33 9 SER B C 1
ATOM 2489 O O . SER B 1 9 ? 30.953 22.453 -70.375 1 21.33 9 SER B O 1
ATOM 2491 N N . LEU B 1 10 ? 29.422 21.734 -69.25 1 23.08 10 LEU B N 1
ATOM 2492 C CA . LEU B 1 10 ? 29.75 22.75 -68.25 1 23.08 10 LEU B CA 1
ATOM 2493 C C . LEU B 1 10 ? 30.969 22.328 -67.438 1 23.08 10 LEU B C 1
ATOM 2495 O O . LEU B 1 10 ? 31.031 21.203 -66.938 1 23.08 10 LEU B O 1
ATOM 2499 N N . SER B 1 11 ? 32.062 23.062 -67.562 1 22.02 11 SER B N 1
ATOM 2500 C CA . SER B 1 11 ? 33.438 23.016 -67.062 1 22.02 11 SER B CA 1
ATOM 2501 C C . SER B 1 11 ? 33.5 23.094 -65.562 1 22.02 11 SER B C 1
ATOM 2503 O O . SER B 1 11 ? 32.844 23.953 -65 1 22.02 11 SER B O 1
ATOM 2505 N N . THR B 1 12 ? 33.781 21.953 -64.875 1 22.97 12 THR B N 1
ATOM 2506 C CA . THR B 1 12 ? 33.781 21.5 -63.5 1 22.97 12 THR B CA 1
ATOM 2507 C C . THR B 1 12 ? 34.875 22.219 -62.688 1 22.97 12 THR B C 1
ATOM 2509 O O . THR B 1 12 ? 36.062 22.031 -62.938 1 22.97 12 THR B O 1
ATOM 2512 N N . LEU B 1 13 ? 34.75 23.609 -62.594 1 22.78 13 LEU B N 1
ATOM 2513 C CA . LEU B 1 13 ? 35.781 24.359 -61.938 1 22.78 13 LEU B CA 1
ATOM 2514 C C . LEU B 1 13 ? 36.125 23.781 -60.562 1 22.78 13 LEU B C 1
ATOM 2516 O O . LEU B 1 13 ? 35.219 23.312 -59.844 1 22.78 13 LEU B O 1
ATOM 2520 N N . CYS B 1 14 ? 37.406 23.391 -60.375 1 23.78 14 CYS B N 1
ATOM 2521 C CA . CYS B 1 14 ? 38.156 22.672 -59.344 1 23.78 14 CYS B CA 1
ATOM 2522 C C . CYS B 1 14 ? 38.219 23.484 -58.062 1 23.78 14 CYS B C 1
ATOM 2524 O O . CYS B 1 14 ? 38.812 24.562 -58.031 1 23.78 14 CYS B O 1
ATOM 2526 N N . PRO B 1 15 ? 37.125 23.641 -57.312 1 24.59 15 PRO B N 1
ATOM 2527 C CA . PRO B 1 15 ? 37.188 24.625 -56.219 1 24.59 15 PRO B CA 1
ATOM 2528 C C . PRO B 1 15 ? 38.344 24.344 -55.25 1 24.59 15 PRO B C 1
ATOM 2530 O O . PRO B 1 15 ? 38.781 23.203 -55.125 1 24.59 15 PRO B O 1
ATOM 2533 N N . PRO B 1 16 ? 39.094 25.469 -54.844 1 25.17 16 PRO B N 1
ATOM 2534 C CA . PRO B 1 16 ? 40.312 25.562 -54.062 1 25.17 16 PRO B CA 1
ATOM 2535 C C . PRO B 1 16 ? 40.188 24.859 -52.688 1 25.17 16 PRO B C 1
ATOM 2537 O O . PRO B 1 16 ? 39.062 24.672 -52.219 1 25.17 16 PRO B O 1
ATOM 2540 N N . ASN B 1 17 ? 41.25 24.172 -52.312 1 22.94 17 ASN B N 1
ATOM 2541 C CA . ASN B 1 17 ? 41.656 23.281 -51.219 1 22.94 17 ASN B CA 1
ATOM 2542 C C . ASN B 1 17 ? 41.562 23.984 -49.875 1 22.94 17 ASN B C 1
ATOM 2544 O O . ASN B 1 17 ? 42.406 24.812 -49.531 1 22.94 17 ASN B O 1
ATOM 2548 N N . LEU B 1 18 ? 40.438 24.641 -49.594 1 22.14 18 LEU B N 1
ATOM 2549 C CA . LEU B 1 18 ? 40.469 25.359 -48.312 1 22.14 18 LEU B CA 1
ATOM 2550 C C . LEU B 1 18 ? 40.938 24.453 -47.188 1 22.14 18 LEU B C 1
ATOM 2552 O O . LEU B 1 18 ? 40.469 23.328 -47.062 1 22.14 18 LEU B O 1
ATOM 2556 N N . ARG B 1 19 ? 42.156 24.781 -46.625 1 22.33 19 ARG B N 1
ATOM 2557 C CA . ARG B 1 19 ? 42.875 24.219 -45.469 1 22.33 19 ARG B CA 1
ATOM 2558 C C . ARG B 1 19 ? 41.969 24.141 -44.25 1 22.33 19 ARG B C 1
ATOM 2560 O O . ARG B 1 19 ? 41.438 25.156 -43.812 1 22.33 19 ARG B O 1
ATOM 2567 N N . ARG B 1 20 ? 41.25 23.062 -44.094 1 21.05 20 ARG B N 1
ATOM 2568 C CA . ARG B 1 20 ? 40.375 22.828 -42.938 1 21.05 20 ARG B CA 1
ATOM 2569 C C . ARG B 1 20 ? 41.156 22.938 -41.625 1 21.05 20 ARG B C 1
ATOM 2571 O O . ARG B 1 20 ? 42.156 22.219 -41.438 1 21.05 20 ARG B O 1
ATOM 2578 N N . VAL B 1 21 ? 41.406 24.188 -41.156 1 25.86 21 VAL B N 1
ATOM 2579 C CA . VAL B 1 21 ? 41.938 24.344 -39.812 1 25.86 21 VAL B CA 1
ATOM 2580 C C . VAL B 1 21 ? 41.188 23.422 -38.875 1 25.86 21 VAL B C 1
ATOM 2582 O O . VAL B 1 21 ? 39.969 23.406 -38.812 1 25.86 21 VAL B O 1
ATOM 2585 N N . ASN B 1 22 ? 41.812 22.266 -38.562 1 21.16 22 ASN B N 1
ATOM 2586 C CA . ASN B 1 22 ? 41.406 21.219 -37.625 1 21.16 22 ASN B CA 1
ATOM 2587 C C . ASN B 1 22 ? 41.094 21.781 -36.25 1 21.16 22 ASN B C 1
ATOM 2589 O O . ASN B 1 22 ? 42 22.297 -35.562 1 21.16 22 ASN B O 1
ATOM 2593 N N . ARG B 1 23 ? 40.125 22.703 -36.156 1 23.48 23 ARG B N 1
ATOM 2594 C CA . ARG B 1 23 ? 39.812 23.109 -34.781 1 23.48 23 ARG B CA 1
ATOM 2595 C C . ARG B 1 23 ? 39.688 21.891 -33.875 1 23.48 23 ARG B C 1
ATOM 2597 O O . ARG B 1 23 ? 38.938 20.953 -34.188 1 23.48 23 ARG B O 1
ATOM 2604 N N . TYR B 1 24 ? 40.75 21.594 -33.062 1 23.2 24 TYR B N 1
ATOM 2605 C CA . TYR B 1 24 ? 40.844 20.672 -31.953 1 23.2 24 TYR B CA 1
ATOM 2606 C C . TYR B 1 24 ? 39.625 20.812 -31.016 1 23.2 24 TYR B C 1
ATOM 2608 O O . TYR B 1 24 ? 39.438 21.859 -30.406 1 23.2 24 TYR B O 1
ATOM 2616 N N . ASN B 1 25 ? 38.469 20.609 -31.562 1 21.95 25 ASN B N 1
ATOM 2617 C CA . ASN B 1 25 ? 37.375 20.641 -30.578 1 21.95 25 ASN B CA 1
ATOM 2618 C C . ASN B 1 25 ? 37.688 19.75 -29.391 1 21.95 25 ASN B C 1
ATOM 2620 O O . ASN B 1 25 ? 38 18.562 -29.547 1 21.95 25 ASN B O 1
ATOM 2624 N N . SER B 1 26 ? 38.406 20.344 -28.375 1 27.09 26 SER B N 1
ATOM 2625 C CA . SER B 1 26 ? 38.562 19.734 -27.062 1 27.09 26 SER B CA 1
ATOM 2626 C C . SER B 1 26 ? 37.25 19.109 -26.609 1 27.09 26 SER B C 1
ATOM 2628 O O . SER B 1 26 ? 36.219 19.797 -26.5 1 27.09 26 SER B O 1
ATOM 2630 N N . GLY B 1 27 ? 37 17.922 -27.125 1 23.44 27 GLY B N 1
ATOM 2631 C CA . GLY B 1 27 ? 35.906 17.078 -26.672 1 23.44 27 GLY B CA 1
ATOM 2632 C C . GLY B 1 27 ? 35.75 17.031 -25.156 1 23.44 27 GLY B C 1
ATOM 2633 O O . GLY B 1 27 ? 36.656 16.594 -24.469 1 23.44 27 GLY B O 1
ATOM 2634 N N . LYS B 1 28 ? 35.281 18.156 -24.594 1 25.69 28 LYS B N 1
ATOM 2635 C CA . LYS B 1 28 ? 34.938 18 -23.188 1 25.69 28 LYS B CA 1
ATOM 2636 C C . LYS B 1 28 ? 34.219 16.672 -22.938 1 25.69 28 LYS B C 1
ATOM 2638 O O . LYS B 1 28 ? 33.156 16.422 -23.531 1 25.69 28 LYS B O 1
ATOM 2643 N N . ALA B 1 29 ? 35 15.641 -22.594 1 25.25 29 ALA B N 1
ATOM 2644 C CA . ALA B 1 29 ? 34.438 14.43 -22 1 25.25 29 ALA B CA 1
ATOM 2645 C C . ALA B 1 29 ? 33.344 14.766 -20.984 1 25.25 29 ALA B C 1
ATOM 2647 O O . ALA B 1 29 ? 33.594 15.477 -20.016 1 25.25 29 ALA B O 1
ATOM 2648 N N . TYR B 1 30 ? 32.188 15 -21.516 1 23.95 30 TYR B N 1
ATOM 2649 C CA . TYR B 1 30 ? 31.125 14.984 -20.531 1 23.95 30 TYR B CA 1
ATOM 2650 C C . TYR B 1 30 ? 31.266 13.789 -19.594 1 23.95 30 TYR B C 1
ATOM 2652 O O . TYR B 1 30 ? 31.328 12.641 -20.047 1 23.95 30 TYR B O 1
ATOM 2660 N N . ALA B 1 31 ? 32.094 13.969 -18.531 1 26.91 31 ALA B N 1
ATOM 2661 C CA . ALA B 1 31 ? 31.969 13.016 -17.438 1 26.91 31 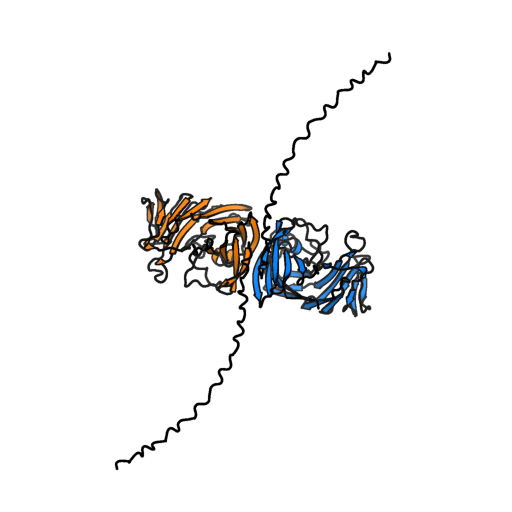ALA B CA 1
ATOM 2662 C C . ALA B 1 31 ? 30.531 12.547 -17.25 1 26.91 31 ALA B C 1
ATOM 2664 O O . ALA B 1 31 ? 29.656 13.328 -16.875 1 26.91 31 ALA B O 1
ATOM 2665 N N . THR B 1 32 ? 30.094 11.742 -18.188 1 24.75 32 THR B N 1
ATOM 2666 C CA . THR B 1 32 ? 28.906 11.008 -17.797 1 24.75 32 THR B CA 1
ATOM 2667 C C . THR B 1 32 ? 29.016 10.531 -16.344 1 24.75 32 THR B C 1
ATOM 2669 O O . THR B 1 32 ? 29.875 9.719 -16.016 1 24.75 32 THR B O 1
ATOM 2672 N N . VAL B 1 33 ? 29.016 11.406 -15.445 1 28.08 33 VAL B N 1
ATOM 2673 C CA . VAL B 1 33 ? 28.797 10.891 -14.094 1 28.08 33 VAL B CA 1
ATOM 2674 C C . VAL B 1 33 ? 27.984 9.609 -14.148 1 28.08 33 VAL B C 1
ATOM 2676 O O . VAL B 1 33 ? 26.844 9.617 -14.617 1 28.08 33 VAL B O 1
ATOM 2679 N N . GLY B 1 34 ? 28.578 8.547 -14.516 1 29.39 34 GLY B N 1
ATOM 2680 C CA . GLY B 1 34 ? 28 7.219 -14.375 1 29.39 34 GLY B CA 1
ATOM 2681 C C . GLY B 1 34 ? 27 7.125 -13.242 1 29.39 34 GLY B C 1
ATOM 2682 O O . GLY B 1 34 ? 27.312 7.43 -12.094 1 29.39 34 GLY B O 1
ATOM 2683 N N . LYS B 1 35 ? 25.797 7.562 -13.461 1 32.81 35 LYS B N 1
ATOM 2684 C CA . LYS B 1 35 ? 24.641 7.383 -12.578 1 32.81 35 LYS B CA 1
ATOM 2685 C C . LYS B 1 35 ? 24.688 6.027 -11.875 1 32.81 35 LYS B C 1
ATOM 2687 O O . LYS B 1 35 ? 24.281 5.012 -12.445 1 32.81 35 LYS B O 1
ATOM 2692 N N . GLU B 1 36 ? 25.781 5.594 -11.406 1 32.25 36 GLU B N 1
ATOM 2693 C CA . GLU B 1 36 ? 25.656 4.422 -10.547 1 32.25 36 GLU B CA 1
ATOM 2694 C C . GLU B 1 36 ? 24.422 4.523 -9.648 1 32.25 36 GLU B C 1
ATOM 2696 O O . GLU B 1 36 ? 24.359 5.383 -8.773 1 32.25 36 GLU B O 1
ATOM 2701 N N . ALA B 1 37 ? 23.266 4.441 -10.148 1 36.97 37 ALA B N 1
ATOM 2702 C CA . ALA B 1 37 ? 22.031 4.312 -9.391 1 36.97 37 ALA B CA 1
ATOM 2703 C C . ALA B 1 37 ? 22.25 3.496 -8.117 1 36.97 37 ALA B C 1
ATOM 2705 O O . ALA B 1 37 ? 22.625 2.324 -8.18 1 36.97 37 ALA B O 1
ATOM 2706 N N . SER B 1 38 ? 22.875 3.936 -7.129 1 41.59 38 SER B N 1
ATOM 2707 C CA . SER B 1 38 ? 22.969 3.266 -5.836 1 41.59 38 SER B CA 1
ATOM 2708 C C . SER B 1 38 ? 21.75 2.379 -5.594 1 41.59 38 SER B C 1
ATOM 2710 O O . SER B 1 38 ? 20.609 2.857 -5.613 1 41.59 38 SER B O 1
ATOM 2712 N N . THR B 1 39 ? 21.719 1.187 -6.113 1 51.5 39 THR B N 1
ATOM 2713 C CA . THR B 1 39 ? 20.734 0.171 -5.781 1 51.5 39 THR B CA 1
ATOM 2714 C C . THR B 1 39 ? 20.422 0.188 -4.285 1 51.5 39 THR B C 1
ATOM 2716 O O . THR B 1 39 ? 21.312 0.017 -3.459 1 51.5 39 THR B O 1
ATOM 2719 N N . SER B 1 40 ? 19.391 0.927 -3.865 1 65.88 40 SER B N 1
ATOM 2720 C CA . SER B 1 40 ? 19.031 1.051 -2.459 1 65.88 40 SER B CA 1
ATOM 2721 C C . SER B 1 40 ? 18.484 -0.267 -1.912 1 65.88 40 SER B C 1
ATOM 2723 O O . SER B 1 40 ? 17.656 -0.914 -2.545 1 65.88 40 SER B O 1
ATOM 2725 N N . LEU B 1 41 ? 19.188 -0.882 -0.902 1 81.19 41 LEU B N 1
ATOM 2726 C CA . LEU B 1 41 ? 18.781 -2.049 -0.122 1 81.19 41 LEU B CA 1
ATOM 2727 C C . LEU B 1 41 ? 17.344 -1.901 0.384 1 81.19 41 LEU B C 1
ATOM 2729 O O . LEU B 1 41 ? 16.922 -0.795 0.713 1 81.19 41 LEU B O 1
ATOM 2733 N N . GLY B 1 42 ? 16.656 -3.057 0.254 1 92.06 42 GLY B N 1
ATOM 2734 C CA . GLY B 1 42 ? 15.336 -3.021 0.85 1 92.06 42 GLY B CA 1
ATOM 2735 C C . GLY B 1 42 ? 14.219 -3.02 -0.178 1 92.06 42 GLY B C 1
ATOM 2736 O O . GLY B 1 42 ? 14.312 -3.693 -1.205 1 92.06 42 GLY B O 1
ATOM 2737 N N . VAL B 1 43 ? 13.117 -2.4 0.174 1 95.12 43 VAL B N 1
ATOM 2738 C CA . VAL B 1 43 ? 11.922 -2.375 -0.671 1 95.12 43 VAL B CA 1
ATOM 2739 C C . VAL B 1 43 ? 11.688 -0.956 -1.182 1 95.12 43 VAL B C 1
ATOM 2741 O O . VAL B 1 43 ? 11.547 -0.02 -0.391 1 95.12 43 VAL B O 1
ATOM 2744 N N . ARG B 1 44 ? 11.648 -0.793 -2.455 1 94.31 44 ARG B N 1
ATOM 2745 C CA . ARG B 1 44 ? 11.344 0.471 -3.117 1 94.31 44 ARG B CA 1
ATOM 2746 C C . ARG B 1 44 ? 10.07 0.358 -3.949 1 94.31 44 ARG B C 1
ATOM 2748 O O . ARG B 1 44 ? 9.852 -0.65 -4.625 1 94.31 44 ARG B O 1
ATOM 2755 N N . VAL B 1 45 ? 9.234 1.335 -3.877 1 95.12 45 VAL B N 1
ATOM 2756 C CA . VAL B 1 45 ? 8.078 1.376 -4.762 1 95.12 45 VAL B CA 1
ATOM 2757 C C . VAL B 1 45 ? 8.344 2.336 -5.918 1 95.12 45 VAL B C 1
ATOM 2759 O O . VAL B 1 45 ? 8.695 3.496 -5.703 1 95.12 45 VAL B O 1
ATOM 2762 N N . THR B 1 46 ? 8.172 1.841 -7.117 1 92.94 46 THR B N 1
ATOM 2763 C CA . THR B 1 46 ? 8.477 2.619 -8.312 1 92.94 46 THR B CA 1
ATOM 2764 C C . THR B 1 46 ? 7.484 2.297 -9.438 1 92.94 46 THR B C 1
ATOM 2766 O O . THR B 1 46 ? 6.605 1.449 -9.266 1 92.94 46 THR B O 1
ATOM 2769 N N . GLU B 1 47 ? 7.637 3.064 -10.516 1 93 47 GLU B N 1
ATOM 2770 C CA . GLU B 1 47 ? 6.844 2.752 -11.703 1 93 47 GLU B CA 1
ATOM 2771 C C . GLU B 1 47 ? 7.531 1.697 -12.57 1 93 47 GLU B C 1
ATOM 2773 O O . GLU B 1 47 ? 8.734 1.778 -12.812 1 93 47 GLU B O 1
ATOM 2778 N N . GLY B 1 48 ? 6.727 0.742 -12.984 1 95.12 48 GLY B N 1
ATOM 2779 C CA . GLY B 1 48 ? 7.195 -0.268 -13.914 1 95.12 48 GLY B CA 1
ATOM 2780 C C . GLY B 1 48 ? 6.621 -0.107 -15.312 1 95.12 48 GLY B C 1
ATOM 2781 O O . GLY B 1 48 ? 6.277 1.003 -15.719 1 95.12 48 GLY B O 1
ATOM 2782 N N . GLU B 1 49 ? 6.648 -1.229 -16.031 1 95.25 49 GLU B N 1
ATOM 2783 C CA . GLU B 1 49 ? 6.035 -1.241 -17.359 1 95.25 49 GLU B CA 1
ATOM 2784 C C . GLU B 1 49 ? 4.574 -0.801 -17.297 1 95.25 49 GLU B C 1
ATOM 2786 O O . GLU B 1 49 ? 3.852 -1.165 -16.359 1 95.25 49 GLU B O 1
ATOM 2791 N N . GLY B 1 50 ? 4.18 0.023 -18.281 1 94.69 50 GLY B N 1
ATOM 2792 C CA . GLY B 1 50 ? 2.811 0.514 -18.328 1 94.69 50 GLY B CA 1
ATOM 2793 C C . GLY B 1 50 ? 2.52 1.572 -17.281 1 94.69 50 GLY B C 1
ATOM 2794 O O . GLY B 1 50 ? 1.356 1.85 -16.984 1 94.69 50 GLY B O 1
ATOM 2795 N N . ASN B 1 51 ? 3.572 2.057 -16.656 1 93 51 ASN B N 1
ATOM 2796 C CA . ASN B 1 51 ? 3.455 3.027 -15.578 1 93 51 ASN B CA 1
ATOM 2797 C C . ASN B 1 51 ? 2.68 2.459 -14.398 1 93 51 ASN B C 1
ATOM 2799 O O . ASN B 1 51 ? 1.969 3.191 -13.703 1 93 51 ASN B O 1
ATOM 2803 N N . LEU B 1 52 ? 2.777 1.178 -14.32 1 96.5 52 LEU B N 1
ATOM 2804 C CA . LEU B 1 52 ? 2.146 0.52 -13.18 1 96.5 52 LEU B CA 1
ATOM 2805 C C . LEU B 1 52 ? 3.082 0.496 -11.977 1 96.5 52 LEU B C 1
ATOM 2807 O O . LEU B 1 52 ? 4.285 0.256 -12.125 1 96.5 52 LEU B O 1
ATOM 2811 N N . PRO B 1 53 ? 2.57 0.768 -10.828 1 96.62 53 PRO B N 1
ATOM 2812 C CA . PRO B 1 53 ? 3.436 0.703 -9.648 1 96.62 53 PRO B CA 1
ATOM 2813 C C . PRO B 1 53 ? 3.889 -0.72 -9.328 1 96.62 53 PRO B C 1
ATOM 2815 O O . PRO B 1 53 ? 3.111 -1.667 -9.477 1 96.62 53 PRO B O 1
ATOM 2818 N N . LYS B 1 54 ? 5.105 -0.806 -8.898 1 97.62 54 LYS B N 1
ATOM 2819 C CA . LYS B 1 54 ? 5.645 -2.082 -8.445 1 97.62 54 LYS B CA 1
ATOM 2820 C C . LYS B 1 54 ? 6.609 -1.887 -7.281 1 97.62 54 LYS B C 1
ATOM 2822 O O . LYS B 1 54 ? 7.207 -0.818 -7.133 1 97.62 54 LYS B O 1
ATOM 2827 N N . ALA B 1 55 ? 6.711 -2.861 -6.449 1 97.69 55 ALA B N 1
ATOM 2828 C CA . ALA B 1 55 ? 7.738 -2.959 -5.418 1 97.69 55 ALA B CA 1
ATOM 2829 C C . ALA B 1 55 ? 8.984 -3.672 -5.945 1 97.69 55 ALA B C 1
ATOM 2831 O O . ALA B 1 55 ? 8.883 -4.75 -6.535 1 97.69 55 ALA B O 1
ATOM 2832 N N . VAL B 1 56 ? 10.094 -3.027 -5.777 1 97.12 56 VAL B N 1
ATOM 2833 C CA . VAL B 1 56 ? 11.375 -3.631 -6.117 1 97.12 56 VAL B CA 1
ATOM 2834 C C . VAL B 1 56 ? 12.125 -4.012 -4.84 1 97.12 56 VAL B C 1
ATOM 2836 O O . VAL B 1 56 ? 12.414 -3.152 -4.004 1 97.12 56 VAL B O 1
ATOM 2839 N N . LEU B 1 57 ? 12.367 -5.293 -4.695 1 97.5 57 LEU B N 1
ATOM 2840 C CA . LEU B 1 57 ? 13.141 -5.797 -3.566 1 97.5 57 LEU B CA 1
ATOM 2841 C C . LEU B 1 57 ? 14.602 -5.996 -3.957 1 97.5 57 LEU B C 1
ATOM 2843 O O . LEU B 1 57 ? 14.898 -6.547 -5.02 1 97.5 57 LEU B O 1
ATOM 2847 N N . THR B 1 58 ? 15.477 -5.539 -3.143 1 95.31 58 THR B N 1
ATOM 2848 C CA . THR B 1 58 ? 16.906 -5.746 -3.334 1 95.31 58 THR B CA 1
ATOM 2849 C C . THR B 1 58 ? 17.562 -6.242 -2.045 1 95.31 58 THR B C 1
ATOM 2851 O O . THR B 1 58 ? 17.516 -5.562 -1.017 1 95.31 58 THR B O 1
ATOM 2854 N N . SER B 1 59 ? 18.172 -7.375 -2.098 1 94.25 59 SER B N 1
ATOM 2855 C CA . SER B 1 59 ? 18.828 -7.953 -0.928 1 94.25 59 SER B CA 1
ATOM 2856 C C . SER B 1 59 ? 20.234 -7.383 -0.745 1 94.25 59 SER B C 1
ATOM 2858 O O . SER B 1 59 ? 20.781 -6.746 -1.651 1 94.25 59 SER B O 1
ATOM 2860 N N . ALA B 1 60 ? 20.812 -7.664 0.404 1 91.75 60 ALA B N 1
ATOM 2861 C CA . ALA B 1 60 ? 22.156 -7.18 0.725 1 91.75 60 ALA B CA 1
ATOM 2862 C C . ALA B 1 60 ? 23.203 -7.816 -0.188 1 91.75 60 ALA B C 1
ATOM 2864 O O . ALA B 1 60 ? 24.25 -7.223 -0.443 1 91.75 60 ALA B O 1
ATOM 2865 N N . THR B 1 61 ? 22.828 -8.953 -0.691 1 92.5 61 THR B N 1
ATOM 2866 C CA . THR B 1 61 ? 23.797 -9.688 -1.498 1 92.5 61 THR B CA 1
ATOM 2867 C C . THR B 1 61 ? 23.594 -9.406 -2.982 1 92.5 61 THR B C 1
ATOM 2869 O O . THR B 1 61 ? 24.312 -9.938 -3.83 1 92.5 61 THR B O 1
ATOM 2872 N N . GLY B 1 62 ? 22.547 -8.656 -3.314 1 93.38 62 GLY B N 1
ATOM 2873 C CA . GLY B 1 62 ? 22.406 -8.211 -4.691 1 93.38 62 GLY B CA 1
ATOM 2874 C C . GLY B 1 62 ? 21.297 -8.93 -5.434 1 93.38 62 GLY B C 1
ATOM 2875 O O . GLY B 1 62 ? 21.078 -8.68 -6.621 1 93.38 62 GLY B O 1
ATOM 2876 N N . SER B 1 63 ? 20.594 -9.844 -4.801 1 96.69 63 SER B N 1
ATOM 2877 C CA . SER B 1 63 ? 19.422 -10.445 -5.414 1 96.69 63 SER B CA 1
ATOM 2878 C C . SER B 1 63 ? 18.281 -9.438 -5.543 1 96.69 63 SER B C 1
ATOM 2880 O O . SER B 1 63 ? 18.188 -8.5 -4.742 1 96.69 63 SER B O 1
ATOM 2882 N N . GLU B 1 64 ? 17.453 -9.609 -6.574 1 97.56 64 GLU B N 1
ATOM 2883 C CA . GLU B 1 64 ? 16.375 -8.656 -6.82 1 97.56 64 GLU B 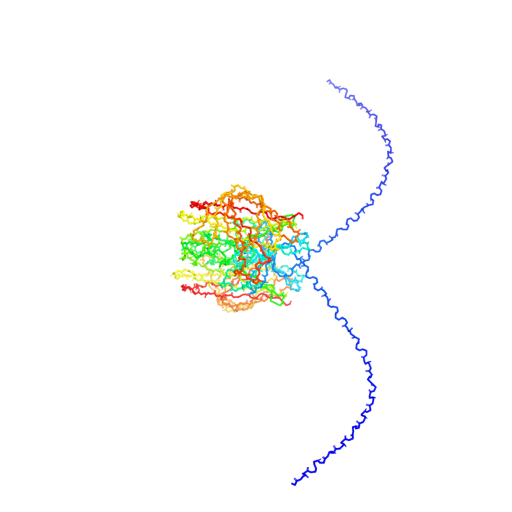CA 1
ATOM 2884 C C . GLU B 1 64 ? 15.078 -9.375 -7.188 1 97.56 64 GLU B C 1
ATOM 2886 O O . GLU B 1 64 ? 15.109 -10.445 -7.797 1 97.56 64 GLU B O 1
ATOM 2891 N N . ALA B 1 65 ? 13.984 -8.773 -6.816 1 98.5 65 ALA B N 1
ATOM 2892 C CA . ALA B 1 65 ? 12.656 -9.227 -7.23 1 98.5 65 ALA B CA 1
ATOM 2893 C C . ALA B 1 65 ? 11.727 -8.039 -7.492 1 98.5 65 ALA B C 1
ATOM 2895 O O . ALA B 1 65 ? 11.812 -7.02 -6.809 1 98.5 65 ALA B O 1
ATOM 2896 N N . ASP B 1 66 ? 10.883 -8.188 -8.5 1 98.5 66 ASP B N 1
ATOM 2897 C CA . ASP B 1 66 ? 9.852 -7.211 -8.812 1 98.5 66 ASP B CA 1
ATOM 2898 C C . ASP B 1 66 ? 8.461 -7.754 -8.484 1 98.5 66 ASP B C 1
ATOM 2900 O O . ASP B 1 66 ? 8.117 -8.867 -8.883 1 98.5 66 ASP B O 1
ATOM 2904 N N . VAL B 1 67 ? 7.699 -6.961 -7.773 1 98.75 67 VAL B N 1
ATOM 2905 C CA . VAL B 1 67 ? 6.316 -7.312 -7.473 1 98.75 67 VAL B CA 1
ATOM 2906 C C . VAL B 1 67 ? 5.387 -6.191 -7.93 1 98.75 67 VAL B C 1
ATOM 2908 O O . VAL B 1 67 ? 5.348 -5.121 -7.316 1 98.75 67 VAL B O 1
ATOM 2911 N N . TYR B 1 68 ? 4.648 -6.438 -8.992 1 98.75 68 TYR B N 1
ATOM 2912 C CA . TYR B 1 68 ? 3.658 -5.453 -9.414 1 98.75 68 TYR B CA 1
ATOM 2913 C C . TYR B 1 68 ? 2.465 -5.438 -8.469 1 98.75 68 TYR B C 1
ATOM 2915 O O . TYR B 1 68 ? 1.984 -6.492 -8.047 1 98.75 68 TYR B O 1
ATOM 2923 N N . LEU B 1 69 ? 2.051 -4.207 -8.156 1 98.69 69 LEU B N 1
ATOM 2924 C CA . LEU B 1 69 ? 0.872 -4.098 -7.301 1 98.69 69 LEU B CA 1
ATOM 2925 C C . LEU B 1 69 ? -0.372 -4.602 -8.023 1 98.69 69 LEU B C 1
ATOM 2927 O O . LEU B 1 69 ? -1.253 -5.203 -7.406 1 98.69 69 LEU B O 1
ATOM 2931 N N . PHE B 1 70 ? -0.389 -4.328 -9.305 1 98.5 70 PHE B N 1
ATOM 2932 C CA . PHE B 1 70 ? -1.475 -4.918 -10.086 1 98.5 70 PHE B CA 1
ATOM 2933 C C . PHE B 1 70 ? -1.373 -6.438 -10.094 1 98.5 70 PHE B C 1
ATOM 2935 O O . PHE B 1 70 ? -0.361 -6.996 -10.516 1 98.5 70 PHE B O 1
ATOM 2942 N N . GLY B 1 71 ? -2.359 -7.039 -9.508 1 98.69 71 GLY B N 1
ATOM 2943 C CA . GLY B 1 71 ? -2.43 -8.484 -9.422 1 98.69 71 GLY B CA 1
ATOM 2944 C C . GLY B 1 71 ? -1.601 -9.062 -8.289 1 98.69 71 GLY B C 1
ATOM 2945 O O . GLY B 1 71 ? -1.641 -10.266 -8.023 1 98.69 71 GLY B O 1
ATOM 2946 N N . GLY B 1 72 ? -0.83 -8.172 -7.566 1 98.75 72 GLY B N 1
ATOM 2947 C CA . GLY B 1 72 ? 0.108 -8.727 -6.602 1 98.75 72 GLY B CA 1
ATOM 2948 C C . GLY B 1 72 ? 1.062 -9.734 -7.211 1 98.75 72 GLY B C 1
ATOM 2949 O O . GLY B 1 72 ? 1.321 -10.789 -6.621 1 98.75 72 GLY B O 1
ATOM 2950 N N . CYS B 1 73 ? 1.564 -9.461 -8.336 1 98.88 73 CYS B N 1
ATOM 2951 C CA . CYS B 1 73 ? 2.244 -10.453 -9.156 1 98.88 73 CYS B CA 1
ATOM 2952 C C . CYS B 1 73 ? 3.756 -10.266 -9.102 1 98.88 73 CYS B C 1
ATOM 2954 O O . CYS B 1 73 ? 4.277 -9.242 -9.539 1 98.88 73 CYS B O 1
ATOM 2956 N N . VAL B 1 74 ? 4.438 -11.273 -8.531 1 98.94 74 VAL B N 1
ATOM 2957 C CA . VAL B 1 74 ? 5.887 -11.297 -8.688 1 98.94 74 VAL B CA 1
ATOM 2958 C C . VAL B 1 74 ? 6.246 -11.57 -10.148 1 98.94 74 VAL B C 1
ATOM 2960 O O . VAL B 1 74 ? 5.879 -12.617 -10.695 1 98.94 74 VAL B O 1
ATOM 2963 N N . THR B 1 75 ? 7 -10.656 -10.742 1 98.81 75 THR B N 1
ATOM 2964 C CA . THR B 1 75 ? 7.23 -10.805 -12.18 1 98.81 75 THR B CA 1
ATOM 2965 C C . THR B 1 75 ? 8.703 -11.094 -12.461 1 98.81 75 THR B C 1
ATOM 2967 O O . THR B 1 75 ? 9.062 -11.484 -13.57 1 98.81 75 THR B O 1
ATOM 2970 N N . SER B 1 76 ? 9.516 -10.922 -11.438 1 98.75 76 SER B N 1
ATOM 2971 C CA . SER B 1 76 ? 10.945 -11.133 -11.625 1 98.75 76 SER B CA 1
ATOM 2972 C C . SER B 1 76 ? 11.609 -11.594 -10.328 1 98.75 76 SER B C 1
ATOM 2974 O O . SER B 1 76 ? 11.211 -11.164 -9.242 1 98.75 76 SER B O 1
ATOM 2976 N N . TRP B 1 77 ? 12.531 -12.477 -10.469 1 98.75 77 TRP B N 1
ATOM 2977 C CA . TRP B 1 77 ? 13.414 -12.945 -9.414 1 98.75 77 TRP B CA 1
ATOM 2978 C C . TRP B 1 77 ? 14.797 -13.273 -9.969 1 98.75 77 TRP B C 1
ATOM 2980 O O . TRP B 1 77 ? 14.953 -14.219 -10.742 1 98.75 77 TRP B O 1
ATOM 2990 N N . LYS B 1 78 ? 15.805 -12.523 -9.562 1 97.88 78 LYS B N 1
ATOM 2991 C CA . LYS B 1 78 ? 17.188 -12.68 -10 1 97.88 78 LYS B CA 1
ATOM 2992 C C . LYS B 1 78 ? 18.141 -12.82 -8.812 1 97.88 78 LYS B C 1
ATOM 2994 O O . LYS B 1 78 ? 18.141 -11.977 -7.914 1 97.88 78 LYS B O 1
ATOM 2999 N N . VAL B 1 79 ? 18.875 -13.875 -8.844 1 95.19 79 VAL B N 1
ATOM 3000 C CA . VAL B 1 79 ? 20 -13.93 -7.906 1 95.19 79 VAL B CA 1
ATOM 3001 C C . VAL B 1 79 ? 21.109 -12.992 -8.367 1 95.19 79 VAL B C 1
ATOM 3003 O O . VAL B 1 79 ? 21.125 -12.57 -9.523 1 95.19 79 VAL B O 1
ATOM 3006 N N . ALA B 1 80 ? 21.969 -12.672 -7.477 1 91.19 80 ALA B N 1
ATOM 3007 C CA . ALA B 1 80 ? 23.031 -11.734 -7.82 1 91.19 80 ALA B CA 1
ATOM 3008 C C . 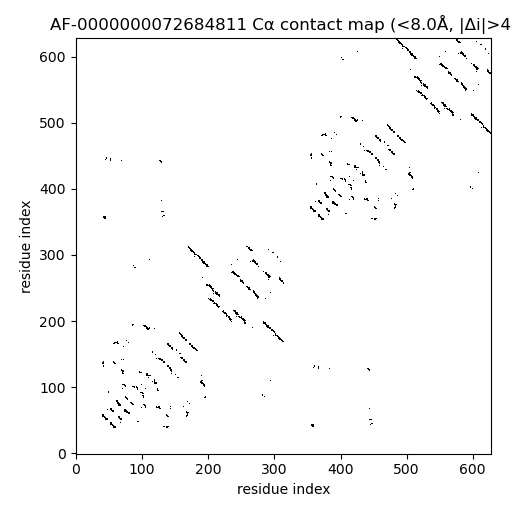ALA B 1 80 ? 23.766 -12.172 -9.086 1 91.19 80 ALA B C 1
ATOM 3010 O O . ALA B 1 80 ? 24.219 -13.312 -9.18 1 91.19 80 ALA B O 1
ATOM 3011 N N . ASN B 1 81 ? 23.797 -11.281 -10 1 84.56 81 ASN B N 1
ATOM 3012 C CA . ASN B 1 81 ? 24.484 -11.484 -11.266 1 84.56 81 ASN B CA 1
ATOM 3013 C C . ASN B 1 81 ? 23.844 -12.625 -12.062 1 84.56 81 ASN B C 1
ATOM 3015 O O . ASN B 1 81 ? 24.484 -13.188 -12.961 1 84.56 81 ASN B O 1
ATOM 3019 N N . GLY B 1 82 ? 22.719 -13.031 -11.734 1 87.56 82 GLY B N 1
ATOM 3020 C CA . GLY B 1 82 ? 22.062 -14.125 -12.438 1 87.56 82 GLY B CA 1
ATOM 3021 C C . GLY B 1 82 ? 20.984 -13.656 -13.398 1 87.56 82 GLY B C 1
ATOM 3022 O O . GLY B 1 82 ? 20.75 -12.453 -13.531 1 87.56 82 GLY B O 1
ATOM 3023 N N . LYS B 1 83 ? 20.484 -14.68 -14.07 1 92.62 83 LYS B N 1
ATOM 3024 C CA . LYS B 1 83 ? 19.359 -14.438 -14.961 1 92.62 83 LYS B CA 1
ATOM 3025 C C . LYS B 1 83 ? 18.031 -14.484 -14.203 1 92.62 83 LYS B C 1
ATOM 3027 O O . LYS B 1 83 ? 17.984 -14.938 -13.062 1 92.62 83 LYS B O 1
ATOM 3032 N N . ASP B 1 84 ? 17.094 -13.906 -14.867 1 98.31 84 ASP B N 1
ATOM 3033 C CA . ASP B 1 84 ? 15.75 -13.945 -14.281 1 98.31 84 ASP B CA 1
ATOM 3034 C C . ASP B 1 84 ? 15.203 -15.375 -14.258 1 98.31 84 ASP B C 1
ATOM 3036 O O . ASP B 1 84 ? 15.156 -16.047 -15.297 1 98.31 84 ASP B O 1
ATOM 3040 N N . LEU B 1 85 ? 14.805 -15.859 -13.117 1 98.75 85 LEU B N 1
ATOM 3041 C CA . LEU B 1 85 ? 14.336 -17.234 -12.953 1 98.75 85 LEU B CA 1
ATOM 3042 C C . LEU B 1 85 ? 12.844 -17.344 -13.258 1 98.75 85 LEU B C 1
ATOM 3044 O O . LEU B 1 85 ? 12.32 -18.438 -13.406 1 98.75 85 LEU B O 1
ATOM 3048 N N . LEU B 1 86 ? 12.195 -16.25 -13.359 1 98.88 86 LEU B N 1
ATOM 3049 C CA . LEU B 1 86 ? 10.789 -16.219 -13.727 1 98.88 86 LEU B CA 1
ATOM 3050 C C . LEU B 1 86 ? 10.609 -15.719 -15.156 1 98.88 86 LEU B C 1
ATOM 3052 O O . LEU B 1 86 ? 11.508 -15.078 -15.719 1 98.88 86 LEU B O 1
ATOM 3056 N N . PHE B 1 87 ? 9.508 -16.078 -15.719 1 98.81 87 PHE B N 1
ATOM 3057 C CA . PHE B 1 87 ? 9.234 -15.75 -17.109 1 98.81 87 PHE B CA 1
ATOM 3058 C C . PHE B 1 87 ? 7.969 -14.906 -17.234 1 98.81 87 PHE B C 1
ATOM 3060 O O . PHE B 1 87 ? 6.957 -15.195 -16.594 1 98.81 87 PHE B O 1
ATOM 3067 N N . VAL B 1 88 ? 8.086 -13.844 -17.938 1 98.69 88 VAL B N 1
ATOM 3068 C CA . VAL B 1 88 ? 6.949 -13.047 -18.375 1 98.69 88 VAL B CA 1
ATOM 3069 C C . VAL B 1 88 ? 6.859 -13.102 -19.906 1 98.69 88 VAL B C 1
ATOM 3071 O O . VAL B 1 88 ? 7.848 -12.852 -20.609 1 98.69 88 VAL B O 1
ATOM 3074 N N . ARG B 1 89 ? 5.68 -13.422 -20.375 1 98.25 89 ARG B N 1
ATOM 3075 C CA . ARG B 1 89 ? 5.5 -13.562 -21.812 1 98.25 89 ARG B CA 1
ATOM 3076 C C . ARG B 1 89 ? 5.824 -12.258 -22.531 1 98.25 89 ARG B C 1
ATOM 3078 O O . ARG B 1 89 ? 5.543 -11.172 -22.016 1 98.25 89 ARG B O 1
ATOM 3085 N N . PRO B 1 90 ? 6.316 -12.461 -23.734 1 96.44 90 PRO B N 1
ATOM 3086 C CA . PRO B 1 90 ? 6.629 -11.25 -24.5 1 96.44 90 PRO B CA 1
ATOM 3087 C C . PRO B 1 90 ? 5.383 -10.445 -24.859 1 96.44 90 PRO B C 1
ATOM 3089 O O . PRO B 1 90 ? 5.465 -9.234 -25.062 1 96.44 90 PRO B O 1
ATOM 3092 N N . ASP B 1 91 ? 4.246 -11.094 -24.906 1 95.62 91 ASP B N 1
ATOM 3093 C CA . ASP B 1 91 ? 3.021 -10.391 -25.297 1 95.62 91 ASP B CA 1
ATOM 3094 C C . ASP B 1 91 ? 2.244 -9.938 -24.062 1 95.62 91 ASP B C 1
ATOM 3096 O O . ASP B 1 91 ? 1.085 -9.531 -24.156 1 95.62 91 ASP B O 1
ATOM 3100 N N . ALA B 1 92 ? 2.867 -10.07 -22.922 1 96.88 92 ALA B N 1
ATOM 3101 C CA . ALA B 1 92 ? 2.201 -9.594 -21.719 1 96.88 92 ALA B CA 1
ATOM 3102 C C . ALA B 1 92 ? 1.916 -8.094 -21.812 1 96.88 92 ALA B C 1
ATOM 3104 O O . ALA B 1 92 ? 2.754 -7.324 -22.281 1 96.88 92 ALA B O 1
ATOM 3105 N N . VAL B 1 93 ? 0.76 -7.742 -21.391 1 95.38 93 VAL B N 1
ATOM 3106 C CA . VAL B 1 93 ? 0.389 -6.332 -21.359 1 95.38 93 VAL B CA 1
ATOM 3107 C C . VAL B 1 93 ? 0.298 -5.848 -19.906 1 95.38 93 VAL B C 1
ATOM 3109 O O . VAL B 1 93 ? -0.154 -6.586 -19.031 1 95.38 93 VAL B O 1
ATOM 3112 N N . PHE B 1 94 ? 0.737 -4.645 -19.719 1 96.38 94 PHE B N 1
ATOM 3113 C CA . PHE B 1 94 ? 0.736 -4.008 -18.406 1 96.38 94 PHE B CA 1
ATOM 3114 C C . PHE B 1 94 ? -0.167 -2.781 -18.406 1 96.38 94 PHE B C 1
ATOM 3116 O O . PHE B 1 94 ? 0.307 -1.657 -18.219 1 96.38 94 PHE B O 1
ATOM 3123 N N . ASN B 1 95 ? -1.467 -3.027 -18.609 1 94.5 95 ASN B N 1
ATOM 3124 C CA . ASN B 1 95 ? -2.402 -1.918 -18.766 1 94.5 95 ASN B CA 1
ATOM 3125 C C . ASN B 1 95 ? -3.637 -2.1 -17.875 1 94.5 95 ASN B C 1
ATOM 3127 O O . ASN B 1 95 ? -4.633 -1.39 -18.047 1 94.5 95 ASN B O 1
ATOM 3131 N N . LYS B 1 96 ? -3.684 -3.111 -17.062 1 95 96 LYS B N 1
ATOM 3132 C CA . LYS B 1 96 ? -4.719 -3.426 -16.078 1 95 96 LYS B CA 1
ATOM 3133 C C . LYS B 1 96 ? -5.973 -3.971 -16.766 1 95 96 LYS B C 1
ATOM 3135 O O . LYS B 1 96 ? -6.984 -4.215 -16.094 1 95 96 LYS B O 1
ATOM 3140 N N . LYS B 1 97 ? -5.961 -4.168 -18 1 94.12 97 LYS B N 1
ATOM 3141 C CA . LYS B 1 97 ? -7.117 -4.699 -18.719 1 94.12 97 LYS B CA 1
ATOM 3142 C C . LYS B 1 97 ? -7.145 -6.227 -18.656 1 94.12 97 LYS B C 1
ATOM 3144 O O . LYS B 1 97 ? -8.211 -6.836 -18.719 1 94.12 97 LYS B O 1
ATOM 3149 N N . LYS B 1 98 ? -5.992 -6.848 -18.578 1 95.25 98 LYS B N 1
ATOM 3150 C CA . LYS B 1 98 ? -5.824 -8.289 -18.422 1 95.25 98 LYS B CA 1
ATOM 3151 C C . LYS B 1 98 ? -4.738 -8.609 -17.391 1 95.25 98 LYS B C 1
ATOM 3153 O O . LYS B 1 98 ? -3.848 -7.797 -17.156 1 95.25 98 LYS B O 1
ATOM 3158 N N . PRO B 1 99 ? -4.887 -9.82 -16.828 1 97.38 99 PRO B N 1
ATOM 3159 C CA . PRO B 1 99 ? -3.82 -10.195 -15.891 1 97.38 99 PRO B CA 1
ATOM 3160 C C . PRO B 1 99 ? -2.447 -10.242 -16.562 1 97.38 99 PRO B C 1
ATOM 3162 O O . PRO B 1 99 ? -2.344 -10.516 -17.75 1 97.38 99 PRO B O 1
ATOM 3165 N N . ILE B 1 100 ? -1.393 -9.938 -15.797 1 98.25 100 ILE B N 1
ATOM 3166 C CA . ILE B 1 100 ? -0.027 -10.055 -16.297 1 98.25 100 ILE B CA 1
ATOM 3167 C C . ILE B 1 100 ? 0.275 -11.516 -16.625 1 98.25 100 ILE B C 1
ATOM 3169 O O . ILE B 1 100 ? 0.116 -12.398 -15.781 1 98.25 100 ILE B O 1
ATOM 3173 N N . SER B 1 101 ? 0.69 -11.711 -17.875 1 98.06 101 SER B N 1
ATOM 3174 C CA . SER B 1 101 ? 0.951 -13.07 -18.359 1 98.06 101 SER B CA 1
ATOM 3175 C C . SER B 1 101 ? 2.381 -13.5 -18.047 1 98.06 101 SER B C 1
ATOM 3177 O O . SER B 1 101 ? 3.252 -13.445 -18.922 1 98.06 101 SER B O 1
ATOM 3179 N N . GLY B 1 102 ? 2.602 -14.016 -16.859 1 98.56 102 GLY B N 1
ATOM 3180 C CA . GLY B 1 102 ? 3.924 -14.438 -16.422 1 98.56 102 GLY B CA 1
ATOM 3181 C C . GLY B 1 102 ? 4.164 -14.211 -14.945 1 98.56 102 GLY B C 1
ATOM 3182 O O . GLY B 1 102 ? 3.307 -13.664 -14.25 1 98.56 102 GLY B O 1
ATOM 3183 N N . GLY B 1 103 ? 5.262 -14.664 -14.484 1 98.75 103 GLY B N 1
ATOM 3184 C CA . GLY B 1 103 ? 5.59 -14.516 -13.078 1 98.75 103 GLY B CA 1
ATOM 3185 C C . GLY B 1 103 ? 4.84 -15.484 -12.188 1 98.75 103 GLY B C 1
ATOM 3186 O O . GLY B 1 103 ? 4.824 -16.688 -12.453 1 98.75 103 GLY B O 1
ATOM 3187 N N . LEU B 1 104 ? 4.332 -14.938 -11.008 1 98.81 104 LEU B N 1
ATOM 3188 C CA . LEU B 1 104 ? 3.564 -15.727 -10.047 1 98.81 104 LEU B CA 1
ATOM 3189 C C . LEU B 1 104 ? 2.146 -15.18 -9.906 1 98.81 104 LEU B C 1
ATOM 3191 O O . LEU B 1 104 ? 1.737 -14.781 -8.812 1 98.81 104 LEU B O 1
ATOM 3195 N N . PRO B 1 105 ? 1.332 -15.266 -10.945 1 98.75 105 PRO B N 1
ATOM 3196 C CA . PRO B 1 105 ? -0.033 -14.758 -10.789 1 98.75 105 PRO B CA 1
ATOM 3197 C C . PRO B 1 105 ? -0.859 -15.562 -9.797 1 98.75 105 PRO B C 1
ATOM 3199 O O . PRO B 1 105 ? -0.708 -16.781 -9.711 1 98.75 105 PRO B O 1
ATOM 3202 N N . HIS B 1 106 ? -1.728 -14.805 -9.117 1 98.88 106 HIS B N 1
ATOM 3203 C CA . HIS B 1 106 ? -2.637 -15.43 -8.156 1 98.88 106 HIS B CA 1
ATOM 3204 C C . HIS B 1 106 ? -3.891 -15.945 -8.852 1 98.88 106 HIS B C 1
ATOM 3206 O O . HIS B 1 106 ? -4.566 -15.203 -9.57 1 98.88 106 HIS B O 1
ATOM 3212 N N . CYS B 1 107 ? -4.215 -17.172 -8.602 1 98.81 107 CYS B N 1
ATOM 3213 C CA . CYS B 1 107 ? -5.559 -17.688 -8.844 1 98.81 107 CYS B CA 1
ATOM 3214 C C . CYS B 1 107 ? -6.375 -17.703 -7.555 1 98.81 107 CYS B C 1
ATOM 3216 O O . CYS B 1 107 ? -6.184 -18.562 -6.703 1 98.81 107 CYS B O 1
ATOM 3218 N N . PHE B 1 108 ? -7.199 -16.797 -7.418 1 98.75 108 PHE B N 1
ATOM 3219 C CA . PHE B 1 108 ? -8.039 -16.641 -6.238 1 98.75 108 PHE B CA 1
ATOM 3220 C C . PHE B 1 108 ? -9.266 -15.797 -6.547 1 98.75 108 PHE B C 1
ATOM 3222 O O . PHE B 1 108 ? -9.172 -14.805 -7.27 1 98.75 108 PHE B O 1
ATOM 3229 N N . PRO B 1 109 ? -10.375 -16.234 -6.059 1 98.81 109 PRO B N 1
ATOM 3230 C CA . PRO B 1 109 ? -10.727 -17.344 -5.176 1 98.81 109 PRO B CA 1
ATOM 3231 C C . PRO B 1 109 ? -11.102 -18.609 -5.941 1 98.81 109 PRO B C 1
ATOM 3233 O O . PRO B 1 109 ? -11.812 -19.469 -5.418 1 98.81 109 PRO B O 1
ATOM 3236 N N . GLN B 1 110 ? -10.633 -18.719 -7.16 1 98.44 110 GLN B N 1
ATOM 3237 C CA . GLN B 1 110 ? -10.977 -19.844 -8.023 1 98.44 110 GLN B CA 1
ATOM 3238 C C . GLN B 1 110 ? -9.812 -20.203 -8.938 1 98.44 110 GLN B C 1
ATOM 3240 O O . GLN B 1 110 ? -9.312 -19.359 -9.68 1 98.44 110 GLN B O 1
ATOM 3245 N N . PHE B 1 111 ? -9.438 -21.422 -8.852 1 97.62 111 PHE B N 1
ATOM 3246 C CA . PHE B 1 111 ? -8.492 -21.953 -9.82 1 97.62 111 PHE B CA 1
ATOM 3247 C C . PHE B 1 111 ? -9.227 -22.625 -10.977 1 97.62 111 PHE B C 1
ATOM 3249 O O . PHE B 1 111 ? -10.062 -23.5 -10.758 1 97.62 111 PHE B O 1
ATOM 3256 N N . GLY B 1 112 ? -8.812 -22.219 -12.188 1 95.5 112 GLY B N 1
ATOM 3257 C CA . GLY B 1 112 ? -9.438 -22.812 -13.359 1 95.5 112 GLY B CA 1
ATOM 3258 C C . GLY B 1 112 ? -10.844 -22.297 -13.617 1 95.5 112 GLY B C 1
ATOM 3259 O O . GLY B 1 112 ? -11.211 -21.219 -13.141 1 95.5 112 GLY B O 1
ATOM 3260 N N . PRO B 1 113 ? -11.523 -22.953 -14.445 1 94.06 113 PRO B N 1
ATOM 3261 C CA . PRO B 1 113 ? -12.914 -22.547 -14.719 1 94.06 113 PRO B CA 1
ATOM 3262 C C . PRO B 1 113 ? -13.844 -22.828 -13.547 1 94.06 113 PRO B C 1
ATOM 3264 O O . PRO B 1 113 ? -13.547 -23.688 -12.703 1 94.06 113 PRO B O 1
ATOM 3267 N N . GLY B 1 114 ? -14.906 -22.078 -13.492 1 93.25 114 GLY B N 1
ATOM 3268 C CA . GLY B 1 114 ? -15.914 -22.266 -12.461 1 93.25 114 GLY B CA 1
ATOM 3269 C C . GLY B 1 114 ? -17.031 -21.234 -12.531 1 93.25 114 GLY B C 1
ATOM 3270 O O . GLY B 1 114 ? -17.438 -20.844 -13.625 1 93.25 114 GLY B O 1
ATOM 3271 N N . GLN B 1 115 ? -17.562 -20.922 -11.414 1 94.5 115 GLN B N 1
ATOM 3272 C CA . GLN B 1 115 ? -18.734 -20.047 -11.32 1 94.5 115 GLN B CA 1
ATOM 3273 C C . GLN B 1 115 ? -18.375 -18.609 -11.688 1 94.5 115 GLN B C 1
ATOM 3275 O O . GLN B 1 115 ? -19.234 -17.844 -12.133 1 94.5 115 GLN B O 1
ATOM 3280 N N . ILE B 1 116 ? -17.156 -18.266 -11.43 1 96.56 116 ILE B N 1
ATOM 3281 C CA . ILE B 1 116 ? -16.719 -16.922 -11.758 1 96.56 116 ILE B CA 1
ATOM 3282 C C . ILE B 1 116 ? -15.656 -16.969 -12.852 1 96.56 116 ILE B C 1
ATOM 3284 O O . ILE B 1 116 ? -15.414 -18.031 -13.438 1 96.56 116 ILE B O 1
ATOM 3288 N N . GLN B 1 117 ? -15.094 -15.805 -13.195 1 95.81 117 GLN B N 1
ATOM 3289 C CA . GLN B 1 117 ? -14.086 -15.758 -14.242 1 95.81 117 GLN B CA 1
ATOM 3290 C C . GLN B 1 117 ? -12.953 -16.75 -13.961 1 95.81 117 GLN B C 1
ATOM 3292 O O . GLN B 1 117 ? -12.617 -17 -12.805 1 95.81 117 GLN B O 1
ATOM 3297 N N . GLN B 1 118 ? -12.375 -17.281 -15.016 1 95.94 118 GLN B N 1
ATOM 3298 C CA . GLN B 1 118 ? -11.305 -18.266 -14.883 1 95.94 118 GLN B CA 1
ATOM 3299 C C . GLN B 1 118 ? -10.188 -17.75 -13.984 1 95.94 118 GLN B C 1
ATOM 3301 O O . GLN B 1 118 ? -9.703 -16.625 -14.172 1 95.94 118 GLN B O 1
ATOM 3306 N N . HIS B 1 119 ? -9.812 -18.516 -13.023 1 98.06 119 HIS B N 1
ATOM 3307 C CA . HIS B 1 119 ? -8.719 -18.281 -12.086 1 98.06 119 HIS B CA 1
ATOM 3308 C C . HIS B 1 119 ? -9.078 -17.172 -11.086 1 98.06 119 HIS B C 1
ATOM 3310 O O . HIS B 1 119 ? -8.219 -16.719 -10.32 1 98.06 119 HIS B O 1
ATOM 3316 N N . GLY B 1 120 ? -10.32 -16.688 -11.109 1 98.31 120 GLY B N 1
ATOM 3317 C CA . GLY B 1 120 ? -10.75 -15.703 -10.125 1 98.31 120 GLY B CA 1
ATOM 3318 C C . GLY B 1 120 ? -10.336 -14.289 -10.484 1 98.31 120 GLY B C 1
ATOM 3319 O O . GLY B 1 120 ? -10.164 -13.969 -11.664 1 98.31 120 GLY B O 1
ATOM 3320 N N . PHE B 1 121 ? -10.305 -13.375 -9.43 1 98.5 121 PHE B N 1
ATOM 3321 C CA . PHE B 1 121 ? -10.172 -11.961 -9.75 1 98.5 121 PHE B CA 1
ATOM 3322 C C . PHE B 1 121 ? -8.914 -11.375 -9.117 1 98.5 121 PHE B C 1
ATOM 3324 O O . PHE B 1 121 ? -8.562 -10.227 -9.367 1 98.5 121 PHE B O 1
ATOM 3331 N N . ALA B 1 122 ? -8.227 -12.102 -8.297 1 98.69 122 ALA B N 1
ATOM 3332 C CA . ALA B 1 122 ? -7.125 -11.523 -7.527 1 98.69 122 ALA B CA 1
ATOM 3333 C C . ALA B 1 122 ? -6.051 -10.961 -8.453 1 98.69 122 ALA B C 1
ATOM 3335 O O . ALA B 1 122 ? -5.426 -9.945 -8.141 1 98.69 122 ALA B O 1
ATOM 3336 N N . ARG B 1 123 ? -5.852 -11.602 -9.602 1 98.69 123 ARG B N 1
ATOM 3337 C CA . ARG B 1 123 ? -4.816 -11.188 -10.547 1 98.69 123 ARG B CA 1
ATOM 3338 C C . ARG B 1 123 ? -5.289 -10.023 -11.398 1 98.69 123 ARG B C 1
ATOM 3340 O O . ARG B 1 123 ? -4.523 -9.477 -12.203 1 98.69 123 ARG B O 1
ATOM 3347 N N . ASN B 1 124 ? -6.562 -9.57 -11.227 1 97.88 124 ASN B N 1
ATOM 3348 C CA . ASN B 1 124 ? -7.145 -8.484 -12.016 1 97.88 124 ASN B CA 1
ATOM 3349 C C . ASN B 1 124 ? -7.27 -7.207 -11.195 1 97.88 124 ASN B C 1
ATOM 3351 O O . ASN B 1 124 ? -7.82 -6.211 -11.672 1 97.88 124 ASN B O 1
ATOM 3355 N N . LEU B 1 125 ? -6.793 -7.246 -10.016 1 98 125 LEU B N 1
ATOM 3356 C CA . LEU B 1 125 ? -7.023 -6.129 -9.102 1 98 125 LEU B CA 1
ATOM 3357 C C . LEU B 1 125 ? -5.707 -5.559 -8.594 1 98 125 LEU B C 1
ATOM 3359 O O . LEU B 1 125 ? -4.68 -6.242 -8.617 1 98 125 LEU B O 1
ATOM 3363 N N . ASP B 1 126 ? -5.77 -4.301 -8.148 1 97.69 126 ASP B N 1
ATOM 3364 C CA . ASP B 1 126 ? -4.613 -3.678 -7.512 1 97.69 126 ASP B CA 1
ATOM 3365 C C . ASP B 1 126 ? -4.496 -4.094 -6.047 1 97.69 126 ASP B C 1
ATOM 3367 O O . ASP B 1 126 ? -5.445 -3.939 -5.277 1 97.69 126 ASP B O 1
ATOM 3371 N N . TRP B 1 127 ? -3.348 -4.648 -5.758 1 98.56 127 TRP B N 1
ATOM 3372 C CA . TRP B 1 127 ? -2.967 -4.852 -4.363 1 98.56 127 TRP B CA 1
ATOM 3373 C C . TRP B 1 127 ? -2.287 -3.607 -3.803 1 98.56 127 TRP B C 1
ATOM 3375 O O . TRP B 1 127 ? -1.938 -2.689 -4.551 1 98.56 127 TRP B O 1
ATOM 3385 N N . SER B 1 128 ? -2.145 -3.531 -2.475 1 98.19 128 SER B N 1
ATOM 3386 C CA . SER B 1 128 ? -1.508 -2.385 -1.837 1 98.19 128 SER B CA 1
ATOM 3387 C C . SER B 1 128 ? -0.403 -2.824 -0.883 1 98.19 128 SER B C 1
ATOM 3389 O O . SER B 1 128 ? -0.503 -3.881 -0.254 1 98.19 128 SER B O 1
ATOM 3391 N N . VAL B 1 129 ? 0.631 -1.971 -0.754 1 98.44 129 VAL B N 1
ATOM 3392 C CA . VAL B 1 129 ? 1.688 -2.258 0.21 1 98.44 129 VAL B CA 1
ATOM 3393 C C . VAL B 1 129 ? 1.238 -1.842 1.608 1 98.44 129 VAL B C 1
ATOM 3395 O O . VAL B 1 129 ? 0.854 -0.691 1.826 1 98.44 129 VAL B O 1
ATOM 3398 N N . VAL B 1 130 ? 1.369 -2.795 2.562 1 96.81 130 VAL B N 1
ATOM 3399 C CA . VAL B 1 130 ? 0.867 -2.471 3.895 1 96.81 130 VAL B CA 1
ATOM 3400 C C . VAL B 1 130 ? 1.993 -2.6 4.918 1 96.81 130 VAL B C 1
ATOM 3402 O O . VAL B 1 130 ? 1.877 -2.109 6.043 1 96.81 130 VAL B O 1
ATOM 3405 N N . ASP B 1 131 ? 3.049 -3.328 4.488 1 94.25 131 ASP B N 1
ATOM 3406 C CA . ASP B 1 131 ? 4.168 -3.508 5.41 1 94.25 131 ASP B CA 1
ATOM 3407 C C . ASP B 1 131 ? 5.457 -3.82 4.656 1 94.25 131 ASP B C 1
ATOM 3409 O O . ASP B 1 131 ? 5.418 -4.332 3.537 1 94.25 131 ASP B O 1
ATOM 3413 N N . SER B 1 132 ? 6.52 -3.404 5.258 1 93.44 132 SER B N 1
ATOM 3414 C CA . SER B 1 132 ? 7.84 -3.754 4.75 1 93.44 132 SER B CA 1
ATOM 3415 C C . SER B 1 132 ? 8.852 -3.883 5.887 1 93.44 132 SER B C 1
ATOM 3417 O O . SER B 1 132 ? 8.797 -3.127 6.859 1 93.44 132 SER B O 1
ATOM 3419 N N . GLU B 1 133 ? 9.711 -4.898 5.688 1 90 133 GLU B N 1
ATOM 3420 C CA . GLU B 1 133 ? 10.781 -5.16 6.648 1 90 133 GLU B CA 1
ATOM 3421 C C . GLU B 1 133 ? 12.086 -5.516 5.941 1 90 133 GLU B C 1
ATOM 3423 O O . GLU B 1 133 ? 12.094 -5.75 4.73 1 90 133 GLU B O 1
ATOM 3428 N N . ASN B 1 134 ? 13.094 -5.324 6.66 1 89.06 134 ASN B N 1
ATOM 3429 C CA . ASN B 1 134 ? 14.398 -5.863 6.285 1 89.06 134 ASN B CA 1
ATOM 3430 C C . ASN B 1 134 ? 14.992 -6.715 7.406 1 89.06 134 ASN B C 1
ATOM 3432 O O . ASN B 1 134 ? 15.508 -6.18 8.391 1 89.06 134 ASN B O 1
ATOM 3436 N N . VAL B 1 135 ? 14.922 -7.973 7.242 1 88.31 135 VAL B N 1
ATOM 3437 C CA . VAL B 1 135 ? 15.383 -8.891 8.273 1 88.31 135 VAL B CA 1
ATOM 3438 C C . VAL B 1 135 ? 16.781 -9.398 7.926 1 88.31 135 VAL B C 1
ATOM 3440 O O . VAL B 1 135 ? 16.922 -10.281 7.078 1 88.31 135 VAL B O 1
ATOM 3443 N N . GLU B 1 136 ? 17.781 -8.906 8.578 1 87.38 136 GLU B N 1
ATOM 3444 C CA . GLU B 1 136 ? 19.172 -9.328 8.375 1 87.38 136 GLU B CA 1
ATOM 3445 C C . GLU B 1 136 ? 19.562 -9.227 6.902 1 87.38 136 GLU B C 1
ATOM 3447 O O . GLU B 1 136 ? 20.094 -10.18 6.336 1 87.38 136 GLU B O 1
ATOM 3452 N N . GLY B 1 137 ? 19.141 -8.156 6.289 1 89.56 137 GLY B N 1
ATOM 3453 C CA . GLY B 1 137 ? 19.547 -7.906 4.914 1 89.56 137 GLY B CA 1
ATOM 3454 C C . GLY B 1 137 ? 18.609 -8.523 3.898 1 89.56 137 GLY B C 1
ATOM 3455 O O . GLY B 1 137 ? 18.812 -8.383 2.689 1 89.56 137 GLY B O 1
ATOM 3456 N N . ASN B 1 138 ? 17.562 -9.164 4.375 1 94.56 138 ASN B N 1
ATOM 3457 C CA . ASN B 1 138 ? 16.547 -9.758 3.508 1 94.56 138 ASN B CA 1
ATOM 3458 C C . ASN B 1 138 ? 15.273 -8.914 3.477 1 94.56 138 ASN B C 1
ATOM 3460 O O . ASN B 1 138 ? 14.531 -8.859 4.461 1 94.56 138 ASN B O 1
ATOM 3464 N N . PRO B 1 139 ? 15.031 -8.289 2.336 1 96.69 139 PRO B N 1
ATOM 3465 C CA . PRO B 1 139 ? 13.836 -7.445 2.264 1 96.69 139 PRO B CA 1
ATOM 3466 C C . PRO B 1 139 ? 12.539 -8.258 2.23 1 96.69 139 PRO B C 1
ATOM 3468 O O . PRO B 1 139 ? 12.492 -9.32 1.609 1 96.69 139 PRO B O 1
ATOM 3471 N N . VAL B 1 140 ? 11.555 -7.734 2.928 1 97.38 140 VAL B N 1
ATOM 3472 C CA . VAL B 1 140 ? 10.219 -8.312 3.01 1 97.38 140 VAL B CA 1
ATOM 3473 C C . VAL B 1 140 ? 9.172 -7.246 2.664 1 97.38 140 VAL B C 1
ATOM 3475 O O . VAL B 1 140 ? 9.258 -6.109 3.137 1 97.38 140 VAL B O 1
ATOM 3478 N N . VAL B 1 141 ? 8.25 -7.586 1.781 1 98.31 141 VAL B N 1
ATOM 3479 C CA . VAL B 1 141 ? 7.109 -6.711 1.528 1 98.31 141 VAL B CA 1
ATOM 3480 C C . VAL B 1 141 ? 5.809 -7.488 1.728 1 98.31 141 VAL B C 1
ATOM 3482 O O . VAL B 1 141 ? 5.734 -8.68 1.402 1 98.31 141 VAL B O 1
ATOM 3485 N N . THR B 1 142 ? 4.816 -6.836 2.346 1 98.56 142 THR B N 1
ATOM 3486 C CA . THR B 1 142 ? 3.486 -7.418 2.48 1 98.56 142 THR B CA 1
ATOM 3487 C C . THR B 1 142 ? 2.463 -6.617 1.685 1 98.56 142 THR B C 1
ATOM 3489 O O . THR B 1 142 ? 2.34 -5.402 1.866 1 98.56 142 THR B O 1
ATOM 3492 N N . LEU B 1 143 ? 1.78 -7.293 0.788 1 98.81 143 LEU B N 1
ATOM 3493 C CA . LEU B 1 143 ? 0.693 -6.715 0.006 1 98.81 143 LEU B CA 1
ATOM 3494 C C . LEU B 1 143 ? -0.662 -7.168 0.543 1 98.81 143 LEU B C 1
ATOM 3496 O O . LEU B 1 143 ? -0.771 -8.242 1.14 1 98.81 143 LEU B O 1
ATOM 3500 N N . GLU B 1 144 ? -1.651 -6.332 0.297 1 98.62 144 GLU B N 1
ATOM 3501 C CA . GLU B 1 144 ? -2.998 -6.641 0.768 1 98.62 144 GLU B CA 1
ATOM 3502 C C . GLU B 1 144 ? -4.027 -6.457 -0.343 1 98.62 144 GLU B C 1
ATOM 3504 O O . GLU B 1 144 ? -3.945 -5.508 -1.123 1 98.62 144 GLU B O 1
ATOM 3509 N N . LEU B 1 145 ? -4.941 -7.395 -0.448 1 98.56 145 LEU B N 1
ATOM 3510 C CA . LEU B 1 145 ? -6.16 -7.293 -1.243 1 98.56 145 LEU B CA 1
ATOM 3511 C C . LEU B 1 145 ? -7.395 -7.504 -0.374 1 98.56 145 LEU B C 1
ATOM 3513 O O . LEU B 1 145 ? -7.441 -8.43 0.434 1 98.56 145 LEU B O 1
ATOM 3517 N N . LYS B 1 146 ? -8.352 -6.645 -0.48 1 96.94 146 LYS B N 1
ATOM 3518 C CA . LYS B 1 146 ? -9.648 -6.773 0.183 1 96.94 146 LYS B CA 1
ATOM 3519 C C . LYS B 1 146 ? -10.789 -6.723 -0.827 1 96.94 146 LYS B C 1
ATOM 3521 O O . LYS B 1 146 ? -10.594 -6.312 -1.974 1 96.94 146 LYS B O 1
ATOM 3526 N N . ASP B 1 147 ? -11.938 -7.133 -0.377 1 96.25 147 ASP B N 1
ATOM 3527 C CA . ASP B 1 147 ? -13.109 -7.094 -1.251 1 96.25 147 ASP B CA 1
ATOM 3528 C C . ASP B 1 147 ? -13.461 -5.66 -1.632 1 96.25 147 ASP B C 1
ATOM 3530 O O . ASP B 1 147 ? -13.094 -4.715 -0.932 1 96.25 147 ASP B O 1
ATOM 3534 N N . GLY B 1 148 ? -14.055 -5.527 -2.779 1 90.81 148 GLY B N 1
ATOM 3535 C CA . GLY B 1 148 ? -14.641 -4.305 -3.299 1 90.81 148 GLY B CA 1
ATOM 3536 C C . GLY B 1 148 ? -15.82 -4.551 -4.219 1 90.81 148 GLY B C 1
ATOM 3537 O O . GLY B 1 148 ? -16.312 -5.676 -4.309 1 90.81 148 GLY B O 1
ATOM 3538 N N . THR B 1 149 ? -16.234 -3.48 -4.805 1 89.5 149 THR B N 1
ATOM 3539 C CA . THR B 1 149 ? -17.406 -3.58 -5.66 1 89.5 149 THR B CA 1
ATOM 3540 C C . THR B 1 149 ? -17.203 -4.633 -6.746 1 89.5 149 THR B C 1
ATOM 3542 O O . THR B 1 149 ? -18.078 -5.453 -6.996 1 89.5 149 THR B O 1
ATOM 3545 N N . TYR B 1 150 ? -16 -4.691 -7.324 1 93.5 150 TYR B N 1
ATOM 3546 C CA . TYR B 1 150 ? -15.703 -5.613 -8.414 1 93.5 150 TYR B CA 1
ATOM 3547 C C . TYR B 1 150 ? -15.75 -7.059 -7.934 1 93.5 150 TYR B C 1
ATOM 3549 O O . TYR B 1 150 ? -16.453 -7.891 -8.516 1 93.5 150 TYR B O 1
ATOM 3557 N N . SER B 1 151 ? -15.047 -7.336 -6.875 1 96.62 151 SER B N 1
ATOM 3558 C CA . SER B 1 151 ? -14.992 -8.703 -6.371 1 96.62 151 SER B CA 1
ATOM 3559 C C . SER B 1 151 ? -16.359 -9.156 -5.855 1 96.62 151 SER B C 1
ATOM 3561 O O . SER B 1 151 ? -16.766 -10.297 -6.078 1 96.62 151 SER B O 1
ATOM 3563 N N . ARG B 1 152 ? -17.109 -8.273 -5.27 1 94.69 152 ARG B N 1
ATOM 3564 C CA . ARG B 1 152 ? -18.391 -8.633 -4.672 1 94.69 152 ARG B CA 1
ATOM 3565 C C . ARG B 1 152 ? -19.453 -8.875 -5.742 1 94.69 152 ARG B C 1
ATOM 3567 O O . ARG B 1 152 ? -20.438 -9.562 -5.492 1 94.69 152 ARG B O 1
ATOM 3574 N N . SER B 1 153 ? -19.25 -8.32 -6.871 1 95.31 153 SER B N 1
ATOM 3575 C CA . SER B 1 153 ? -20.188 -8.539 -7.965 1 95.31 153 SER B CA 1
ATOM 3576 C C . SER B 1 153 ? -20.141 -9.984 -8.445 1 95.31 153 SER B C 1
ATOM 3578 O O . SER B 1 153 ? -21.125 -10.477 -9.016 1 95.31 153 SER B O 1
ATOM 3580 N N . MET B 1 154 ? -19.094 -10.719 -8.195 1 95.69 154 MET B N 1
ATOM 3581 C CA . MET B 1 154 ? -18.938 -12.086 -8.68 1 95.69 154 MET B CA 1
ATOM 3582 C C . MET B 1 154 ? -18.859 -13.07 -7.523 1 95.69 154 MET B C 1
ATOM 3584 O O . MET B 1 154 ? -19.219 -14.234 -7.668 1 95.69 154 MET B O 1
ATOM 3588 N N . TRP B 1 155 ? -18.391 -12.648 -6.492 1 97.44 155 TRP B N 1
ATOM 3589 C CA . TRP B 1 155 ? -18.156 -13.398 -5.262 1 97.44 155 TRP B CA 1
ATOM 3590 C C . TRP B 1 155 ? -18.438 -12.539 -4.035 1 97.44 155 TRP B C 1
ATOM 3592 O O . TRP B 1 155 ? -17.531 -11.914 -3.486 1 97.44 155 TRP B O 1
ATOM 3602 N N . ASP B 1 156 ? -19.734 -12.586 -3.59 1 97.12 156 ASP B N 1
ATOM 3603 C CA . ASP B 1 156 ? -20.266 -11.586 -2.664 1 97.12 156 ASP B CA 1
ATOM 3604 C C . ASP B 1 156 ? -19.875 -11.914 -1.224 1 97.12 156 ASP B C 1
ATOM 3606 O O . ASP B 1 156 ? -20.734 -12.227 -0.398 1 97.12 156 ASP B O 1
ATOM 3610 N N . TYR B 1 157 ? -18.547 -11.828 -0.933 1 97.69 157 TYR B N 1
ATOM 3611 C CA . TYR B 1 157 ? -18 -12.023 0.403 1 97.69 157 TYR B CA 1
ATOM 3612 C C . TYR B 1 157 ? -16.969 -10.953 0.736 1 97.69 157 TYR B C 1
ATOM 3614 O O . TYR B 1 157 ? -16.234 -10.492 -0.141 1 97.69 157 TYR B O 1
ATOM 3622 N N . SER B 1 158 ? -16.938 -10.539 1.976 1 96.25 158 SER B N 1
ATOM 3623 C CA . SER B 1 158 ? -15.805 -9.773 2.486 1 96.25 158 SER B CA 1
ATOM 3624 C C . SER B 1 158 ? -14.625 -10.688 2.82 1 96.25 158 SER B C 1
ATOM 3626 O O . SER B 1 158 ? -14.812 -11.758 3.4 1 96.25 158 SER B O 1
ATOM 3628 N N . PHE B 1 159 ? -13.422 -10.289 2.391 1 98.19 159 PHE B N 1
ATOM 3629 C CA . PHE B 1 159 ? -12.227 -11.078 2.646 1 98.19 159 PHE B CA 1
ATOM 3630 C C . PHE B 1 159 ? -11 -10.172 2.791 1 98.19 159 PHE B C 1
ATOM 3632 O O . PHE B 1 159 ? -11.055 -8.992 2.451 1 98.19 159 PHE B O 1
ATOM 3639 N N . GLN B 1 160 ? -10.016 -10.727 3.379 1 98.06 160 GLN B N 1
ATOM 3640 C CA . GLN B 1 160 ? -8.68 -10.141 3.373 1 98.06 160 GLN B CA 1
ATOM 3641 C C . GLN B 1 160 ? -7.641 -11.148 2.879 1 98.06 160 GLN B C 1
ATOM 3643 O O . GLN B 1 160 ? -7.582 -12.281 3.365 1 98.06 160 GLN B O 1
ATOM 3648 N N . ALA B 1 161 ? -6.879 -10.766 1.91 1 98.88 161 ALA B N 1
ATOM 3649 C CA . ALA B 1 161 ? -5.727 -11.531 1.452 1 98.88 161 ALA B CA 1
ATOM 3650 C C . ALA B 1 161 ? -4.426 -10.789 1.728 1 98.88 161 ALA B C 1
ATOM 3652 O O . ALA B 1 161 ? -4.262 -9.641 1.314 1 98.88 161 ALA B O 1
ATOM 3653 N N . LEU B 1 162 ? -3.578 -11.398 2.479 1 98.81 162 LEU B N 1
ATOM 3654 C CA . LEU B 1 162 ? -2.227 -10.883 2.684 1 98.81 162 LEU B CA 1
ATOM 3655 C C . LEU B 1 162 ? -1.204 -11.742 1.941 1 98.81 162 LEU B C 1
ATOM 3657 O O . LEU B 1 162 ? -1.233 -12.969 2.031 1 98.81 162 LEU B O 1
ATOM 3661 N N . TYR B 1 163 ? -0.39 -11.094 1.174 1 98.88 163 TYR B N 1
ATOM 3662 C CA . TYR B 1 163 ? 0.659 -11.75 0.406 1 98.88 163 TYR B CA 1
ATOM 3663 C C . TYR B 1 163 ? 2.031 -11.195 0.766 1 98.88 163 TYR B C 1
ATOM 3665 O O . TYR B 1 163 ? 2.338 -10.039 0.46 1 98.88 163 TYR B O 1
ATOM 3673 N N . LYS B 1 164 ? 2.811 -11.984 1.432 1 98.69 164 LYS B N 1
ATOM 3674 C CA . LYS B 1 164 ? 4.152 -11.609 1.869 1 98.69 164 LYS B CA 1
ATOM 3675 C C . LYS B 1 164 ? 5.215 -12.188 0.941 1 98.69 164 LYS B C 1
ATOM 3677 O O . LYS B 1 164 ? 5.152 -13.367 0.575 1 98.69 164 LYS B O 1
ATOM 3682 N N . VAL B 1 165 ? 6.137 -11.359 0.513 1 98.81 165 VAL B N 1
ATOM 3683 C CA . VAL B 1 165 ? 7.258 -11.773 -0.326 1 98.81 165 VAL B CA 1
ATOM 3684 C C . VAL B 1 165 ? 8.578 -11.492 0.396 1 98.81 165 VAL B C 1
ATOM 3686 O O . VAL B 1 165 ? 8.82 -10.367 0.843 1 98.81 165 VAL B O 1
ATOM 3689 N N . ILE B 1 166 ? 9.406 -12.492 0.522 1 98.19 166 ILE B N 1
ATOM 3690 C CA . ILE B 1 166 ? 10.688 -12.406 1.209 1 98.19 166 ILE B CA 1
ATOM 3691 C C . ILE B 1 166 ? 11.812 -12.781 0.246 1 98.19 166 ILE B C 1
ATOM 3693 O O . ILE B 1 166 ? 11.82 -13.875 -0.319 1 98.19 166 ILE B O 1
ATOM 3697 N N . LEU B 1 167 ? 12.742 -11.922 0.083 1 98.25 167 LEU B N 1
ATOM 3698 C CA . LEU B 1 167 ? 13.867 -12.164 -0.819 1 98.25 167 LEU B CA 1
ATOM 3699 C C . LEU B 1 167 ? 15.141 -12.453 -0.036 1 98.25 167 LEU B C 1
ATOM 3701 O O . LEU B 1 167 ? 15.547 -11.648 0.807 1 98.25 167 LEU B O 1
ATOM 3705 N N . HIS B 1 168 ? 15.695 -13.609 -0.281 1 96.12 168 HIS B N 1
ATOM 3706 C CA . HIS B 1 168 ? 16.984 -14 0.285 1 96.12 168 HIS B CA 1
ATOM 3707 C C . HIS B 1 168 ? 18.078 -13.992 -0.776 1 96.12 168 HIS B C 1
ATOM 3709 O O . HIS B 1 168 ? 17.844 -13.594 -1.919 1 96.12 168 HIS B O 1
ATOM 3715 N N . THR B 1 169 ? 19.25 -14.375 -0.364 1 94.62 169 THR B N 1
ATOM 3716 C CA . THR B 1 169 ? 20.391 -14.375 -1.263 1 94.62 169 THR B CA 1
ATOM 3717 C C . THR B 1 169 ? 20.141 -15.273 -2.471 1 94.62 169 THR B C 1
ATOM 3719 O O . THR B 1 169 ? 20.406 -14.883 -3.607 1 94.62 169 THR B O 1
ATOM 3722 N N . ARG B 1 170 ? 19.578 -16.453 -2.232 1 96.56 170 ARG B N 1
ATOM 3723 C CA . ARG B 1 170 ? 19.406 -17.391 -3.33 1 96.56 170 ARG B CA 1
ATOM 3724 C C . ARG B 1 170 ? 18.031 -18.047 -3.289 1 96.56 170 ARG B C 1
ATOM 3726 O O . ARG B 1 170 ? 17.859 -19.172 -3.738 1 96.56 170 ARG B O 1
ATOM 3733 N N . SER B 1 171 ? 17.125 -17.328 -2.6 1 97.75 171 SER B N 1
ATOM 3734 C CA . SER B 1 171 ? 15.781 -17.875 -2.533 1 97.75 171 SER B CA 1
ATOM 3735 C C . SER B 1 171 ? 14.734 -16.766 -2.471 1 97.75 171 SER B C 1
ATOM 3737 O O . SER B 1 171 ? 15.055 -15.633 -2.133 1 97.75 171 SER B O 1
ATOM 3739 N N . LEU B 1 172 ? 13.562 -17.109 -2.879 1 98.62 172 LEU B N 1
ATOM 3740 C CA . LEU B 1 172 ? 12.367 -16.281 -2.814 1 98.62 172 LEU B CA 1
ATOM 3741 C C . LEU B 1 172 ? 11.234 -17.016 -2.1 1 98.62 172 LEU B C 1
ATOM 3743 O O . LEU B 1 172 ? 10.82 -18.094 -2.527 1 98.62 172 LEU B O 1
ATOM 3747 N N . SER B 1 173 ? 10.797 -16.438 -1.005 1 98.75 173 SER B N 1
ATOM 3748 C CA . SER B 1 173 ? 9.695 -17.031 -0.26 1 98.75 173 SER B CA 1
ATOM 3749 C C . SER B 1 173 ? 8.438 -16.172 -0.363 1 98.75 173 SER B C 1
ATOM 3751 O O . SER B 1 173 ? 8.516 -14.938 -0.42 1 98.75 173 SER B O 1
ATOM 3753 N N . THR B 1 174 ? 7.312 -16.844 -0.448 1 98.81 174 THR B N 1
ATOM 3754 C CA . THR B 1 174 ? 6.023 -16.156 -0.427 1 98.81 174 THR B CA 1
ATOM 3755 C C . THR B 1 174 ? 5.102 -16.781 0.619 1 98.81 174 THR B C 1
ATOM 3757 O O . THR B 1 174 ? 5.227 -17.969 0.943 1 98.81 174 THR B O 1
ATOM 3760 N N . GLU B 1 175 ? 4.281 -16 1.216 1 98.81 175 GLU B N 1
ATOM 3761 C CA . GLU B 1 175 ? 3.238 -16.406 2.152 1 98.81 175 GLU B CA 1
ATOM 3762 C C . GLU B 1 175 ? 1.899 -15.758 1.798 1 98.81 175 GLU B C 1
ATOM 3764 O O . GLU B 1 175 ? 1.802 -14.539 1.682 1 98.81 175 GLU B O 1
ATOM 3769 N N . LEU B 1 176 ? 0.884 -16.609 1.545 1 98.94 176 LEU B N 1
ATOM 3770 C CA . LEU B 1 176 ? -0.471 -16.125 1.287 1 98.94 176 LEU B CA 1
ATOM 3771 C C . LEU B 1 176 ? -1.396 -16.469 2.449 1 98.94 176 LEU B C 1
ATOM 3773 O O . LEU B 1 176 ? -1.488 -17.625 2.855 1 98.94 176 LEU B O 1
ATOM 3777 N N . THR B 1 177 ? -2.014 -15.484 3.035 1 98.88 177 THR B N 1
ATOM 3778 C CA . THR B 1 177 ? -3.01 -15.664 4.086 1 98.88 177 THR B CA 1
ATOM 3779 C C . THR B 1 177 ? -4.367 -15.133 3.641 1 98.88 177 THR B C 1
ATOM 3781 O O . THR B 1 177 ? -4.488 -13.969 3.264 1 98.88 177 THR B O 1
ATOM 3784 N N . ILE B 1 178 ? -5.32 -15.992 3.617 1 98.88 178 ILE B N 1
ATOM 3785 C CA . ILE B 1 178 ? -6.703 -15.609 3.354 1 98.88 178 ILE B CA 1
ATOM 3786 C C . ILE B 1 178 ? -7.496 -15.609 4.656 1 98.88 178 ILE B C 1
ATOM 3788 O O . ILE B 1 178 ? -7.508 -16.609 5.379 1 98.88 178 ILE B O 1
ATOM 3792 N N . THR B 1 179 ? -8.117 -14.492 4.949 1 98.75 179 THR B N 1
ATOM 3793 C CA . THR B 1 179 ? -8.969 -14.375 6.125 1 98.75 179 THR B CA 1
ATOM 3794 C C . THR B 1 179 ? -10.414 -14.078 5.723 1 98.75 179 THR B C 1
ATOM 3796 O O . THR B 1 179 ? -10.656 -13.227 4.859 1 98.75 179 THR B O 1
ATOM 3799 N N . ASN B 1 180 ? -11.391 -14.828 6.32 1 98.69 180 ASN B N 1
ATOM 3800 C CA . ASN B 1 180 ? -12.812 -14.523 6.16 1 98.69 180 ASN B CA 1
ATOM 3801 C C . ASN B 1 180 ? -13.242 -13.367 7.066 1 98.69 180 ASN B C 1
ATOM 3803 O O . ASN B 1 180 ? -13.453 -13.562 8.266 1 98.69 180 ASN B O 1
ATOM 3807 N N . THR B 1 181 ? -13.438 -12.242 6.441 1 96.56 181 THR B N 1
ATOM 3808 C CA . THR B 1 181 ? -13.867 -11.086 7.219 1 96.56 181 THR B CA 1
ATOM 3809 C C . THR B 1 181 ? -15.367 -10.867 7.078 1 96.56 181 THR B C 1
ATOM 3811 O O . THR B 1 181 ? -15.891 -9.82 7.484 1 96.56 181 THR B O 1
ATOM 3814 N N . ASP B 1 182 ? -16.031 -11.789 6.375 1 96.06 182 ASP B N 1
ATOM 3815 C CA . ASP B 1 182 ? -17.484 -11.758 6.254 1 96.06 182 ASP B CA 1
ATOM 3816 C C . ASP B 1 182 ? -18.141 -12.344 7.5 1 96.06 182 ASP B C 1
ATOM 3818 O O . ASP B 1 182 ? -17.469 -12.922 8.359 1 96.06 182 ASP B O 1
ATOM 3822 N N . ASN B 1 183 ? -19.453 -12.078 7.578 1 95.44 183 ASN B N 1
ATOM 3823 C CA . ASN B 1 183 ? -20.234 -12.656 8.672 1 95.44 183 ASN B CA 1
A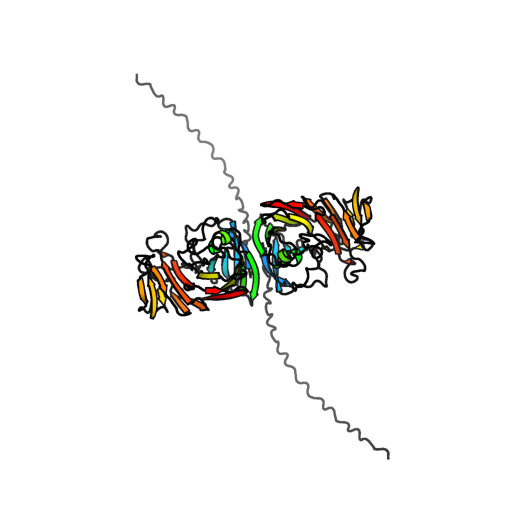TOM 3824 C C . ASN B 1 183 ? -20.781 -14.031 8.297 1 95.44 183 ASN B C 1
ATOM 3826 O O . ASN B 1 183 ? -21.375 -14.711 9.141 1 95.44 183 ASN B O 1
ATOM 3830 N N . LYS B 1 184 ? -20.531 -14.531 7.082 1 97.5 184 LYS B N 1
ATOM 3831 C CA . LYS B 1 184 ? -20.938 -15.859 6.609 1 97.5 184 LYS B CA 1
ATOM 3832 C C . LYS B 1 184 ? -19.719 -16.656 6.148 1 97.5 184 LYS B C 1
ATOM 3834 O O . LYS B 1 184 ? -18.719 -16.094 5.719 1 97.5 184 LYS B O 1
ATOM 3839 N N . PRO B 1 185 ? -19.844 -17.953 6.25 1 98.5 185 PRO B N 1
ATOM 3840 C CA . PRO B 1 185 ? -18.734 -18.781 5.738 1 98.5 185 PRO B CA 1
ATOM 3841 C C . PRO B 1 185 ? -18.594 -18.688 4.219 1 98.5 185 PRO B C 1
ATOM 3843 O O . PRO B 1 185 ? -19.562 -18.391 3.518 1 98.5 185 PRO B O 1
ATOM 3846 N N . PHE B 1 186 ? -17.328 -18.828 3.732 1 98.44 186 PHE B N 1
ATOM 3847 C CA . PHE B 1 186 ? -17.109 -18.953 2.297 1 98.44 186 PHE B CA 1
ATOM 3848 C C . PHE B 1 186 ? -16.062 -20.016 1.994 1 98.44 186 PHE B C 1
ATOM 3850 O O . PHE B 1 186 ? -15.383 -20.5 2.902 1 98.44 186 PHE B O 1
ATOM 3857 N N . SER B 1 187 ? -15.992 -20.469 0.818 1 98.38 187 SER B N 1
ATOM 3858 C CA . SER B 1 187 ? -15.016 -21.438 0.329 1 98.38 187 SER B CA 1
ATOM 3859 C C . SER B 1 187 ? -14.258 -20.891 -0.878 1 98.38 187 SER B C 1
ATOM 3861 O O . SER B 1 187 ? -14.75 -20 -1.578 1 98.38 187 SER B O 1
ATOM 3863 N N . PHE B 1 188 ? -13.109 -21.375 -1.024 1 98.69 188 PHE B N 1
ATOM 3864 C CA . PHE B 1 188 ? -12.289 -20.984 -2.16 1 98.69 188 PHE B CA 1
ATOM 3865 C C . PHE B 1 188 ? -11.281 -22.062 -2.508 1 98.69 188 PHE B C 1
ATOM 3867 O O . PHE B 1 188 ? -11.078 -23 -1.734 1 98.69 188 PHE B O 1
ATOM 3874 N N . ASN B 1 189 ? -10.75 -22.062 -3.625 1 98.5 189 ASN B N 1
ATOM 3875 C CA . ASN B 1 189 ? -9.508 -22.719 -4.012 1 98.5 189 ASN B CA 1
ATOM 3876 C C . ASN B 1 189 ? -8.531 -21.75 -4.664 1 98.5 189 ASN B C 1
ATOM 3878 O O . ASN B 1 189 ? -8.883 -20.594 -4.938 1 98.5 189 ASN B O 1
ATOM 3882 N N . THR B 1 190 ? -7.27 -22.078 -4.75 1 98.69 190 THR B N 1
ATOM 3883 C CA . THR B 1 190 ? -6.262 -21.094 -5.109 1 98.69 190 THR B CA 1
ATOM 3884 C C . THR B 1 190 ? -5.004 -21.766 -5.652 1 98.69 190 THR B C 1
ATOM 3886 O O . THR B 1 190 ? -4.828 -22.984 -5.496 1 98.69 190 THR B O 1
ATOM 3889 N N . ALA B 1 191 ? -4.215 -21.031 -6.348 1 98.81 191 ALA B N 1
ATOM 3890 C CA . ALA B 1 191 ? -2.916 -21.453 -6.859 1 98.81 191 ALA B CA 1
ATOM 3891 C C . ALA B 1 191 ? -2.014 -20.266 -7.148 1 98.81 191 ALA B C 1
ATOM 3893 O O . ALA B 1 191 ? -2.494 -19.141 -7.297 1 98.81 191 ALA B O 1
ATOM 3894 N N . LEU B 1 192 ? -0.781 -20.469 -7.082 1 98.75 192 LEU B N 1
ATOM 3895 C CA . LEU B 1 192 ? 0.183 -19.578 -7.73 1 98.75 192 LEU B CA 1
ATOM 3896 C C . LEU B 1 192 ? 0.559 -20.109 -9.109 1 98.75 192 LEU B C 1
ATOM 3898 O O . LEU B 1 192 ? 1.25 -21.125 -9.227 1 98.75 192 LEU B O 1
ATOM 3902 N N . HIS B 1 193 ? 0.074 -19.438 -10.164 1 98.44 193 HIS B N 1
ATOM 3903 C CA . HIS B 1 193 ? 0.317 -19.844 -11.547 1 98.44 193 HIS B CA 1
ATOM 3904 C C . HIS B 1 193 ? 1.723 -19.453 -11.992 1 98.44 193 HIS B C 1
ATOM 3906 O O . HIS B 1 193 ? 1.889 -18.656 -12.914 1 98.44 193 HIS B O 1
ATOM 3912 N N . THR B 1 194 ? 2.719 -20.141 -11.523 1 98.81 194 THR B N 1
ATOM 3913 C CA . THR B 1 194 ? 4.117 -19.75 -11.602 1 98.81 194 THR B CA 1
ATOM 3914 C C . THR B 1 194 ? 4.711 -20.125 -12.961 1 98.81 194 THR B C 1
ATOM 3916 O O . THR B 1 194 ? 4.707 -21.297 -13.344 1 98.81 194 THR B O 1
ATOM 3919 N N . TYR B 1 195 ? 5.266 -19.125 -13.641 1 98.88 195 TYR B N 1
ATOM 3920 C CA . TYR B 1 195 ? 6.031 -19.266 -14.875 1 98.88 195 TYR B CA 1
ATOM 3921 C C . TYR B 1 195 ? 7.527 -19.25 -14.594 1 98.88 195 TYR B C 1
ATOM 3923 O O . TYR B 1 195 ? 8.078 -18.219 -14.211 1 98.88 195 TYR B O 1
ATOM 3931 N N . PHE B 1 196 ? 8.195 -20.359 -14.836 1 98.88 196 PHE B N 1
ATOM 3932 C CA . PHE B 1 196 ? 9.641 -20.375 -14.703 1 98.88 196 PHE B CA 1
ATOM 3933 C C . PHE B 1 196 ? 10.312 -20.219 -16.062 1 98.88 196 PHE B C 1
ATOM 3935 O O . PHE B 1 196 ? 9.883 -20.828 -17.047 1 98.88 196 PHE B O 1
ATOM 3942 N N . SER B 1 197 ? 11.352 -19.359 -16.078 1 98.88 197 SER B N 1
ATOM 3943 C CA . SER B 1 197 ? 12.227 -19.391 -17.234 1 98.88 197 SER B CA 1
ATOM 3944 C C . SER B 1 197 ? 12.852 -20.766 -17.438 1 98.88 197 SER B C 1
ATOM 3946 O O . SER B 1 197 ? 13.43 -21.328 -16.516 1 98.88 197 SER B O 1
ATOM 3948 N N . ALA B 1 198 ? 12.734 -21.25 -18.688 1 98.81 198 ALA B N 1
ATOM 3949 C CA . ALA B 1 198 ? 13.195 -22.609 -18.953 1 98.81 198 ALA B CA 1
ATOM 3950 C C . ALA B 1 198 ? 13.406 -22.844 -20.438 1 98.81 198 ALA B C 1
ATOM 3952 O O . ALA B 1 198 ? 12.891 -22.078 -21.266 1 98.81 198 ALA B O 1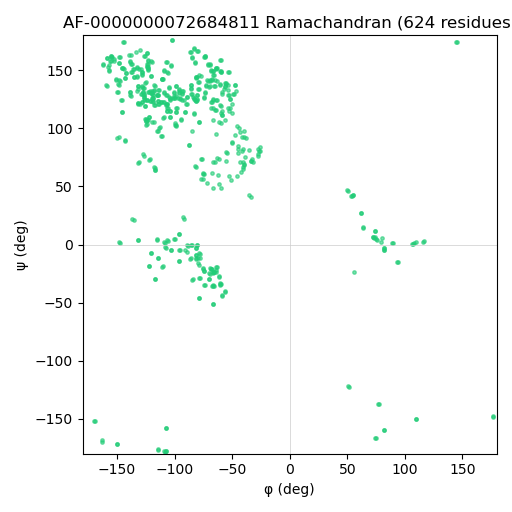
ATOM 3953 N N . SER B 1 199 ? 14.266 -23.781 -20.688 1 98.62 199 SER B N 1
ATOM 3954 C CA . SER B 1 199 ? 14.219 -24.453 -21.984 1 98.62 199 SER B CA 1
ATOM 3955 C C . SER B 1 199 ? 13.328 -25.672 -21.938 1 98.62 199 SER B C 1
ATOM 3957 O O . SER B 1 199 ? 13.656 -26.672 -21.297 1 98.62 199 SER B O 1
ATOM 3959 N N . VAL B 1 200 ? 12.281 -25.562 -22.672 1 98.44 200 VAL B N 1
ATOM 3960 C CA . VAL B 1 200 ? 11.234 -26.562 -22.516 1 98.44 200 VAL B CA 1
ATOM 3961 C C . VAL B 1 200 ? 11.781 -27.953 -22.844 1 98.44 200 VAL B C 1
ATOM 3963 O O . VAL B 1 200 ? 11.391 -28.938 -22.234 1 98.44 200 VAL B O 1
ATOM 3966 N N . THR B 1 201 ? 12.695 -28.047 -23.781 1 97.44 201 THR B N 1
ATOM 3967 C CA . THR B 1 201 ? 13.242 -29.328 -24.219 1 97.44 201 THR B CA 1
ATOM 3968 C C . THR B 1 201 ? 14.117 -29.938 -23.141 1 97.44 201 THR B C 1
ATOM 3970 O O . THR B 1 201 ? 14.25 -31.172 -23.062 1 97.44 201 THR B O 1
ATOM 3973 N N . GLY B 1 202 ? 14.641 -29.141 -22.297 1 98.06 202 GLY B N 1
ATOM 3974 C CA . GLY B 1 202 ? 15.531 -29.641 -21.25 1 98.06 202 GLY B CA 1
ATOM 3975 C C . GLY B 1 202 ? 14.906 -29.594 -19.859 1 98.06 202 GLY B C 1
ATOM 3976 O O . GLY B 1 202 ? 15.492 -30.078 -18.891 1 98.06 202 GLY B O 1
ATOM 3977 N N . ALA B 1 203 ? 13.727 -29.094 -19.766 1 98.81 203 ALA B N 1
ATOM 3978 C CA . ALA B 1 203 ? 13.102 -28.906 -18.469 1 98.81 203 ALA B CA 1
ATOM 3979 C C . ALA B 1 203 ? 12.477 -30.203 -17.953 1 98.81 203 ALA B C 1
ATOM 3981 O O . ALA B 1 203 ? 11.93 -30.984 -18.734 1 98.81 203 ALA B O 1
ATOM 3982 N N . SER B 1 204 ? 12.562 -30.391 -16.641 1 98.88 204 SER B N 1
ATOM 3983 C CA . SER B 1 204 ? 11.953 -31.562 -16.031 1 98.88 204 SER B CA 1
ATOM 3984 C C . SER B 1 204 ? 11.648 -31.312 -14.555 1 98.88 204 SER B C 1
ATOM 3986 O O . SER B 1 204 ? 12.219 -30.406 -13.938 1 98.88 204 SER B O 1
ATOM 3988 N N . VAL B 1 205 ? 10.719 -32.094 -14.023 1 98.88 205 VAL B N 1
ATOM 3989 C CA . VAL B 1 205 ? 10.297 -31.969 -12.625 1 98.88 205 VAL B CA 1
ATOM 3990 C C . VAL B 1 205 ? 10.406 -33.344 -11.938 1 98.88 205 VAL B C 1
ATOM 3992 O O . VAL B 1 205 ? 9.922 -34.344 -12.445 1 98.88 205 VAL B O 1
ATOM 3995 N N . LYS B 1 206 ? 11.039 -33.344 -10.836 1 98.81 206 LYS B N 1
ATOM 3996 C CA . LYS B 1 206 ? 11.133 -34.531 -9.984 1 98.81 206 LYS B CA 1
ATOM 3997 C C . LYS B 1 206 ? 10.258 -34.375 -8.742 1 98.81 206 LYS B C 1
ATOM 3999 O O . LYS B 1 206 ? 10.07 -33.281 -8.227 1 98.81 206 LYS B O 1
ATOM 4004 N N . GLY B 1 207 ? 9.742 -35.531 -8.281 1 98.56 207 GLY B N 1
ATOM 4005 C CA . GLY B 1 207 ? 9.055 -35.562 -7 1 98.56 207 GLY B CA 1
ATOM 4006 C C . GLY B 1 207 ? 7.582 -35.906 -7.121 1 98.56 207 GLY B C 1
ATOM 4007 O O . GLY B 1 207 ? 6.891 -36.094 -6.113 1 98.56 207 GLY B O 1
ATOM 4008 N N . LEU B 1 208 ? 7.09 -36.188 -8.328 1 98.81 208 LEU B N 1
ATOM 4009 C CA . LEU B 1 208 ? 5.648 -36.312 -8.539 1 98.81 208 LEU B CA 1
ATOM 4010 C C . LEU B 1 208 ? 5.227 -37.781 -8.641 1 98.81 208 LEU B C 1
ATOM 4012 O O . LEU B 1 208 ? 4.035 -38.062 -8.719 1 98.81 208 LEU B O 1
ATOM 4016 N N . LYS B 1 209 ? 6.207 -38.688 -8.625 1 98.44 209 LYS B N 1
ATOM 4017 C CA . LYS B 1 209 ? 5.875 -40.094 -8.758 1 98.44 209 LYS B CA 1
ATOM 4018 C C . LYS B 1 209 ? 4.887 -40.531 -7.676 1 98.44 209 LYS B C 1
ATOM 4020 O O . LYS B 1 209 ? 5.051 -40.188 -6.504 1 98.44 209 LYS B O 1
ATOM 4025 N N . GLY B 1 210 ? 3.842 -41.312 -8.117 1 98.25 210 GLY B N 1
ATOM 4026 C CA . GLY B 1 210 ? 2.867 -41.844 -7.184 1 98.25 210 GLY B CA 1
ATOM 4027 C C . GLY B 1 210 ? 1.646 -40.969 -7.016 1 98.25 210 GLY B C 1
ATOM 4028 O O . GLY B 1 210 ? 0.606 -41.438 -6.531 1 98.25 210 GLY B O 1
ATOM 4029 N N . CYS B 1 211 ? 1.692 -39.75 -7.445 1 98.5 211 CYS B N 1
ATOM 4030 C CA . CYS B 1 211 ? 0.572 -38.812 -7.309 1 98.5 211 CYS B CA 1
ATOM 4031 C C . CYS B 1 211 ? -0.589 -39.219 -8.203 1 98.5 211 CYS B C 1
ATOM 4033 O O . CYS B 1 211 ? -0.378 -39.688 -9.336 1 98.5 211 CYS B O 1
ATOM 4035 N N . LYS B 1 212 ? -1.781 -39.062 -7.652 1 98.25 212 LYS B N 1
ATOM 4036 C CA . LYS B 1 212 ? -2.955 -39.062 -8.523 1 98.25 212 LYS B CA 1
ATOM 4037 C C . LYS B 1 212 ? -2.961 -37.875 -9.469 1 98.25 212 LYS B C 1
ATOM 4039 O O . LYS B 1 212 ? -2.635 -36.75 -9.07 1 98.25 212 LYS B O 1
ATOM 4044 N N . THR B 1 213 ? -3.299 -38.125 -10.742 1 98.12 213 THR B N 1
ATOM 4045 C CA . THR B 1 213 ? -3.215 -37.062 -11.734 1 98.12 213 THR B CA 1
ATOM 4046 C C . THR B 1 213 ? -4.578 -36.812 -12.367 1 98.12 213 THR B C 1
ATOM 4048 O O . THR B 1 213 ? -5.41 -37.719 -12.461 1 98.12 213 THR B O 1
ATOM 4051 N N . LEU B 1 214 ? -4.824 -35.594 -12.656 1 97.12 214 LEU B N 1
ATOM 4052 C CA . LEU B 1 214 ? -5.887 -35.125 -13.547 1 97.12 214 LEU B CA 1
ATOM 4053 C C . LEU B 1 214 ? -5.309 -34.469 -14.781 1 97.12 214 LEU B C 1
ATOM 4055 O O . LEU B 1 214 ? -5.012 -33.25 -14.75 1 97.12 214 LEU B O 1
ATOM 4059 N N . ASN B 1 215 ? -5.223 -35.188 -15.82 1 96.25 215 ASN B N 1
ATOM 4060 C CA . ASN B 1 215 ? -4.613 -34.688 -17.062 1 96.25 215 ASN B CA 1
ATOM 4061 C C . ASN B 1 215 ? -5.645 -34.031 -17.969 1 96.25 215 ASN B C 1
ATOM 4063 O O . ASN B 1 215 ? -6.605 -34.688 -18.391 1 96.25 215 ASN B O 1
ATOM 4067 N N . LYS B 1 216 ? -5.438 -32.812 -18.266 1 92.38 216 LYS B N 1
ATOM 4068 C CA . LYS B 1 216 ? -6.43 -32.031 -19 1 92.38 216 LYS B CA 1
ATOM 4069 C C . LYS B 1 216 ? -6.211 -32.156 -20.5 1 92.38 216 LYS B C 1
ATOM 4071 O O . LYS B 1 216 ? -6.938 -31.531 -21.281 1 92.38 216 LYS B O 1
ATOM 4076 N N . ASP B 1 217 ? -5.23 -32.75 -20.875 1 87.44 217 ASP B N 1
ATOM 4077 C CA . ASP B 1 217 ? -5.031 -33.094 -22.281 1 87.44 217 ASP B CA 1
ATOM 4078 C C . ASP B 1 217 ? -5.586 -34.5 -22.609 1 87.44 217 ASP B C 1
ATOM 4080 O O . ASP B 1 217 ? -5.246 -35.469 -21.938 1 87.44 217 ASP B O 1
ATOM 4084 N N . PRO B 1 218 ? -6.461 -34.625 -23.562 1 82.75 218 PRO B N 1
ATOM 4085 C CA . PRO B 1 218 ? -6.793 -33.688 -24.641 1 82.75 218 PRO B CA 1
ATOM 4086 C C . PRO B 1 218 ? -8 -32.812 -24.312 1 82.75 218 PRO B C 1
ATOM 4088 O O . PRO B 1 218 ? -8.242 -31.797 -24.984 1 82.75 218 PRO B O 1
ATOM 4091 N N . ASP B 1 219 ? -8.75 -33.188 -23.266 1 83.56 219 ASP B N 1
ATOM 4092 C CA . ASP B 1 219 ? -10.008 -32.5 -23 1 83.56 219 ASP B CA 1
ATOM 4093 C C . ASP B 1 219 ? -9.992 -31.844 -21.625 1 83.56 219 ASP B C 1
ATOM 4095 O O . ASP B 1 219 ? -10.195 -32.5 -20.609 1 83.56 219 ASP B O 1
ATOM 4099 N N . PRO B 1 220 ? -9.852 -30.516 -21.578 1 81.06 220 PRO B N 1
ATOM 4100 C CA . PRO B 1 220 ? -9.781 -29.844 -20.281 1 81.06 220 PRO B CA 1
ATOM 4101 C C . PRO B 1 220 ? -11.07 -29.969 -19.469 1 81.06 220 PRO B C 1
ATOM 4103 O O . PRO B 1 220 ? -11.047 -29.875 -18.25 1 81.06 220 PRO B O 1
ATOM 4106 N N . LYS B 1 221 ? -12.117 -30.219 -20.062 1 83.19 221 LYS B N 1
ATOM 4107 C CA . LYS B 1 221 ? -13.414 -30.344 -19.391 1 83.19 221 LYS B CA 1
ATOM 4108 C C . LYS B 1 221 ? -13.562 -31.703 -18.719 1 83.19 221 LYS B C 1
ATOM 4110 O O . LYS B 1 221 ? -14.328 -31.844 -17.766 1 83.19 221 LYS B O 1
ATOM 4115 N N . ASN B 1 222 ? -12.875 -32.625 -19.328 1 88.38 222 ASN B N 1
ATOM 4116 C CA . ASN B 1 222 ? -12.906 -34 -18.797 1 88.38 222 ASN B CA 1
ATOM 4117 C C . ASN B 1 222 ? -11.5 -34.531 -18.562 1 88.38 222 ASN B C 1
ATOM 4119 O O . ASN B 1 222 ? -11.062 -35.438 -19.281 1 88.38 222 ASN B O 1
ATOM 4123 N N . PRO B 1 223 ? -10.891 -34.094 -17.516 1 92.31 223 PRO B N 1
ATOM 4124 C CA . PRO B 1 223 ? -9.508 -34.531 -17.281 1 92.31 223 PRO B CA 1
ATOM 4125 C C . PRO B 1 223 ? -9.398 -36.031 -17.062 1 92.31 223 PRO B C 1
ATOM 4127 O O . PRO B 1 223 ? -10.266 -36.656 -16.422 1 92.31 223 PRO B O 1
ATOM 4130 N N . LEU B 1 224 ? -8.398 -36.656 -17.578 1 94.12 224 LEU B N 1
ATOM 4131 C CA . LEU B 1 224 ? -8.133 -38.094 -17.406 1 94.12 224 LEU B CA 1
ATOM 4132 C C . LEU B 1 224 ? -7.469 -38.375 -16.078 1 94.12 224 LEU B C 1
ATOM 4134 O O . LEU B 1 224 ? -6.422 -37.781 -15.766 1 94.12 224 LEU B O 1
ATOM 4138 N N . GLU B 1 225 ? -8.102 -39.25 -15.359 1 95.88 225 GLU B N 1
ATOM 4139 C CA . GLU B 1 225 ? -7.516 -39.656 -14.078 1 95.88 225 GLU B CA 1
ATOM 4140 C C . GLU B 1 225 ? -6.402 -40.688 -14.289 1 95.88 225 GLU B C 1
ATOM 4142 O O . GLU B 1 225 ? -6.48 -41.531 -15.18 1 95.88 225 GLU B O 1
ATOM 4147 N N . GLY B 1 226 ? -5.371 -40.5 -13.508 1 97.25 226 GLY B N 1
ATOM 4148 C CA . GLY B 1 226 ? -4.262 -41.438 -13.555 1 97.25 226 GLY B CA 1
ATOM 4149 C C . GLY B 1 226 ? -3.344 -41.344 -12.352 1 97.25 226 GLY B C 1
ATOM 4150 O O . GLY B 1 226 ? -3.746 -40.844 -11.297 1 97.25 226 GLY B O 1
ATOM 4151 N N . LYS B 1 227 ? -2.254 -42 -12.508 1 98.06 227 LYS B N 1
ATOM 4152 C CA . LYS B 1 227 ? -1.185 -42 -11.516 1 98.06 227 LYS B CA 1
ATOM 4153 C C . LYS B 1 227 ? 0.173 -41.75 -12.172 1 98.06 227 LYS B C 1
ATOM 4155 O O . LYS B 1 227 ? 0.488 -42.375 -13.195 1 98.06 227 LYS B O 1
ATOM 4160 N N . GLU B 1 228 ? 0.874 -40.875 -11.602 1 98.38 228 GLU B N 1
ATOM 4161 C CA . GLU B 1 228 ? 2.191 -40.594 -12.172 1 98.38 228 GLU B CA 1
ATOM 4162 C C . GLU B 1 228 ? 3.172 -41.719 -11.859 1 98.38 228 GLU B C 1
ATOM 4164 O O . GLU B 1 228 ? 3.424 -42.031 -10.688 1 98.38 228 GLU B O 1
ATOM 4169 N N . GLU B 1 229 ? 3.799 -42.25 -12.859 1 97.88 229 GLU B N 1
ATOM 4170 C CA . GLU B 1 229 ? 4.695 -43.406 -12.664 1 97.88 229 GLU B CA 1
ATOM 4171 C C . GLU B 1 229 ? 6.148 -43 -12.891 1 97.88 229 GLU B C 1
ATOM 4173 O O . GLU B 1 229 ? 7.066 -43.719 -12.484 1 97.88 229 GLU B O 1
ATOM 4178 N N . ARG B 1 230 ? 6.301 -41.938 -13.547 1 97.44 230 ARG B N 1
ATOM 4179 C CA . ARG B 1 230 ? 7.652 -41.5 -13.906 1 97.44 230 ARG B CA 1
ATOM 4180 C C . ARG B 1 230 ? 8.375 -40.875 -12.719 1 97.44 230 ARG B C 1
ATOM 4182 O O . ARG B 1 230 ? 7.758 -40.188 -11.914 1 97.44 230 ARG B O 1
ATOM 4189 N N . ASP B 1 231 ? 9.656 -41.094 -12.672 1 97.69 231 ASP B N 1
ATOM 4190 C CA . ASP B 1 231 ? 10.5 -40.438 -11.68 1 97.69 231 ASP B CA 1
ATOM 4191 C C . ASP B 1 231 ? 10.727 -38.969 -12.039 1 97.69 231 ASP B C 1
ATOM 4193 O O . ASP B 1 231 ? 10.93 -38.156 -11.164 1 97.69 231 ASP B O 1
ATOM 4197 N N . VAL B 1 232 ? 10.797 -38.75 -13.266 1 98.44 232 VAL B N 1
ATOM 4198 C CA . VAL B 1 232 ? 11.039 -37.438 -13.82 1 98.44 232 VAL B CA 1
ATOM 4199 C C . VAL B 1 232 ? 9.984 -37.094 -14.875 1 98.44 232 VAL B C 1
ATOM 4201 O O . VAL B 1 232 ? 9.797 -37.875 -15.82 1 98.44 232 VAL B O 1
ATOM 4204 N N . VAL B 1 233 ? 9.266 -36 -14.688 1 98.62 233 VAL B N 1
ATOM 4205 C CA . VAL B 1 233 ? 8.242 -35.594 -15.633 1 98.62 233 VAL B CA 1
ATOM 4206 C C . VAL B 1 233 ? 8.805 -34.5 -16.562 1 98.62 233 VAL B C 1
ATOM 4208 O O . VAL B 1 233 ? 9.383 -33.531 -16.094 1 98.62 233 VAL B O 1
ATOM 4211 N N . THR B 1 234 ? 8.719 -34.688 -17.828 1 98.56 234 THR B N 1
ATOM 4212 C CA . THR B 1 234 ? 9.195 -33.719 -18.828 1 98.56 234 THR B CA 1
ATOM 4213 C C . THR B 1 234 ? 8.023 -33.031 -19.531 1 98.56 234 THR B C 1
ATOM 4215 O O . THR B 1 234 ? 6.867 -33.25 -19.156 1 98.56 234 THR B O 1
ATOM 4218 N N . PHE B 1 235 ? 8.32 -32.125 -20.5 1 98 235 PHE B N 1
ATOM 4219 C CA . PHE B 1 235 ? 7.332 -31.359 -21.234 1 98 235 PHE B CA 1
ATOM 4220 C C . PHE B 1 235 ? 7.449 -31.625 -22.734 1 98 235 PHE B C 1
ATOM 4222 O O . PHE B 1 235 ? 7.82 -30.719 -23.5 1 98 235 PHE B O 1
ATOM 4229 N N . PRO B 1 236 ? 7.043 -32.75 -23.219 1 96.31 236 PRO B N 1
ATOM 4230 C CA . PRO B 1 236 ? 7.277 -33.125 -24.609 1 96.31 236 PRO B CA 1
ATOM 4231 C C . PRO B 1 236 ? 6.297 -32.469 -25.578 1 96.31 236 PRO B C 1
ATOM 4233 O O . PRO B 1 236 ? 6.488 -32.531 -26.797 1 96.31 236 PRO B O 1
ATOM 4236 N N . GLY B 1 237 ? 5.285 -31.875 -25.188 1 95.94 237 GLY B N 1
ATOM 4237 C CA . GLY B 1 237 ? 4.199 -31.203 -25.859 1 95.94 237 GLY B CA 1
ATOM 4238 C C . GLY B 1 237 ? 3.314 -30.391 -24.922 1 95.94 237 GLY B C 1
ATOM 4239 O O . GLY B 1 237 ? 3.789 -29.844 -23.922 1 95.94 237 GLY B O 1
ATOM 4240 N N . PHE B 1 238 ? 2.064 -30.281 -25.375 1 96.25 238 PHE B N 1
ATOM 4241 C CA . PHE B 1 238 ? 1.107 -29.625 -24.484 1 96.25 238 PHE B CA 1
ATOM 4242 C C . PHE B 1 238 ? 0.988 -30.391 -23.172 1 96.25 238 PHE B C 1
ATOM 4244 O O . PHE B 1 238 ? 0.755 -31.594 -23.172 1 96.25 238 PHE B O 1
ATOM 4251 N N . VAL B 1 239 ? 1.289 -29.781 -22.094 1 97 239 VAL B N 1
ATOM 4252 C CA . VAL B 1 239 ? 1.148 -30.328 -20.75 1 97 239 VAL B CA 1
ATOM 4253 C C . VAL B 1 239 ? 0.195 -29.469 -19.938 1 97 239 VAL B C 1
ATOM 4255 O O . VAL B 1 239 ? 0.353 -28.25 -19.875 1 97 239 VAL B O 1
ATOM 4258 N N . ASP B 1 240 ? -0.765 -30.016 -19.391 1 97.81 240 ASP B N 1
ATOM 4259 C CA . ASP B 1 240 ? -1.707 -29.453 -18.438 1 97.81 240 ASP B CA 1
ATOM 4260 C C . ASP B 1 240 ? -2.236 -30.531 -17.484 1 97.81 240 ASP B C 1
ATOM 4262 O O . ASP B 1 240 ? -3.25 -31.172 -17.766 1 97.81 240 ASP B O 1
ATOM 4266 N N . CYS B 1 241 ? -1.537 -30.625 -16.406 1 98.19 241 CYS B N 1
ATOM 4267 C CA . CYS B 1 241 ? -1.822 -31.766 -15.539 1 98.19 241 CYS B CA 1
ATOM 4268 C C . CYS B 1 241 ? -1.813 -31.359 -14.07 1 98.19 241 CYS B C 1
ATOM 4270 O O . CYS B 1 241 ? -0.888 -30.688 -13.617 1 98.19 241 CYS B O 1
ATOM 4272 N N . VAL B 1 242 ? -2.818 -31.75 -13.383 1 98.25 242 VAL B N 1
ATOM 4273 C CA . VAL B 1 242 ? -2.908 -31.562 -11.938 1 98.25 242 VAL B CA 1
ATOM 4274 C C . VAL B 1 242 ? -2.379 -32.812 -11.219 1 98.25 242 VAL B C 1
ATOM 4276 O O . VAL B 1 242 ? -2.686 -33.938 -11.617 1 98.25 242 VAL B O 1
ATOM 4279 N N . TYR B 1 243 ? -1.559 -32.625 -10.281 1 98.75 243 TYR B N 1
ATOM 4280 C CA . TYR B 1 243 ? -1.092 -33.656 -9.367 1 98.75 243 TYR B CA 1
ATOM 4281 C C . TYR B 1 243 ? -1.662 -33.438 -7.973 1 98.75 243 TYR B C 1
ATOM 4283 O O . TYR B 1 243 ? -1.282 -32.5 -7.27 1 98.75 243 TYR B O 1
ATOM 4291 N N . LEU B 1 244 ? -2.561 -34.312 -7.594 1 98.31 244 LEU B N 1
ATOM 4292 C CA . LEU B 1 244 ? -3.238 -34.188 -6.309 1 98.31 244 LEU B CA 1
ATOM 4293 C C . LEU B 1 244 ? -2.369 -34.75 -5.184 1 98.31 244 LEU B C 1
ATOM 4295 O O . LEU B 1 244 ? -1.647 -35.719 -5.375 1 98.31 244 LEU B O 1
ATOM 4299 N N . ASP B 1 245 ? -2.473 -34.062 -3.988 1 97.69 245 ASP B N 1
ATOM 4300 C CA . ASP B 1 245 ? -1.712 -34.438 -2.801 1 97.69 245 ASP B CA 1
ATOM 4301 C C . ASP B 1 245 ? -0.229 -34.594 -3.129 1 97.69 245 ASP B C 1
ATOM 4303 O O . ASP B 1 245 ? 0.372 -35.625 -2.811 1 97.69 245 ASP B O 1
ATOM 4307 N N . ALA B 1 246 ? 0.275 -33.625 -3.855 1 98.44 246 ALA B N 1
ATOM 4308 C CA . ALA B 1 246 ? 1.682 -33.656 -4.25 1 98.44 246 ALA B CA 1
ATOM 4309 C C . ALA B 1 246 ? 2.592 -33.438 -3.043 1 98.44 246 ALA B C 1
ATOM 4311 O O . ALA B 1 246 ? 2.182 -32.844 -2.041 1 98.44 246 ALA B O 1
ATOM 4312 N N . PRO B 1 247 ? 3.826 -33.938 -3.113 1 98 247 PRO B N 1
ATOM 4313 C CA . PRO B 1 247 ? 4.789 -33.688 -2.035 1 98 247 PRO B CA 1
ATOM 4314 C C . PRO B 1 247 ? 5.074 -32.219 -1.822 1 98 247 PRO B C 1
ATOM 4316 O O . PRO B 1 247 ? 4.902 -31.406 -2.74 1 98 247 PRO B O 1
ATOM 4319 N N . ASN B 1 248 ? 5.562 -31.875 -0.662 1 98.06 248 ASN B N 1
ATOM 4320 C CA . ASN B 1 248 ? 5.801 -30.484 -0.312 1 98.06 248 ASN B CA 1
ATOM 4321 C C . ASN B 1 248 ? 7.113 -29.969 -0.906 1 98.06 248 ASN B C 1
ATOM 4323 O O . ASN B 1 248 ? 7.504 -28.828 -0.669 1 98.06 248 ASN B O 1
ATOM 4327 N N . GLU B 1 249 ? 7.812 -30.859 -1.614 1 98.12 249 GLU B N 1
ATOM 4328 C CA . GLU B 1 249 ? 9.031 -30.438 -2.297 1 98.12 249 GLU B CA 1
ATOM 4329 C C . GLU B 1 249 ? 9.125 -31.047 -3.691 1 98.12 249 GLU B C 1
ATOM 4331 O O . GLU B 1 249 ? 8.992 -32.25 -3.852 1 98.12 249 GLU B O 1
ATOM 4336 N N . LEU B 1 250 ? 9.344 -30.234 -4.668 1 98.69 250 LEU B N 1
ATOM 4337 C CA . LEU B 1 250 ? 9.641 -30.625 -6.043 1 98.69 250 LEU B CA 1
ATOM 4338 C C . LEU B 1 250 ? 10.961 -30.016 -6.5 1 98.69 250 LEU B C 1
ATOM 4340 O O . LEU B 1 250 ? 11.43 -29.031 -5.926 1 98.69 250 LEU B O 1
ATOM 4344 N N . GLN B 1 251 ? 11.531 -30.641 -7.43 1 98.75 251 GLN B N 1
ATOM 4345 C CA . GLN B 1 251 ? 12.75 -30.125 -8.039 1 98.75 251 GLN B CA 1
ATOM 4346 C C . GLN B 1 251 ? 12.547 -29.844 -9.531 1 98.75 251 GLN B C 1
ATOM 4348 O O . GLN B 1 251 ? 12.188 -30.75 -10.289 1 98.75 251 GLN B O 1
ATOM 4353 N N . LEU B 1 252 ? 12.789 -28.656 -9.898 1 98.81 252 LEU B N 1
ATOM 4354 C CA . LEU B 1 252 ? 12.695 -28.266 -11.305 1 98.81 252 LEU B CA 1
ATOM 4355 C C . LEU B 1 252 ? 14.086 -28.062 -11.898 1 98.81 252 LEU B C 1
ATOM 4357 O O . LEU B 1 252 ? 14.852 -27.219 -11.422 1 98.81 252 LEU B O 1
ATOM 4361 N N . ASP B 1 253 ? 14.422 -28.875 -12.82 1 98.81 253 ASP B N 1
ATOM 4362 C CA . ASP B 1 253 ? 15.492 -28.562 -13.758 1 98.81 253 ASP B CA 1
ATOM 4363 C C . ASP B 1 253 ? 14.977 -27.688 -14.898 1 98.81 253 ASP B C 1
ATOM 4365 O O . ASP B 1 253 ? 14.203 -28.141 -15.742 1 98.81 253 ASP B O 1
ATOM 4369 N N . ASN B 1 254 ? 15.43 -26.469 -14.922 1 98.56 254 ASN B N 1
ATOM 4370 C CA . ASN B 1 254 ? 14.828 -25.562 -15.906 1 98.56 254 ASN B CA 1
ATOM 4371 C C . ASN B 1 254 ? 15.5 -25.703 -17.266 1 98.56 254 ASN B C 1
ATOM 4373 O O . ASN B 1 254 ? 15.141 -24.984 -18.203 1 98.56 254 ASN B O 1
ATOM 4377 N N . GLY B 1 255 ? 16.484 -26.562 -17.391 1 98.38 255 GLY B N 1
ATOM 4378 C CA . GLY B 1 255 ? 17.156 -26.781 -18.672 1 98.38 255 GLY B CA 1
ATOM 4379 C C . GLY B 1 255 ? 18.062 -25.641 -19.062 1 98.38 255 GLY B C 1
ATOM 4380 O O . GLY B 1 255 ? 18.547 -25.594 -20.203 1 98.38 255 GLY B O 1
ATOM 4381 N N . LEU B 1 256 ? 18.234 -24.719 -18.234 1 97.62 256 LEU B N 1
ATOM 4382 C CA . LEU B 1 256 ? 19.078 -23.562 -18.5 1 97.62 256 LEU B CA 1
ATOM 4383 C C . LEU B 1 256 ? 20.281 -23.531 -17.562 1 97.62 256 LEU B C 1
ATOM 4385 O O . LEU B 1 256 ? 20.984 -22.516 -17.484 1 97.62 256 LEU B O 1
ATOM 4389 N N . GLY B 1 257 ? 20.375 -24.562 -16.781 1 96.06 257 GLY B N 1
ATOM 4390 C CA . GLY B 1 257 ? 21.516 -24.672 -15.906 1 96.06 257 GLY B CA 1
ATOM 4391 C C . GLY B 1 257 ? 21.172 -24.469 -14.445 1 96.06 257 GLY B C 1
ATOM 4392 O O . GLY B 1 257 ? 22.047 -24.531 -13.578 1 96.06 257 GLY B O 1
ATOM 4393 N N . ASP B 1 258 ? 19.922 -24.266 -14.148 1 96.44 258 ASP B N 1
ATOM 4394 C CA . ASP B 1 258 ? 19.516 -24.062 -12.758 1 96.44 258 ASP B CA 1
ATOM 4395 C C . ASP B 1 258 ? 18.625 -25.219 -12.281 1 96.44 258 ASP B C 1
ATOM 4397 O O . ASP B 1 258 ? 17.766 -25.688 -13.023 1 96.44 258 ASP B O 1
ATOM 4401 N N . MET B 1 259 ? 18.953 -25.688 -11.133 1 98 259 MET B N 1
ATOM 4402 C CA . MET B 1 259 ? 18.047 -26.547 -10.383 1 98 259 MET B CA 1
ATOM 4403 C C . MET B 1 259 ? 17.297 -25.75 -9.32 1 98 259 MET B C 1
ATOM 4405 O O . MET B 1 259 ? 17.891 -25.219 -8.398 1 98 259 MET B O 1
ATOM 4409 N N . ILE B 1 260 ? 15.992 -25.703 -9.461 1 98.5 260 ILE B N 1
ATOM 4410 C CA . ILE B 1 260 ? 15.172 -24.922 -8.555 1 98.5 260 ILE B CA 1
ATOM 4411 C C . ILE B 1 260 ? 14.391 -25.844 -7.621 1 98.5 260 ILE B C 1
ATOM 4413 O O . ILE B 1 260 ? 13.633 -26.703 -8.078 1 98.5 260 ILE B O 1
ATOM 4417 N N . SER B 1 261 ? 14.617 -25.688 -6.363 1 98.81 261 SER B N 1
ATOM 4418 C CA . SER B 1 261 ? 13.805 -26.359 -5.363 1 98.81 261 SER B CA 1
ATOM 4419 C C . SER B 1 261 ? 12.516 -25.594 -5.078 1 98.81 261 SER B C 1
ATOM 4421 O O . SER B 1 261 ? 12.562 -24.391 -4.801 1 98.81 261 SER B O 1
ATOM 4423 N N . ILE B 1 262 ? 11.391 -26.281 -5.195 1 98.81 262 ILE B N 1
ATOM 4424 C CA . ILE B 1 262 ? 10.078 -25.719 -4.918 1 98.81 262 ILE B CA 1
ATOM 4425 C C . ILE B 1 262 ? 9.477 -26.391 -3.686 1 98.81 262 ILE B C 1
ATOM 4427 O O . ILE B 1 262 ? 8.898 -27.469 -3.781 1 98.81 262 ILE B O 1
ATOM 4431 N N . ARG B 1 263 ? 9.555 -25.703 -2.549 1 98.62 263 ARG B N 1
ATOM 4432 C CA . ARG B 1 263 ? 9.008 -26.203 -1.296 1 98.62 263 ARG B CA 1
ATOM 4433 C C . ARG B 1 263 ? 7.766 -25.422 -0.878 1 98.62 263 ARG B C 1
ATOM 4435 O O . ARG B 1 263 ? 7.609 -24.266 -1.255 1 98.62 263 ARG B O 1
ATOM 4442 N N . ASN B 1 264 ? 6.855 -26.109 -0.186 1 98.5 264 ASN B N 1
ATOM 4443 C CA . ASN B 1 264 ? 5.66 -25.375 0.231 1 98.5 264 ASN B CA 1
ATOM 4444 C C . ASN B 1 264 ? 5.059 -25.984 1.501 1 98.5 264 ASN B C 1
ATOM 4446 O O . ASN B 1 264 ? 5.445 -27.062 1.923 1 98.5 264 ASN B O 1
ATOM 4450 N N . THR B 1 265 ? 4.285 -25.172 2.154 1 98.31 265 THR B N 1
ATOM 4451 C CA . THR B 1 265 ? 3.367 -25.641 3.188 1 98.31 265 THR B CA 1
ATOM 4452 C C . THR B 1 265 ? 1.924 -25.297 2.822 1 98.31 265 THR B C 1
ATOM 4454 O O . THR B 1 265 ? 1.646 -24.219 2.295 1 98.31 265 THR B O 1
ATOM 4457 N N . ASN B 1 266 ? 1.013 -26.219 2.854 1 97.94 266 ASN B N 1
ATOM 4458 C CA . ASN B 1 266 ? -0.44 -26.094 2.832 1 97.94 266 ASN B CA 1
ATOM 4459 C C . ASN B 1 266 ? -0.962 -25.875 1.415 1 97.94 266 ASN B C 1
ATOM 4461 O O . ASN B 1 266 ? -2.154 -25.625 1.218 1 97.94 266 ASN B O 1
ATOM 4465 N N . TRP B 1 267 ? -0.31 -25.891 0.283 1 98 267 TRP B N 1
ATOM 4466 C CA . TRP B 1 267 ? -0.785 -25.859 -1.096 1 98 267 TRP B CA 1
ATOM 4467 C C . TRP B 1 267 ? -1.282 -27.234 -1.529 1 98 267 TRP B C 1
ATOM 4469 O O . TRP B 1 267 ? -2.164 -27.344 -2.383 1 98 267 TRP B O 1
ATOM 4479 N N . THR B 1 268 ? -1.161 -28.188 -1.183 1 97.94 268 THR B N 1
ATOM 4480 C CA . THR B 1 268 ? -1.454 -29.625 -1.14 1 97.94 268 THR B CA 1
ATOM 4481 C C . THR B 1 268 ? -1.282 -30.25 -2.52 1 97.94 268 THR B C 1
ATOM 4483 O O . THR B 1 268 ? -1.163 -31.469 -2.639 1 97.94 268 THR B O 1
ATOM 4486 N N . ASP B 1 269 ? -1.385 -29.453 -3.637 1 98.81 269 ASP B N 1
ATOM 4487 C CA . ASP B 1 269 ? -1.364 -30 -4.992 1 98.81 269 ASP B CA 1
ATOM 4488 C C . ASP B 1 269 ? -0.357 -29.266 -5.867 1 98.81 269 ASP B C 1
ATOM 4490 O O . ASP B 1 269 ? 0.177 -28.219 -5.465 1 98.81 269 ASP B O 1
ATOM 4494 N N . ALA B 1 270 ? -0.068 -29.812 -6.984 1 98.88 270 ALA B N 1
ATOM 4495 C CA . ALA B 1 270 ? 0.801 -29.188 -7.98 1 98.88 270 ALA B CA 1
ATOM 4496 C C . ALA B 1 270 ? 0.158 -29.219 -9.359 1 98.88 270 ALA B C 1
ATOM 4498 O O . ALA B 1 270 ? -0.664 -30.094 -9.656 1 98.88 270 ALA B O 1
ATOM 4499 N N . VAL B 1 271 ? 0.492 -28.25 -10.156 1 98.75 271 VAL B N 1
ATOM 4500 C CA . VAL B 1 271 ? 0.051 -28.219 -11.547 1 98.75 271 VAL B CA 1
ATOM 4501 C C . VAL B 1 271 ? 1.25 -28 -12.461 1 98.75 271 VAL B C 1
ATOM 4503 O O . VAL B 1 271 ? 2.088 -27.141 -12.203 1 98.75 271 VAL B O 1
ATOM 4506 N N . LEU B 1 272 ? 1.411 -28.797 -13.445 1 98.81 272 LEU B N 1
ATOM 4507 C CA . LEU B 1 272 ? 2.375 -28.578 -14.523 1 98.81 272 LEU B CA 1
ATOM 4508 C C . LEU B 1 272 ? 1.671 -28.109 -15.797 1 98.81 272 LEU B C 1
ATOM 4510 O O . LEU B 1 272 ? 0.643 -28.688 -16.172 1 98.81 272 LEU B O 1
ATOM 4514 N N . TRP B 1 273 ? 2.25 -27.062 -16.453 1 98.44 273 TRP B N 1
ATOM 4515 C CA . TRP B 1 273 ? 1.596 -26.547 -17.656 1 98.44 273 TRP B CA 1
ATOM 4516 C C . TRP B 1 273 ? 2.623 -26.016 -18.641 1 98.44 273 TRP B C 1
ATOM 4518 O O . TRP B 1 273 ? 3.609 -25.391 -18.25 1 98.44 273 TRP B O 1
ATOM 4528 N N . ASN B 1 274 ? 2.469 -26.281 -19.828 1 98.44 274 ASN B N 1
ATOM 4529 C CA . ASN B 1 274 ? 3.078 -25.656 -21 1 98.44 274 ASN B CA 1
ATOM 4530 C C . ASN B 1 274 ? 2.145 -25.703 -22.203 1 98.44 274 ASN B C 1
ATOM 4532 O O . ASN B 1 274 ? 1.627 -26.766 -22.562 1 98.44 274 ASN B O 1
ATOM 4536 N N . PRO B 1 275 ? 2.002 -24.578 -22.828 1 97.19 275 PRO B N 1
ATOM 4537 C CA . PRO B 1 275 ? 0.997 -24.484 -23.891 1 97.19 275 PRO B CA 1
ATOM 4538 C C . PRO B 1 275 ? 1.489 -25.047 -25.219 1 97.19 275 PRO B C 1
ATOM 4540 O O . PRO B 1 275 ? 0.697 -25.234 -26.156 1 97.19 275 PRO B O 1
ATOM 4543 N N . TYR B 1 276 ? 2.738 -25.312 -25.328 1 96.62 276 TYR B N 1
ATOM 4544 C CA . TYR B 1 276 ? 3.336 -25.812 -26.547 1 96.62 276 TYR B CA 1
ATOM 4545 C C . TYR B 1 276 ? 2.947 -24.953 -27.75 1 96.62 276 TYR B C 1
ATOM 4547 O O . TYR B 1 276 ? 3.168 -23.734 -27.734 1 96.62 276 TYR B O 1
ATOM 4555 N N . LEU B 1 277 ? 2.299 -25.547 -28.812 1 95.75 277 LEU B N 1
ATOM 4556 C CA . LEU B 1 277 ? 2.092 -24.828 -30.062 1 95.75 277 LEU B CA 1
ATOM 4557 C C . LEU B 1 277 ? 0.921 -23.859 -29.938 1 95.75 277 LEU B C 1
ATOM 4559 O O . LEU B 1 277 ? 0.74 -22.984 -30.797 1 95.75 277 LEU B O 1
ATOM 4563 N N . GLN B 1 278 ? 0.175 -23.875 -28.875 1 94.12 278 GLN B N 1
ATOM 4564 C CA . GLN B 1 278 ? -0.872 -22.891 -28.656 1 94.12 278 GLN B CA 1
ATOM 4565 C C . GLN B 1 278 ? -0.277 -21.5 -28.406 1 94.12 278 GLN B C 1
ATOM 4567 O O . GLN B 1 278 ? -0.97 -20.484 -28.531 1 94.12 278 GLN B O 1
ATOM 4572 N N . MET B 1 279 ? 0.975 -21.5 -28 1 95.69 279 MET B N 1
ATOM 4573 C CA . MET B 1 279 ? 1.754 -20.266 -27.891 1 95.69 279 MET B CA 1
ATOM 4574 C C . MET B 1 279 ? 3.109 -20.422 -28.578 1 95.69 279 MET B C 1
ATOM 4576 O O . MET B 1 279 ? 4.152 -20.312 -27.922 1 95.69 279 MET B O 1
ATOM 4580 N N . GLU B 1 280 ? 3.119 -20.484 -29.812 1 96.06 280 GLU B N 1
ATOM 4581 C CA . GLU B 1 280 ? 4.273 -20.828 -30.641 1 96.06 280 GLU B CA 1
ATOM 4582 C C . GLU B 1 280 ? 5.406 -19.812 -30.453 1 96.06 280 GLU B C 1
ATOM 4584 O O . GLU B 1 280 ? 6.582 -20.172 -30.516 1 96.06 280 GLU B O 1
ATOM 4589 N N . ALA B 1 281 ? 5.035 -18.672 -30.125 1 95.19 281 ALA B N 1
ATOM 4590 C CA . ALA B 1 281 ? 6.008 -17.578 -30.078 1 95.19 281 ALA B CA 1
ATOM 4591 C C . ALA B 1 281 ? 6.898 -17.703 -28.844 1 95.19 281 ALA B C 1
ATOM 4593 O O . ALA B 1 281 ? 8.008 -17.141 -28.812 1 95.19 281 ALA B O 1
ATOM 4594 N N . CYS B 1 282 ? 6.398 -18.484 -27.781 1 97.56 282 CYS B N 1
ATOM 4595 C CA . CYS B 1 282 ? 7.199 -18.375 -26.562 1 97.56 282 CYS B CA 1
ATOM 4596 C C . CYS B 1 282 ? 7.191 -19.688 -25.781 1 97.56 282 CYS B C 1
ATOM 4598 O O . CYS B 1 282 ? 7.859 -19.797 -24.75 1 97.56 282 CYS B O 1
ATOM 4600 N N . TYR B 1 283 ? 6.531 -20.734 -26.25 1 97.94 283 TYR B N 1
ATOM 4601 C CA . TYR B 1 283 ? 6.336 -21.938 -25.438 1 97.94 283 TYR B CA 1
ATOM 4602 C C . TYR B 1 283 ? 7.672 -22.594 -25.109 1 97.94 283 TYR B C 1
ATOM 4604 O O . TYR B 1 283 ? 7.773 -23.359 -24.141 1 97.94 283 TYR B O 1
ATOM 4612 N N . LYS B 1 284 ? 8.711 -22.312 -25.828 1 98.56 284 LYS B N 1
ATOM 4613 C CA . LYS B 1 284 ? 10 -22.984 -25.656 1 98.56 284 LYS B CA 1
ATOM 4614 C C . LYS B 1 284 ? 10.789 -22.375 -24.5 1 98.56 284 LYS B C 1
ATOM 4616 O O . LYS B 1 284 ? 11.781 -22.938 -24.047 1 98.56 284 LYS B O 1
ATOM 4621 N N . ASP B 1 285 ? 10.258 -21.234 -23.984 1 98.69 285 ASP B N 1
ATOM 4622 C CA . ASP B 1 285 ? 11.102 -20.422 -23.109 1 98.69 285 ASP B CA 1
ATOM 4623 C C . ASP B 1 285 ? 10.648 -20.516 -21.656 1 98.69 285 ASP B C 1
ATOM 4625 O O . ASP B 1 285 ? 11.203 -19.844 -20.781 1 98.69 285 ASP B O 1
ATOM 4629 N N . PHE B 1 286 ? 9.648 -21.297 -21.438 1 98.88 286 PHE B N 1
ATOM 4630 C CA . PHE B 1 286 ? 9.188 -21.359 -20.062 1 98.88 286 PHE B CA 1
ATOM 4631 C C . PHE B 1 286 ? 8.477 -22.672 -19.781 1 98.88 286 PHE B C 1
ATOM 4633 O O . PHE B 1 286 ? 8.133 -23.406 -20.719 1 98.88 286 PHE B O 1
ATOM 4640 N N . VAL B 1 287 ? 8.312 -23.047 -18.5 1 98.88 287 VAL B N 1
ATOM 4641 C CA . VAL B 1 287 ? 7.395 -24.062 -17.984 1 98.88 287 VAL B CA 1
ATOM 4642 C C . VAL B 1 287 ? 6.703 -23.531 -16.734 1 98.88 287 VAL B C 1
ATOM 4644 O O . VAL B 1 287 ? 7.246 -22.688 -16.016 1 98.88 287 VAL B O 1
ATOM 4647 N N . CYS B 1 288 ? 5.527 -24.031 -16.547 1 98.88 288 CYS B N 1
ATOM 4648 C CA . CYS B 1 288 ? 4.852 -23.719 -15.297 1 98.88 288 CYS B CA 1
ATOM 4649 C C . CYS B 1 288 ? 4.875 -24.906 -14.352 1 98.88 288 CYS B C 1
ATOM 4651 O O . CYS B 1 288 ? 4.555 -26.031 -14.75 1 98.88 288 CYS B O 1
ATOM 4653 N N . VAL B 1 289 ? 5.336 -24.703 -13.133 1 98.88 289 VAL B N 1
ATOM 4654 C CA . VAL B 1 289 ? 5.242 -25.594 -11.984 1 98.88 289 VAL B CA 1
ATOM 4655 C C . VAL B 1 289 ? 4.578 -24.875 -10.82 1 98.88 289 VAL B C 1
ATOM 4657 O O . VAL B 1 289 ? 5.191 -24.016 -10.18 1 98.88 289 VAL B O 1
ATOM 4660 N N . GLU B 1 290 ? 3.357 -25.234 -10.539 1 98.75 290 GLU B N 1
ATOM 4661 C CA . GLU B 1 290 ? 2.475 -24.406 -9.734 1 98.75 290 GLU B CA 1
ATOM 4662 C C . GLU B 1 290 ? 2.139 -25.078 -8.406 1 98.75 290 GLU B C 1
ATOM 4664 O O . GLU B 1 290 ? 1.814 -26.266 -8.367 1 98.75 290 GLU B O 1
ATOM 4669 N N . ASN B 1 291 ? 2.318 -24.359 -7.316 1 98.81 291 ASN B N 1
ATOM 4670 C CA . ASN B 1 291 ? 1.67 -24.734 -6.066 1 98.81 291 ASN B CA 1
ATOM 4671 C C . ASN B 1 291 ? 0.177 -24.422 -6.09 1 98.81 291 ASN B C 1
ATOM 4673 O O . ASN B 1 291 ? -0.222 -23.312 -6.461 1 98.81 291 ASN B O 1
ATOM 4677 N N . ALA B 1 292 ? -0.633 -25.438 -5.695 1 98.81 292 ALA B N 1
ATOM 4678 C CA . ALA B 1 292 ? -2.078 -25.25 -5.805 1 98.81 292 ALA B CA 1
ATOM 4679 C C . ALA B 1 292 ? -2.805 -25.891 -4.625 1 98.81 292 ALA B C 1
ATOM 4681 O O . ALA B 1 292 ? -2.283 -26.812 -3.994 1 98.81 292 ALA B O 1
ATOM 4682 N N . LYS B 1 293 ? -3.818 -25.328 -4.266 1 98.75 293 LYS B N 1
ATOM 4683 C CA . LYS B 1 293 ? -4.875 -25.906 -3.439 1 98.75 293 LYS B CA 1
ATOM 4684 C C . LYS B 1 293 ? -6.156 -26.109 -4.242 1 98.75 293 LYS B C 1
ATOM 4686 O O . LYS B 1 293 ? -7.023 -25.219 -4.27 1 98.75 293 LYS B O 1
ATOM 4691 N N . ILE B 1 294 ? -6.281 -27.312 -4.781 1 97.44 294 ILE B N 1
ATOM 4692 C CA . ILE B 1 294 ? -7.352 -27.609 -5.727 1 97.44 294 ILE B CA 1
ATOM 4693 C C . ILE B 1 294 ? -8.656 -27.844 -4.969 1 97.44 294 ILE B C 1
ATOM 4695 O O . ILE B 1 294 ? -9.719 -27.359 -5.387 1 97.44 294 ILE B O 1
ATOM 4699 N N . GLY B 1 295 ? -8.539 -28.625 -3.936 1 96.62 295 GLY B N 1
ATOM 4700 C CA . GLY B 1 295 ? -9.711 -28.812 -3.1 1 96.62 295 GLY B CA 1
ATOM 4701 C C . GLY B 1 295 ? -10.164 -27.531 -2.422 1 96.62 295 GLY B C 1
ATOM 4702 O O . GLY B 1 295 ? -9.336 -26.703 -2.021 1 96.62 295 GLY B O 1
ATOM 4703 N N . ASN B 1 296 ? -11.414 -27.406 -2.146 1 97.56 296 ASN B N 1
ATOM 4704 C CA . ASN B 1 296 ? -11.945 -26.203 -1.517 1 97.56 296 ASN B CA 1
ATOM 4705 C C . ASN B 1 296 ? -11.469 -26.078 -0.072 1 97.56 296 ASN B C 1
ATOM 4707 O O . ASN B 1 296 ? -11.422 -27.062 0.661 1 97.56 296 ASN B O 1
ATOM 4711 N N . VAL B 1 297 ? -11.086 -24.891 0.255 1 98.5 297 VAL B N 1
ATOM 4712 C CA . VAL B 1 297 ? -10.859 -24.484 1.642 1 98.5 297 VAL B CA 1
ATOM 4713 C C . VAL B 1 297 ? -12.109 -23.812 2.193 1 98.5 297 VAL B C 1
ATOM 4715 O O . VAL B 1 297 ? -12.641 -22.891 1.576 1 98.5 297 VAL B O 1
ATOM 4718 N N . GLN B 1 298 ? -12.578 -24.266 3.25 1 98.62 298 GLN B N 1
ATOM 4719 C CA . GLN B 1 298 ? -13.711 -23.656 3.924 1 98.62 298 GLN B CA 1
ATOM 4720 C C . GLN B 1 298 ? -13.258 -22.797 5.102 1 98.62 298 GLN B C 1
ATOM 4722 O O . GLN B 1 298 ? -12.477 -23.25 5.945 1 98.62 298 GLN B O 1
ATOM 4727 N N . LEU B 1 299 ? -13.719 -21.594 5.094 1 98.81 299 LEU B N 1
ATOM 4728 C CA . LEU B 1 299 ? -13.391 -20.703 6.207 1 98.81 299 LEU B CA 1
ATOM 4729 C C . LEU B 1 299 ? -14.648 -20.156 6.859 1 98.81 299 LEU B C 1
ATOM 4731 O O . LEU B 1 299 ? -15.5 -19.562 6.188 1 98.81 299 LEU B O 1
ATOM 4735 N N . GLU B 1 300 ? -14.781 -20.359 8.211 1 98.62 300 GLU B N 1
ATOM 4736 C CA . GLU B 1 300 ? -15.781 -19.656 9 1 98.62 300 GLU B CA 1
ATOM 4737 C C . GLU B 1 300 ? -15.398 -18.188 9.211 1 98.62 300 GLU B C 1
ATOM 4739 O O . GLU B 1 300 ? -14.242 -17.812 9 1 98.62 300 GLU B O 1
ATOM 4744 N N . PRO B 1 301 ? -16.406 -17.422 9.586 1 97.81 301 PRO B N 1
ATOM 4745 C CA . PRO B 1 301 ? -16.078 -16.031 9.891 1 97.81 301 PRO B CA 1
ATOM 4746 C C . PRO B 1 301 ? -14.875 -15.906 10.836 1 97.81 301 PRO B C 1
ATOM 4748 O O . PRO B 1 301 ? -14.766 -16.656 11.805 1 97.81 301 PRO B O 1
ATOM 4751 N N . ALA B 1 302 ? -13.875 -15.078 10.469 1 96.62 302 ALA B N 1
ATOM 4752 C CA . ALA B 1 302 ? -12.703 -14.711 11.258 1 96.62 302 ALA B CA 1
ATOM 4753 C C . ALA B 1 302 ? -11.625 -15.781 11.156 1 96.62 302 ALA B C 1
ATOM 4755 O O . ALA B 1 302 ? -10.523 -15.617 11.688 1 96.62 302 ALA B O 1
ATOM 4756 N N . GLN B 1 303 ? -11.883 -16.859 10.461 1 98.56 303 GLN B N 1
ATOM 4757 C CA . GLN B 1 303 ? -10.867 -17.891 10.266 1 98.56 303 GLN B CA 1
ATOM 4758 C C . GLN B 1 303 ? -9.922 -17.531 9.125 1 98.56 303 GLN B C 1
ATOM 4760 O O . GLN B 1 303 ? -10.281 -16.75 8.234 1 98.56 303 GLN B O 1
ATOM 4765 N N . SER B 1 304 ? -8.734 -18.109 9.18 1 98.81 304 SER B N 1
ATOM 4766 C CA . SER B 1 304 ? -7.734 -17.844 8.156 1 98.81 304 SER B CA 1
ATOM 4767 C C . SER B 1 304 ? -7.109 -19.125 7.641 1 98.81 304 SER B C 1
ATOM 4769 O O . SER B 1 304 ? -7.121 -20.156 8.336 1 98.81 304 SER B O 1
ATOM 4771 N N . TRP B 1 305 ? -6.68 -19.125 6.453 1 98.81 305 TRP B N 1
ATOM 4772 C CA . TRP B 1 305 ? -5.848 -20.125 5.809 1 98.81 305 TRP B CA 1
ATOM 4773 C C . TRP B 1 305 ? -4.531 -19.531 5.328 1 98.81 305 TRP B C 1
ATOM 4775 O O . TRP B 1 305 ? -4.52 -18.453 4.727 1 98.81 305 TRP B O 1
ATOM 4785 N N . THR B 1 306 ? -3.426 -20.219 5.641 1 98.88 306 THR B N 1
ATOM 4786 C CA . THR B 1 306 ? -2.117 -19.719 5.238 1 98.88 306 THR B CA 1
ATOM 4787 C C . THR B 1 306 ? -1.328 -20.797 4.5 1 98.88 306 THR B C 1
ATOM 4789 O O . THR B 1 306 ? -1.296 -21.953 4.926 1 98.88 306 THR B O 1
ATOM 4792 N N . ALA B 1 307 ? -0.686 -20.438 3.402 1 98.88 307 ALA B N 1
ATOM 4793 C CA . ALA B 1 307 ? 0.218 -21.297 2.652 1 98.88 307 ALA B CA 1
ATOM 4794 C C . ALA B 1 307 ? 1.52 -20.578 2.316 1 98.88 307 ALA B C 1
ATOM 4796 O O . ALA B 1 307 ? 1.52 -19.375 2.062 1 98.88 307 ALA B O 1
ATOM 4797 N N . THR B 1 308 ? 2.586 -21.328 2.33 1 98.81 308 THR B N 1
ATOM 4798 C CA . THR B 1 308 ? 3.885 -20.734 2.027 1 98.81 308 THR B CA 1
ATOM 4799 C C . THR B 1 308 ? 4.547 -21.469 0.858 1 98.81 308 THR B C 1
ATOM 4801 O O . THR B 1 308 ? 4.254 -22.641 0.598 1 98.81 308 THR B O 1
ATOM 4804 N N . GLN B 1 309 ? 5.348 -20.766 0.119 1 98.75 309 GLN B N 1
ATOM 4805 C CA . GLN B 1 309 ? 6.223 -21.266 -0.938 1 98.75 309 GLN B CA 1
ATOM 4806 C C . GLN B 1 309 ? 7.66 -20.797 -0.729 1 98.75 309 GLN B C 1
ATOM 4808 O O . GLN B 1 309 ? 7.895 -19.641 -0.368 1 98.75 309 GLN B O 1
ATOM 4813 N N . HIS B 1 310 ? 8.578 -21.719 -0.891 1 98.69 310 HIS B N 1
ATOM 4814 C CA . HIS B 1 310 ? 10 -21.422 -0.832 1 98.69 310 HIS B CA 1
ATOM 4815 C C . HIS B 1 310 ? 10.719 -21.891 -2.088 1 98.69 310 HIS B C 1
ATOM 4817 O O . HIS B 1 310 ? 10.922 -23.094 -2.273 1 98.69 310 HIS B O 1
ATOM 4823 N N . LEU B 1 311 ? 11.102 -20.953 -2.949 1 98.75 311 LEU B N 1
ATOM 4824 C CA . LEU B 1 311 ? 11.891 -21.234 -4.141 1 98.75 311 LEU B CA 1
ATOM 4825 C C . LEU B 1 311 ? 13.375 -21 -3.877 1 98.75 311 LEU B C 1
ATOM 4827 O O . LEU B 1 311 ? 13.758 -19.938 -3.369 1 98.75 311 LEU B O 1
ATOM 4831 N N . SER B 1 312 ? 14.211 -21.938 -4.234 1 98.31 312 SER B N 1
ATOM 4832 C CA . SER B 1 312 ? 15.633 -21.75 -3.992 1 98.31 312 SER B CA 1
ATOM 4833 C C . SER B 1 312 ? 16.469 -22.391 -5.09 1 98.31 312 SER B C 1
ATOM 4835 O O . SER B 1 312 ? 16.031 -23.328 -5.746 1 98.31 312 SER B O 1
ATOM 4837 N N . ILE B 1 313 ? 17.641 -21.828 -5.305 1 96.38 313 ILE B N 1
ATOM 4838 C CA . ILE B 1 313 ? 18.609 -22.422 -6.219 1 96.38 313 ILE B CA 1
ATOM 4839 C C . ILE B 1 313 ? 19.906 -22.766 -5.469 1 96.38 313 ILE B C 1
ATOM 4841 O O . ILE B 1 313 ? 20.203 -22.141 -4.445 1 96.38 313 ILE B O 1
ATOM 4845 N N . ASP B 1 314 ? 20.672 -23.672 -5.969 1 82.88 314 ASP B N 1
ATOM 4846 C CA . ASP B 1 314 ? 21.938 -24.078 -5.363 1 82.88 314 ASP B CA 1
ATOM 4847 C C . ASP B 1 314 ? 23.062 -23.109 -5.746 1 82.88 314 ASP B C 1
ATOM 4849 O O . ASP B 1 314 ? 23.031 -22.531 -6.832 1 82.88 314 ASP B O 1
#